Protein AF-0000000087017384 (afdb_homodimer)

Secondary structure (DSSP, 8-state):
---------------------------------------------------------------------------------------PPEEEEEEESS--HHHHHHHHHHHHTSSSEEEEEEEES-TTSHHHHHHHHTT--EEE-SPPTT-TTPPPHHHHHHHHHHTT--EEEESS--SPPPHHHHHHSTT-EEEEESSSTTTT-STT--THHHHHHHHHHT-SEEEEEEEE--SSTT-SPEEEEEEEE--TT--HHHHHHHHHHHHHHHHHHHHHHHHTT-EEE-TTS-EEEB-SS-TT-B-/---------------------------------------------------------------------------------------PPEEEEEEESS--HHHHHHHHHHHHTSSSEEEEEEEES-TTSHHHHHHHHTT--EEE-SPPTT-TTPPPHHHHHHHHHHTT--EEEESS--SPPPHHHHHHSTT-EEEEESSSTTTT-STT--THHHHHHHHHHT-SEEEEEEEE--SSTT-SPEEEEEEEE--TT--HHHHHHHHHHHHHHHHHHHHHHHHTT-EEE-TTS-EEEB-SS-TT-B-

Solvent-accessible surface area (backbone atoms only — not comparable to full-atom values): 36262 Å² total; per-residue (Å²): 140,71,90,73,91,85,86,90,84,89,76,92,74,89,75,87,84,83,89,75,91,79,84,88,89,84,88,84,84,85,86,81,78,88,75,86,84,77,85,74,84,86,79,82,76,79,75,82,72,81,78,74,78,80,76,77,78,74,78,75,77,75,69,82,70,75,75,74,75,74,72,81,74,77,80,77,74,60,90,62,69,83,70,66,77,76,73,76,62,35,27,28,32,38,28,25,48,35,63,21,67,49,50,49,42,41,46,50,33,23,75,73,56,72,20,50,34,42,70,64,35,36,38,21,65,38,84,81,22,48,31,46,51,52,32,52,75,71,69,30,51,76,42,71,40,68,42,54,91,84,42,88,83,41,53,47,61,67,51,48,47,51,52,42,54,74,67,53,52,64,36,38,38,33,37,56,47,85,68,83,70,53,64,63,45,46,68,74,38,71,87,32,31,35,34,58,41,83,22,49,58,62,21,71,47,33,88,83,41,52,76,68,51,27,34,42,48,42,57,64,41,30,42,46,62,38,13,23,23,34,22,36,57,55,90,48,64,71,67,33,52,24,48,47,67,48,79,39,78,44,59,78,80,59,48,41,68,58,48,44,54,58,30,48,59,51,38,40,54,48,54,38,52,49,51,22,35,57,48,64,68,27,66,43,69,45,95,84,66,30,45,32,33,44,38,89,90,41,77,88,38,57,72,140,76,86,80,87,79,88,87,85,92,82,90,77,91,77,87,86,86,90,78,90,79,82,86,88,84,88,83,87,85,78,82,76,77,80,82,78,81,76,76,81,71,82,74,80,76,77,75,72,75,76,72,77,80,75,78,75,74,79,69,76,72,67,80,68,74,75,73,74,74,71,80,74,76,79,75,75,61,87,64,69,82,70,65,76,76,72,75,61,37,27,28,32,39,29,26,50,36,63,21,66,50,48,48,44,40,47,50,33,24,75,72,54,71,21,48,35,42,70,63,35,36,37,21,66,37,84,82,22,48,31,47,51,53,31,52,76,72,70,29,50,75,42,70,39,68,44,54,91,83,43,88,85,41,56,48,63,67,50,48,47,50,53,42,53,74,67,53,51,62,37,37,38,35,37,56,45,84,67,84,69,54,65,64,45,45,69,74,38,70,88,31,31,35,35,58,41,80,21,49,59,62,22,72,47,34,88,84,41,51,77,67,51,27,31,42,49,42,57,64,41,30,42,48,62,37,13,22,22,33,22,38,58,56,90,47,66,71,66,34,53,24,48,46,66,49,78,39,78,45,59,77,79,60,48,42,68,58,47,45,52,56,31,47,59,51,39,39,54,49,54,39,54,52,50,23,34,56,48,64,69,27,67,43,70,45,96,86,65,29,45,30,34,44,38,90,90,42,78,90,38,58,74

Radius of gyration: 38.78 Å; Cα contacts (8 Å, |Δi|>4): 937; chains: 2; bounding box: 110×120×119 Å

Organism: Hibiscus syriacus (NCBI:txid106335)

Sequence (606 aa):
MSAQSLFSGHCSNLITPLYTKLQNPLSSSSYSLSYPCFIRSKHQVSFKLQYFPASERFMSVRRLTCSNSVEKVSNIVSEKEGSKSWVKRRKLAVFVSGGGSNFRSINQACIAGSINGDVVVLVTNKHACGGAQYARDKGIPVILFPKRKDELNGLSSDDLVKVLREFEVDFILLAGYLKLVPPELIRAYPRFIFNIHPSLLPAFGGEGYYGMKVHKAVIASGARYSGATIHFVDEQYDTGRILAQKAVPVLAIDTAEELAARVLREEHKLYVEVTAALCEDRIVWREDGVPLIRSKENPEEYYMSAQSLFSGHCSNLITPLYTKLQNPLSSSSYSLSYPCFIRSKHQVSFKLQYFPASERFMSVRRLTCSNSVEKVSNIVSEKEGSKSWVKRRKLAVFVSGGGSNFRSINQACIAGSINGDVVVLVTNKHACGGAQYARDKGIPVILFPKRKDELNGLSSDDLVKVLREFEVDFILLAGYLKLVPPELIRAYPRFIFNIHPSLLPAFGGEGYYGMKVHKAVIASGARYSGATIHFVDEQYDTGRILAQKAVPVLAIDTAEELAARVLREEHKLYVEVTAALCEDRIVWREDGVPLIRSKENPEEYY

pLDDT: mean 74.51, std 34.2, range [14.0, 98.94]

Structure (mmCIF, N/CA/C/O backbone):
data_AF-0000000087017384-model_v1
#
loop_
_entity.id
_entity.type
_entity.pdbx_description
1 polymer 'Phosphoribosylglycinamide formyltransferase, chloroplastic'
#
loop_
_atom_site.group_PDB
_atom_site.id
_atom_site.type_symbol
_atom_site.label_atom_id
_atom_site.label_alt_id
_atom_site.label_comp_id
_atom_site.label_asym_id
_atom_site.label_entity_id
_atom_site.label_seq_id
_atom_site.pdbx_PDB_ins_code
_atom_site.Cartn_x
_atom_site.Cartn_y
_atom_site.Cartn_z
_atom_site.occupancy
_atom_site.B_iso_or_equiv
_atom_site.auth_seq_id
_atom_site.auth_comp_id
_atom_site.auth_asym_id
_atom_site.auth_atom_id
_atom_site.pdbx_PDB_model_num
ATOM 1 N N . MET A 1 1 ? 37.281 43.875 46.531 1 17.11 1 MET A N 1
ATOM 2 C CA . MET A 1 1 ? 37.344 43.469 47.938 1 17.11 1 MET A CA 1
ATOM 3 C C . MET A 1 1 ? 37 42 48.125 1 17.11 1 MET A C 1
ATOM 5 O O . MET A 1 1 ? 36.344 41.406 47.25 1 17.11 1 MET A O 1
ATOM 9 N N . SER A 1 2 ? 37.094 41.469 49.438 1 17.08 2 SER A N 1
ATOM 10 C CA . SER A 1 2 ? 37.469 40.312 50.25 1 17.08 2 SER A CA 1
ATOM 11 C C . SER A 1 2 ? 36.312 39.375 50.5 1 17.08 2 SER A C 1
ATOM 13 O O . SER A 1 2 ? 36.375 38.5 51.375 1 17.08 2 SER A O 1
ATOM 15 N N . ALA A 1 3 ? 35.25 39.406 49.906 1 18.53 3 ALA A N 1
ATOM 16 C CA . ALA A 1 3 ? 34.219 39.031 50.875 1 18.53 3 ALA A CA 1
ATOM 17 C C . ALA A 1 3 ? 34.438 37.594 51.375 1 18.53 3 ALA A C 1
ATOM 19 O O . ALA A 1 3 ? 34.406 36.656 50.594 1 18.53 3 ALA A O 1
ATOM 20 N N . GLN A 1 4 ? 34.656 37.5 52.625 1 16.08 4 GLN A N 1
ATOM 21 C CA . GLN A 1 4 ? 35.25 36.531 53.562 1 16.08 4 GLN A CA 1
ATOM 22 C C . GLN A 1 4 ? 34.312 35.344 53.75 1 16.08 4 GLN A C 1
ATOM 24 O O . GLN A 1 4 ? 34.75 34.188 53.594 1 16.08 4 GLN A O 1
ATOM 29 N N . SER A 1 5 ? 33.438 35.438 54.781 1 16.2 5 SER A N 1
ATOM 30 C CA . SER A 1 5 ? 33.656 34.656 56 1 16.2 5 SER A CA 1
ATOM 31 C C . SER A 1 5 ? 33.062 33.25 55.875 1 16.2 5 SER A C 1
ATOM 33 O O . SER A 1 5 ? 32.25 33 55 1 16.2 5 SER A O 1
ATOM 35 N N . LEU A 1 6 ? 32.625 32.719 57.094 1 16.06 6 LEU A N 1
ATOM 36 C CA . LEU A 1 6 ? 33 31.688 58.062 1 16.06 6 LEU A CA 1
ATOM 37 C C . LEU A 1 6 ? 32 30.531 58.031 1 16.06 6 LEU A C 1
ATOM 39 O O . LEU A 1 6 ? 32.375 29.375 57.875 1 16.06 6 LEU A O 1
ATOM 43 N N . PHE A 1 7 ? 31.156 30.375 59.219 1 15.76 7 PHE A N 1
ATOM 44 C CA . PHE A 1 7 ? 31.328 29.406 60.281 1 15.76 7 PHE A CA 1
ATOM 45 C C . PHE A 1 7 ? 30.406 28.203 60.094 1 15.76 7 PHE A C 1
ATOM 47 O O . PHE A 1 7 ? 30.859 27.078 59.875 1 15.76 7 PHE A O 1
ATOM 54 N N . SER A 1 8 ? 29.359 28.031 61.031 1 15.95 8 SER A N 1
ATOM 55 C CA . SER A 1 8 ? 29.344 27.125 62.188 1 15.95 8 SER A CA 1
ATOM 56 C C . SER A 1 8 ? 28.516 25.875 61.906 1 15.95 8 SER A C 1
ATOM 58 O O . SER A 1 8 ? 27.766 25.828 60.938 1 15.95 8 SER A O 1
ATOM 60 N N . GLY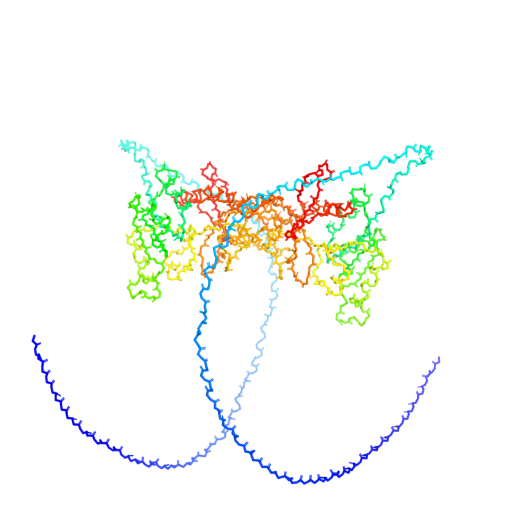 A 1 9 ? 28.047 25.172 63.031 1 15.86 9 GLY A N 1
ATOM 61 C CA . GLY A 1 9 ? 28.188 23.922 63.781 1 15.86 9 GLY A CA 1
ATOM 62 C C . GLY A 1 9 ? 27 22.984 63.594 1 15.86 9 GLY A C 1
ATOM 63 O O . GLY A 1 9 ? 27.188 21.797 63.344 1 15.86 9 GLY A O 1
ATOM 64 N N . HIS A 1 10 ? 25.734 23.391 63.969 1 16.28 10 HIS A N 1
ATOM 65 C CA . HIS A 1 10 ? 25.125 22.672 65.062 1 16.28 10 HIS A CA 1
ATOM 66 C C . HIS A 1 10 ? 24.547 21.344 64.625 1 16.28 10 HIS A C 1
ATOM 68 O O . HIS A 1 10 ? 24.078 21.203 63.5 1 16.28 10 HIS A O 1
ATOM 74 N N . CYS A 1 11 ? 24.469 20.25 65.625 1 16.22 11 CYS A N 1
ATOM 75 C CA . CYS A 1 11 ? 24.531 18.844 66 1 16.22 11 CYS A CA 1
ATOM 76 C C . CYS A 1 11 ? 23.156 18.203 65.938 1 16.22 11 CYS A C 1
ATOM 78 O O . CYS A 1 11 ? 23.031 16.984 65.812 1 16.22 11 CYS A O 1
ATOM 80 N N . SER A 1 12 ? 22 18.891 66.188 1 15.77 12 SER A N 1
ATOM 81 C CA . SER A 1 12 ? 21.234 18.25 67.25 1 15.77 12 SER A CA 1
ATOM 82 C C . SER A 1 12 ? 20.672 16.906 66.75 1 15.77 12 SER A C 1
ATOM 84 O O . SER A 1 12 ? 20.422 16.688 65.562 1 15.77 12 SER A O 1
ATOM 86 N N . ASN A 1 13 ? 20.453 15.945 67.812 1 15.48 13 ASN A N 1
ATOM 87 C CA . ASN A 1 13 ? 20.422 14.586 68.312 1 15.48 13 ASN A CA 1
ATOM 88 C C . ASN A 1 13 ? 19.094 13.906 68.062 1 15.48 13 ASN A C 1
ATOM 90 O O . ASN A 1 13 ? 19.047 12.695 67.812 1 15.48 13 ASN A O 1
ATOM 94 N N . LEU A 1 14 ? 17.891 14.547 68.25 1 15.35 14 LEU A N 1
ATOM 95 C CA . LEU A 1 14 ? 17.031 13.883 69.188 1 15.35 14 LEU A CA 1
ATOM 96 C C . LEU A 1 14 ? 16.438 12.609 68.625 1 15.35 14 LEU A C 1
ATOM 98 O O . LEU A 1 14 ? 15.953 12.602 67.5 1 15.35 14 LEU A O 1
ATOM 102 N N . ILE A 1 15 ? 16.469 11.445 69.438 1 16.31 15 ILE A N 1
ATOM 103 C CA . ILE A 1 15 ? 16.359 9.992 69.562 1 16.31 15 ILE A CA 1
ATOM 104 C C . ILE A 1 15 ? 14.898 9.578 69.562 1 16.31 15 ILE A C 1
ATOM 106 O O . ILE A 1 15 ? 14.57 8.43 69.25 1 16.31 15 ILE A O 1
ATOM 110 N N . THR A 1 16 ? 13.852 10.406 69.75 1 15.49 16 THR A N 1
ATOM 111 C CA . THR A 1 16 ? 12.945 9.852 70.75 1 15.49 16 THR A CA 1
ATOM 112 C C . THR A 1 16 ? 12.359 8.523 70.25 1 15.49 16 THR A C 1
ATOM 114 O O . THR A 1 16 ? 12.062 8.359 69.062 1 15.49 16 THR A O 1
ATOM 117 N N . PRO A 1 17 ? 11.844 7.691 71.312 1 15.66 17 PRO A N 1
ATOM 118 C CA . PRO A 1 17 ? 11.703 6.312 71.812 1 15.66 17 PRO A CA 1
ATOM 119 C C . PRO A 1 17 ? 10.516 5.586 71.188 1 15.66 17 PRO A C 1
ATOM 121 O O . PRO A 1 17 ? 10.688 4.523 70.562 1 15.66 17 PRO A O 1
ATOM 124 N N . LEU A 1 18 ? 9.383 5.465 72.062 1 15.17 18 LEU A N 1
ATOM 125 C CA . LEU A 1 18 ? 8.992 4.312 72.875 1 15.17 18 LEU A CA 1
ATOM 126 C C . LEU A 1 18 ? 7.887 3.521 72.188 1 15.17 18 LEU A C 1
ATOM 128 O O . LEU A 1 18 ? 8 2.307 72 1 15.17 18 LEU A O 1
ATOM 132 N N . TYR A 1 19 ? 6.527 3.758 72.625 1 14.91 19 TYR A N 1
ATOM 133 C CA . TYR A 1 19 ? 5.75 2.887 73.5 1 14.91 19 TYR A CA 1
ATOM 134 C C . TYR A 1 19 ? 4.965 1.861 72.688 1 14.91 19 TYR A C 1
ATOM 136 O O . TYR A 1 19 ? 4.73 2.051 71.5 1 14.91 19 TYR A O 1
ATOM 144 N N . THR A 1 20 ? 3.943 1.106 73.438 1 15.15 20 THR A N 1
ATOM 145 C CA . THR A 1 20 ? 3.572 -0.216 73.938 1 15.15 20 THR A CA 1
ATOM 146 C C . THR A 1 20 ? 2.342 -0.74 73.188 1 15.15 20 THR A C 1
ATOM 148 O O . THR A 1 20 ? 2.137 -1.952 73.125 1 15.15 20 THR A O 1
ATOM 151 N N . LYS A 1 21 ? 1.423 -0.027 72.625 1 15.12 21 LYS A N 1
ATOM 152 C CA . LYS A 1 21 ? 0.12 -0.412 73.188 1 15.12 21 LYS A CA 1
ATOM 153 C C . LYS A 1 21 ? -0.257 -1.826 72.75 1 15.12 21 LYS A C 1
ATOM 155 O O . LYS A 1 21 ? -0.123 -2.178 71.562 1 15.12 21 LYS A O 1
ATOM 160 N N . LEU A 1 22 ? -0.939 -2.551 73.688 1 14.93 22 LEU A N 1
ATOM 161 C CA . LEU A 1 22 ? -1.208 -3.908 74.188 1 14.93 22 LEU A CA 1
ATOM 162 C C . LEU A 1 22 ? -2.281 -4.57 73.312 1 14.93 22 LEU A C 1
ATOM 164 O O . LEU A 1 22 ? -2.105 -5.703 72.812 1 14.93 22 LEU A O 1
ATOM 168 N N . GLN A 1 23 ? -3.629 -4.305 73.562 1 14.54 23 GLN A N 1
ATOM 169 C CA . GLN A 1 23 ? -4.398 -5.332 74.25 1 14.54 23 GLN A CA 1
ATOM 170 C C . GLN A 1 23 ? -4.953 -6.363 73.25 1 14.54 23 GLN A C 1
ATOM 172 O O . GLN A 1 23 ? -4.969 -6.129 72.062 1 14.54 23 GLN A O 1
ATOM 177 N N . ASN A 1 24 ? -6.344 -6.723 73.562 1 14.82 24 ASN A N 1
ATOM 178 C CA . ASN A 1 24 ? -6.898 -7.965 74.062 1 14.82 24 ASN A CA 1
ATOM 179 C C . ASN A 1 24 ? -7.414 -8.867 72.938 1 14.82 24 ASN A C 1
ATOM 181 O O . ASN A 1 24 ? -7.625 -8.406 71.812 1 14.82 24 ASN A O 1
ATOM 185 N N . PRO A 1 25 ? -8.781 -9.484 73.25 1 15.49 25 PRO A N 1
ATOM 186 C CA . PRO A 1 25 ? -9.164 -10.875 73.5 1 15.49 25 PRO A CA 1
ATOM 187 C C . PRO A 1 25 ? -9.758 -11.57 72.312 1 15.49 25 PRO A C 1
ATOM 189 O O . PRO A 1 25 ? -10.078 -10.922 71.312 1 15.49 25 PRO A O 1
ATOM 192 N N . LEU A 1 26 ? -10.695 -12.633 72.688 1 15.51 26 LEU A N 1
ATOM 193 C CA . LEU A 1 26 ? -10.891 -14.055 72.438 1 15.51 26 LEU A CA 1
ATOM 194 C C . LEU A 1 26 ? -11.945 -14.266 71.312 1 15.51 26 LEU A C 1
ATOM 196 O O . LEU A 1 26 ? -11.758 -15.086 70.438 1 15.51 26 LEU A O 1
ATOM 200 N N . SER A 1 27 ? -13.281 -13.766 71.438 1 14.85 27 SER A N 1
ATOM 201 C CA . SER A 1 27 ? -14.25 -14.82 71.688 1 14.85 27 SER A CA 1
ATOM 202 C C . SER A 1 27 ? -14.672 -15.516 70.375 1 14.85 27 SER A C 1
ATOM 204 O O . SER A 1 27 ? -14.453 -14.992 69.312 1 14.85 27 SER A O 1
ATOM 206 N N . SER A 1 28 ? -16.047 -16.062 70.438 1 15.24 28 SER A N 1
ATOM 207 C CA . SER A 1 28 ? -16.594 -17.422 70.438 1 15.24 28 SER A CA 1
ATOM 208 C C . SER A 1 28 ? -17.141 -17.766 69 1 15.24 28 SER A C 1
ATOM 210 O O . SER A 1 28 ? -16.766 -18.781 68.438 1 15.24 28 SER A O 1
ATOM 212 N N . SER A 1 29 ? -18.562 -17.672 68.875 1 15.14 29 SER A N 1
ATOM 213 C CA . SER A 1 29 ? -19.375 -18.891 68.812 1 15.14 29 SER A CA 1
ATOM 214 C C . SER A 1 29 ? -19.656 -19.312 67.375 1 15.14 29 SER A C 1
ATOM 216 O O . SER A 1 29 ? -19.406 -18.531 66.438 1 15.14 29 SER A O 1
ATOM 218 N N . SER A 1 30 ? -21.047 -19.547 67.062 1 15.06 30 SER A N 1
ATOM 219 C CA . SER A 1 30 ? -21.719 -20.812 66.75 1 15.06 30 SER A CA 1
ATOM 220 C C . SER A 1 30 ? -21.891 -21.031 65.25 1 15.06 30 SER A C 1
ATOM 222 O O . SER A 1 30 ? -21.641 -20.141 64.5 1 15.06 30 SER A O 1
ATOM 224 N N . TYR A 1 31 ? -23.281 -21.344 64.938 1 15.12 31 TYR A N 1
ATOM 225 C CA . TYR A 1 31 ? -23.844 -22.625 64.5 1 15.12 31 TYR A CA 1
ATOM 226 C C . TYR A 1 31 ? -24.016 -22.672 62.969 1 15.12 31 TYR A C 1
ATOM 228 O O . TYR A 1 31 ? -23.859 -21.656 62.281 1 15.12 31 TYR A O 1
ATOM 236 N N . SER A 1 32 ? -25.328 -22.781 62.5 1 15.68 32 SER A N 1
ATOM 237 C CA . SER A 1 32 ? -25.984 -23.938 61.906 1 15.68 32 SER A CA 1
ATOM 238 C C . SER A 1 32 ? -26.062 -23.812 60.406 1 15.68 32 SER A C 1
ATOM 240 O O . SER A 1 32 ? -26.156 -22.703 59.875 1 15.68 32 SER A O 1
ATOM 242 N N . LEU A 1 33 ? -26.016 -24.953 59.719 1 17 33 LEU A N 1
ATOM 243 C CA . LEU A 1 33 ? -25.703 -25.531 58.406 1 17 33 LEU A CA 1
ATOM 244 C C . LEU A 1 33 ? -26.906 -25.438 57.469 1 17 33 LEU A C 1
ATOM 246 O O . LEU A 1 33 ? -26.828 -25.891 56.312 1 17 33 LEU A O 1
ATOM 250 N N . SER A 1 34 ? -28.031 -24.688 57.781 1 16.22 34 SER A N 1
ATOM 251 C CA . SER A 1 34 ? -29.141 -25.469 57.25 1 16.22 34 SER A CA 1
ATOM 252 C C . SER A 1 34 ? -29.125 -25.5 55.719 1 16.22 34 SER A C 1
ATOM 254 O O . SER A 1 34 ? -28.766 -24.5 55.094 1 16.22 34 SER A O 1
ATOM 256 N N . TYR A 1 35 ? -29.453 -26.719 55.125 1 16.09 35 TYR A N 1
ATOM 257 C CA . TYR A 1 35 ? -29.266 -27.5 53.906 1 16.09 35 TYR A CA 1
ATOM 258 C C . TYR A 1 35 ? -30.25 -27.062 52.844 1 16.09 35 TYR A C 1
ATOM 260 O O . TYR A 1 35 ? -29.891 -26.984 51.656 1 16.09 35 TYR A O 1
ATOM 268 N N . PRO A 1 36 ? -31.609 -26.719 53.156 1 16.08 36 PRO A N 1
ATOM 269 C CA . PRO A 1 36 ? -32.438 -27.75 52.5 1 16.08 36 PRO A CA 1
ATOM 270 C C . PRO A 1 36 ? -32.531 -27.562 51 1 16.08 36 PRO A C 1
ATOM 272 O O . PRO A 1 36 ? -32.031 -26.547 50.469 1 16.08 36 PRO A O 1
ATOM 275 N N . CYS A 1 37 ? -33.906 -27.422 50.5 1 16.92 37 CYS A N 1
ATOM 276 C CA . CYS A 1 37 ? -34.812 -28.25 49.719 1 16.92 37 CYS A CA 1
ATOM 277 C C . CYS A 1 37 ? -34.844 -27.781 48.281 1 16.92 37 CYS A C 1
ATOM 279 O O . CYS A 1 37 ? -34.781 -26.578 48 1 16.92 37 CYS A O 1
ATOM 281 N N . PHE A 1 38 ? -35.094 -28.719 47.312 1 18.28 38 PHE A N 1
ATOM 282 C CA . PHE A 1 38 ? -34.938 -29.188 45.938 1 18.28 38 PHE A CA 1
ATOM 283 C C . PHE A 1 38 ? -36.031 -28.625 45.062 1 18.28 38 PHE A C 1
ATOM 285 O O . PHE A 1 38 ? -36.094 -28.938 43.844 1 18.28 38 PHE A O 1
ATOM 292 N N . ILE A 1 39 ? -36.844 -27.578 45.5 1 16.17 39 ILE A N 1
ATOM 293 C CA . ILE A 1 39 ? -38.156 -27.797 44.875 1 16.17 39 ILE A CA 1
ATOM 294 C C . ILE A 1 39 ? -38.031 -27.609 43.344 1 16.17 39 ILE A C 1
ATOM 296 O O . ILE A 1 39 ? -37.531 -26.578 42.875 1 16.17 39 ILE A O 1
ATOM 300 N N . ARG A 1 40 ? -38.594 -28.609 42.531 1 16.69 40 ARG A N 1
ATOM 301 C CA . ARG A 1 40 ? -38.562 -29.188 41.188 1 16.69 40 ARG A CA 1
ATOM 302 C C . ARG A 1 40 ? -39.406 -28.359 40.219 1 16.69 40 ARG A C 1
ATOM 304 O O . ARG A 1 40 ? -39.406 -28.625 39 1 16.69 40 ARG A O 1
ATOM 311 N N . SER A 1 41 ? -40.094 -27.25 40.625 1 16.42 41 SER A N 1
ATOM 312 C CA . SER A 1 41 ? -41.375 -27.297 39.906 1 16.42 41 SER A CA 1
ATOM 313 C C . SER A 1 41 ? -41.125 -27.141 38.406 1 16.42 41 SER A C 1
ATOM 315 O O . SER A 1 41 ? -40.188 -26.5 37.969 1 16.42 41 SER A O 1
ATOM 317 N N . LYS A 1 42 ? -42.188 -27.719 37.625 1 17.41 42 LYS A N 1
ATOM 318 C CA . LYS A 1 42 ? -42.562 -28.375 36.375 1 17.41 42 LYS A CA 1
ATOM 319 C C . LYS A 1 42 ? -42.531 -27.375 35.219 1 17.41 42 LYS A C 1
ATOM 321 O O . LYS A 1 42 ? -42.531 -26.156 35.406 1 17.41 42 LYS A O 1
ATOM 326 N N . HIS A 1 43 ? -43.375 -27.672 34.094 1 17.73 43 HIS A N 1
ATOM 327 C CA . HIS A 1 43 ? -43.344 -28.094 32.688 1 17.73 43 HIS A CA 1
ATOM 328 C C . HIS A 1 43 ? -43.719 -26.938 31.781 1 17.73 43 HIS A C 1
ATOM 330 O O . HIS A 1 43 ? -43.094 -26.703 30.75 1 17.73 43 HIS A O 1
ATOM 336 N N . GLN A 1 44 ? -44.906 -26.266 31.859 1 18.33 44 GLN A N 1
ATOM 337 C CA . GLN A 1 44 ? -45.812 -26.406 30.719 1 18.33 44 GLN A CA 1
ATOM 338 C C . GLN A 1 44 ? -45.594 -25.281 29.703 1 18.33 44 GLN A C 1
ATOM 340 O O . GLN A 1 44 ? -46.031 -24.156 29.938 1 18.33 44 GLN A O 1
ATOM 345 N N . VAL A 1 45 ? -44.5 -24.938 29.234 1 19.28 45 VAL A N 1
ATOM 346 C CA . VAL A 1 45 ? -44.5 -23.656 28.531 1 19.28 45 VAL A CA 1
ATOM 347 C C . VAL A 1 45 ? -45.25 -23.797 27.203 1 19.28 45 VAL A C 1
ATOM 349 O O . VAL A 1 45 ? -44.938 -24.688 26.406 1 19.28 45 VAL A O 1
ATOM 352 N N . SER A 1 46 ? -46.5 -23.234 27.172 1 19.02 46 SER A N 1
ATOM 353 C CA . SER A 1 46 ? -47.5 -23.219 26.125 1 19.02 46 SER A CA 1
ATOM 354 C C . SER A 1 46 ? -47 -22.562 24.859 1 19.02 46 SER A C 1
ATOM 356 O O . SER A 1 46 ? -46.25 -21.562 24.922 1 19.02 46 SER A O 1
ATOM 358 N N . PHE A 1 47 ? -47.094 -23.25 23.703 1 19.75 47 PHE A N 1
ATOM 359 C CA . PHE A 1 47 ? -46.594 -23.188 22.328 1 19.75 47 PHE A CA 1
ATOM 360 C C . PHE A 1 47 ? -47.344 -22.125 21.531 1 19.75 47 PHE A C 1
ATOM 362 O O . PHE A 1 47 ? -47.312 -22.109 20.297 1 19.75 47 PHE A O 1
ATOM 369 N N . LYS A 1 48 ? -47.906 -21.047 22.141 1 18.59 48 LYS A N 1
ATOM 370 C CA . LYS A 1 48 ? -48.875 -20.422 21.25 1 18.59 48 LYS A CA 1
ATOM 371 C C . LYS A 1 48 ? -48.25 -20 19.938 1 18.59 48 LYS A C 1
ATOM 373 O O . LYS A 1 48 ? -47.188 -19.359 19.938 1 18.59 48 LYS A O 1
ATOM 378 N N . LEU A 1 49 ? -48.719 -20.484 18.812 1 18.91 49 LEU A N 1
ATOM 379 C CA . LEU A 1 49 ? -48.406 -20.531 17.391 1 18.91 49 LEU A CA 1
ATOM 380 C C . LEU A 1 49 ? -48.531 -19.141 16.75 1 18.91 49 LEU A C 1
ATOM 382 O O . LEU A 1 49 ? -48.125 -18.938 15.617 1 18.91 49 LEU A O 1
ATOM 386 N N . GLN A 1 50 ? -48.969 -18.047 17.469 1 19.52 50 GLN A N 1
ATOM 387 C CA . GLN A 1 50 ? -49.812 -17.234 16.594 1 19.52 50 GLN A CA 1
ATOM 388 C C . GLN A 1 50 ? -49.031 -16.672 15.414 1 19.52 50 GLN A C 1
ATOM 390 O O . GLN A 1 50 ? -47.844 -16.391 15.539 1 19.52 50 GLN A O 1
ATOM 395 N N . TYR A 1 51 ? -49.656 -16.719 14.164 1 21.41 51 TYR A N 1
ATOM 396 C CA . TYR A 1 51 ? -49.438 -16.5 12.734 1 21.41 51 TYR A CA 1
ATOM 397 C C . TYR A 1 51 ? -49.188 -15.023 12.438 1 21.41 51 TYR A C 1
ATOM 399 O O . TYR A 1 51 ? -50.125 -14.203 12.555 1 21.41 51 TYR A O 1
ATOM 407 N N . PHE A 1 52 ? -48.25 -14.328 13.055 1 20.06 52 PHE A N 1
ATOM 408 C CA . PHE A 1 52 ? -48.312 -12.891 12.828 1 20.06 52 PHE A CA 1
ATOM 409 C C . PHE A 1 52 ? -48.156 -12.562 11.352 1 20.06 52 PHE A C 1
ATOM 411 O O . PHE A 1 52 ? -47.219 -13.086 10.703 1 20.06 52 PHE A O 1
ATOM 418 N N . PRO A 1 53 ? -49.281 -12.156 10.75 1 22.33 53 PRO A N 1
ATOM 419 C CA . PRO A 1 53 ? -49.406 -11.766 9.344 1 22.33 53 PRO A CA 1
ATOM 420 C C . PRO A 1 53 ? -48.344 -10.727 8.93 1 22.33 53 PRO A C 1
ATOM 422 O O . PRO A 1 53 ? -48.031 -9.828 9.711 1 22.33 53 PRO A O 1
ATOM 425 N N . ALA A 1 54 ? -47.375 -11.117 8.164 1 22.12 54 ALA A N 1
ATOM 426 C CA . ALA A 1 54 ? -46.219 -10.359 7.68 1 22.12 54 ALA A CA 1
ATOM 427 C C . ALA A 1 54 ? -46.688 -9.141 6.875 1 22.12 54 ALA A C 1
ATOM 429 O O . ALA A 1 54 ? -47.25 -9.281 5.785 1 22.12 54 ALA A O 1
ATOM 430 N N . SER A 1 55 ? -47.25 -8.125 7.594 1 20.95 55 SER A N 1
ATOM 431 C CA . SER A 1 55 ? -47.719 -6.918 6.922 1 20.95 55 SER A CA 1
ATOM 432 C C . SER A 1 55 ? -46.656 -6.383 5.965 1 20.95 55 SER A C 1
ATOM 434 O O . SER A 1 55 ? -45.469 -6.469 6.246 1 20.95 55 SER A O 1
ATOM 436 N N . GLU A 1 56 ? -47.031 -6.191 4.66 1 23.12 56 GLU A N 1
ATOM 437 C CA . GLU A 1 56 ? -46.469 -5.727 3.393 1 23.12 56 GLU A CA 1
ATOM 438 C C . GLU A 1 56 ? -45.938 -4.305 3.518 1 23.12 56 GLU A C 1
ATOM 440 O O . GLU A 1 56 ? -46.469 -3.373 2.92 1 23.12 56 GLU A O 1
ATOM 445 N N . ARG A 1 57 ? -45.594 -3.742 4.699 1 21.94 57 ARG A N 1
ATOM 446 C CA . ARG A 1 57 ? -45.406 -2.295 4.648 1 21.94 57 ARG A CA 1
ATOM 447 C C . ARG A 1 57 ? -44.375 -1.901 3.592 1 21.94 57 ARG A C 1
ATOM 449 O O . ARG A 1 57 ? -43.25 -2.398 3.6 1 21.94 57 ARG A O 1
ATOM 456 N N . PHE A 1 58 ? -44.875 -1.506 2.42 1 22.06 58 PHE A N 1
ATOM 457 C CA . PHE A 1 58 ? -44.312 -0.87 1.244 1 22.06 58 PHE A CA 1
ATOM 458 C C . PHE A 1 58 ? -43.406 0.289 1.648 1 22.06 58 PHE A C 1
ATOM 460 O O . PHE A 1 58 ? -43.844 1.22 2.324 1 22.06 58 PHE A O 1
ATOM 467 N N . MET A 1 59 ? -42.188 0.007 2.012 1 20.89 59 MET A N 1
ATOM 468 C CA . MET A 1 59 ? -41.188 0.996 2.404 1 20.89 59 MET A CA 1
ATOM 469 C C . MET A 1 59 ? -41.125 2.146 1.405 1 20.89 59 MET A C 1
ATOM 471 O O . MET A 1 59 ? -40.906 1.932 0.213 1 20.89 59 MET A O 1
ATOM 475 N N . SER A 1 60 ? -42.062 3.164 1.563 1 22.86 60 SER A N 1
ATOM 476 C CA . SER A 1 60 ? -42 4.48 0.935 1 22.86 60 SER A CA 1
ATOM 477 C C . SER A 1 60 ? -40.594 5.035 0.904 1 22.86 60 SER A C 1
ATOM 479 O O . SER A 1 60 ? -39.875 5.012 1.915 1 22.86 60 SER A O 1
ATOM 481 N N . VAL A 1 61 ? -39.969 4.91 -0.212 1 23.86 61 VAL A N 1
ATOM 482 C CA . VAL A 1 61 ? -38.719 5.551 -0.583 1 23.86 61 VAL A CA 1
ATOM 483 C C . VAL A 1 61 ? -38.75 7.035 -0.225 1 23.86 61 VAL A C 1
ATOM 485 O O . VAL A 1 61 ? -39.531 7.793 -0.808 1 23.86 61 VAL A O 1
ATOM 488 N N . ARG A 1 62 ? -38.781 7.398 1.071 1 24.34 62 ARG A N 1
ATOM 489 C CA . ARG A 1 62 ? -38.688 8.797 1.475 1 24.34 62 ARG A CA 1
ATOM 490 C C . ARG A 1 62 ? -37.625 9.516 0.633 1 24.34 62 ARG A C 1
ATOM 492 O O . ARG A 1 62 ? -36.469 9.133 0.621 1 24.34 62 ARG A O 1
ATOM 499 N N . ARG A 1 63 ? -38.062 10.008 -0.492 1 24.66 63 ARG A N 1
ATOM 500 C CA . ARG A 1 63 ? -37.375 11.047 -1.262 1 24.66 63 ARG A CA 1
ATOM 501 C C . ARG A 1 63 ? -36.781 12.102 -0.343 1 24.66 63 ARG A C 1
ATOM 503 O O . ARG A 1 63 ? -37.469 12.68 0.498 1 24.66 63 ARG A O 1
ATOM 510 N N . LEU A 1 64 ? -35.5 11.945 -0.008 1 22.97 64 LEU A N 1
ATOM 511 C CA . LEU A 1 64 ? -34.719 12.969 0.701 1 22.97 64 LEU A CA 1
ATOM 512 C C . LEU A 1 64 ? -35.031 14.359 0.168 1 22.97 64 LEU A C 1
ATOM 514 O O . LEU A 1 64 ? -34.719 14.68 -0.974 1 22.97 64 LEU A O 1
ATOM 518 N N . THR A 1 65 ? -36.344 14.781 0.308 1 24.95 65 THR A N 1
ATOM 519 C CA . THR A 1 65 ? -36.688 16.156 -0.031 1 24.95 65 THR A CA 1
ATOM 520 C C . THR A 1 65 ? -35.75 17.141 0.649 1 24.95 65 THR A C 1
ATOM 522 O O . THR A 1 65 ? -35.75 17.25 1.877 1 24.95 65 THR A O 1
ATOM 525 N N . CYS A 1 66 ? -34.531 17.25 0.185 1 23.31 66 CYS A N 1
ATOM 526 C CA . CYS A 1 66 ? -33.75 18.406 0.606 1 23.31 66 CYS A CA 1
ATOM 527 C C . CYS A 1 66 ? -34.531 19.703 0.409 1 23.31 66 CYS A C 1
ATOM 529 O O . CYS A 1 66 ? -34.875 20.047 -0.72 1 23.31 66 CYS A O 1
ATOM 531 N N . SER A 1 67 ? -35.594 19.953 1.224 1 24.55 67 SER A N 1
ATOM 532 C CA . SER A 1 67 ? -36.375 21.188 1.194 1 24.55 67 SER A CA 1
ATOM 533 C C . SER A 1 67 ? -35.438 22.406 1.146 1 24.55 67 SER A C 1
ATOM 535 O O . SER A 1 67 ? -34.656 22.625 2.061 1 24.55 67 SER A O 1
ATOM 537 N N . ASN A 1 68 ? -35 22.75 -0.034 1 23.59 68 ASN A N 1
ATOM 538 C CA . ASN A 1 68 ? -34.344 24.016 -0.312 1 23.59 68 ASN A CA 1
ATOM 539 C C . ASN A 1 68 ? -35.25 25.203 0.057 1 23.59 68 ASN A C 1
ATOM 541 O O . ASN A 1 68 ? -36.219 25.469 -0.62 1 23.59 68 ASN A O 1
ATOM 545 N N . SER A 1 69 ? -35.75 25.297 1.271 1 24.31 69 SER A N 1
ATOM 546 C CA . SER A 1 69 ? -36.5 26.516 1.586 1 24.31 69 SER A CA 1
ATOM 547 C C . SER A 1 69 ? -35.688 27.766 1.291 1 24.31 69 SER A C 1
ATOM 549 O O . SER A 1 69 ? -34.719 28.078 2.016 1 24.31 69 SER A O 1
ATOM 551 N N . VAL A 1 70 ? -35.531 28.156 0.08 1 26.31 70 VAL A N 1
ATOM 552 C CA . VAL A 1 70 ? -35 29.453 -0.334 1 26.31 70 VAL A CA 1
ATOM 553 C C . VAL A 1 70 ? -35.906 30.562 0.189 1 26.31 70 VAL A C 1
ATOM 555 O O . VAL A 1 70 ? -37.031 30.719 -0.272 1 26.31 70 VAL A O 1
ATOM 558 N N . GLU A 1 71 ? -35.969 30.781 1.493 1 25.67 71 GLU A N 1
ATOM 559 C CA . GLU A 1 71 ? -36.594 32.031 1.92 1 25.67 71 GLU A CA 1
ATOM 560 C C . GLU A 1 71 ? -36.062 33.219 1.096 1 25.67 71 GLU A C 1
ATOM 562 O O . GLU A 1 71 ? -34.875 33.25 0.759 1 25.67 71 GLU A O 1
ATOM 567 N N . LYS A 1 72 ? -36.938 33.906 0.457 1 27.02 72 LYS A N 1
ATOM 568 C CA . LYS A 1 72 ? -36.844 35.125 -0.315 1 27.02 72 LYS A CA 1
ATOM 569 C C . LYS A 1 72 ? -36.188 36.25 0.504 1 27.02 72 LYS A C 1
ATOM 571 O O . LYS A 1 72 ? -36.781 36.781 1.436 1 27.02 72 LYS A O 1
ATOM 576 N N . VAL A 1 73 ? -34.906 36.188 0.823 1 28.44 73 VAL A N 1
ATOM 577 C CA . VAL A 1 73 ? -34.281 37.375 1.338 1 28.44 73 VAL A CA 1
ATOM 578 C C . VAL A 1 73 ? -34.5 38.562 0.379 1 28.44 73 VAL A C 1
ATOM 580 O O . VAL A 1 73 ? -34.25 38.438 -0.822 1 28.44 73 VAL A O 1
ATOM 583 N N . SER A 1 74 ? -35.438 39.375 0.617 1 26.89 74 SER A N 1
ATOM 584 C CA . SER A 1 74 ? -35.656 40.719 0.054 1 26.89 74 SER A CA 1
ATOM 585 C C . SER A 1 74 ? -34.344 41.438 -0.178 1 26.89 74 SER A C 1
ATOM 587 O O . SER A 1 74 ? -33.406 41.312 0.605 1 26.89 74 SER A O 1
ATOM 589 N N . ASN A 1 75 ? -34.188 41.938 -1.454 1 29 75 ASN A N 1
ATOM 590 C CA . ASN A 1 75 ? -33.125 42.688 -2.133 1 29 75 ASN A CA 1
ATOM 591 C C . ASN A 1 75 ? -32.875 44.031 -1.464 1 29 75 ASN A C 1
ATOM 593 O O . ASN A 1 75 ? -33.438 45.062 -1.883 1 29 75 ASN A O 1
ATOM 597 N N . ILE A 1 76 ? -33.062 44.281 -0.207 1 32.03 76 ILE A N 1
ATOM 598 C CA . ILE A 1 76 ? -32.688 45.625 0.171 1 32.03 76 ILE A CA 1
ATOM 599 C C . ILE A 1 76 ? -31.234 45.875 -0.241 1 32.03 76 ILE A C 1
ATOM 601 O O . ILE A 1 76 ? -30.312 45.188 0.25 1 32.03 76 ILE A O 1
ATOM 605 N N . VAL A 1 77 ? -31.016 46.375 -1.454 1 32.53 77 VAL A N 1
ATOM 606 C CA . VAL A 1 77 ? -29.828 46.906 -2.098 1 32.53 77 VAL A CA 1
ATOM 607 C C . VAL A 1 77 ? -29.203 47.969 -1.21 1 32.53 77 VAL A C 1
ATOM 609 O O . VAL A 1 77 ? -29.641 49.125 -1.231 1 32.53 77 VAL A O 1
ATOM 612 N N . SER A 1 78 ? -29.25 48 0.136 1 32.44 78 SER A N 1
ATOM 613 C CA . SER A 1 78 ? -28.344 49 0.698 1 32.44 78 SER A CA 1
ATOM 614 C C . SER A 1 78 ? -26.969 48.969 0.034 1 32.44 78 SER A C 1
ATOM 616 O O . SER A 1 78 ? -26.578 47.906 -0.498 1 32.44 78 SER A O 1
ATOM 618 N N . GLU A 1 79 ? -26.375 50.062 -0.503 1 32.34 79 GLU A N 1
ATOM 619 C CA . GLU A 1 79 ? -24.984 50.25 -0.956 1 32.34 79 GLU A CA 1
ATOM 620 C C . GLU A 1 79 ? -24.047 49.344 -0.162 1 32.34 79 GLU A C 1
ATOM 622 O O . GLU A 1 79 ? -23.609 49.719 0.932 1 32.34 79 GLU A O 1
ATOM 627 N N . LYS A 1 80 ? -24.406 48.094 0.077 1 35.59 80 LYS A N 1
ATOM 628 C CA . LYS A 1 80 ? -23.484 47.219 0.805 1 35.59 80 LYS A CA 1
ATOM 629 C C . LYS A 1 80 ? -22.078 47.281 0.216 1 35.59 80 LYS A C 1
ATOM 631 O O . LYS A 1 80 ? -21.891 47.062 -0.98 1 35.59 80 LYS A O 1
ATOM 636 N N . GLU A 1 81 ? -21.188 48.25 0.572 1 35.81 81 GLU A N 1
ATOM 637 C CA . GLU A 1 81 ? -19.781 48.062 0.254 1 35.81 81 GLU A CA 1
ATOM 638 C C . GLU A 1 81 ? -19.469 46.594 -0.043 1 35.81 81 GLU A C 1
ATOM 640 O O . GLU A 1 81 ? -20.125 45.688 0.499 1 35.81 81 GLU A O 1
ATOM 645 N N . GLY A 1 82 ? -19.078 46.156 -1.282 1 39.91 82 GLY A N 1
ATOM 646 C CA . GLY A 1 82 ? -18.734 44.812 -1.681 1 39.91 82 GLY A CA 1
ATOM 647 C C . GLY A 1 82 ? -18.234 43.938 -0.531 1 39.91 82 GLY A C 1
ATOM 648 O O . GLY A 1 82 ? -17.094 44.125 -0.076 1 39.91 82 GLY A O 1
ATOM 649 N N . SER A 1 83 ? -18.953 43.688 0.456 1 39.09 83 SER A N 1
ATOM 650 C CA . SER A 1 83 ? -18.609 42.75 1.531 1 39.09 83 SER A CA 1
ATOM 651 C C . SER A 1 83 ? -17.906 41.5 0.988 1 39.09 83 SER A C 1
ATOM 653 O O . SER A 1 83 ? -18.547 40.625 0.433 1 39.09 83 SER A O 1
ATOM 655 N N . LYS A 1 84 ? -16.938 41.625 0.112 1 43.25 84 LYS A N 1
ATOM 656 C CA . LYS A 1 84 ? -16.094 40.438 -0.01 1 43.25 84 LYS A CA 1
ATOM 657 C C . LYS A 1 84 ? -16.109 39.625 1.279 1 43.25 84 LYS A C 1
ATOM 659 O O . LYS A 1 84 ? -15.82 40.156 2.357 1 43.25 84 LYS A O 1
ATOM 664 N N . SER A 1 85 ? -17.062 38.938 1.622 1 46.78 85 SER A N 1
ATOM 665 C CA . SER A 1 85 ? -17.094 38 2.746 1 46.78 85 SER A CA 1
ATOM 666 C C . SER A 1 85 ? -15.68 37.594 3.17 1 46.78 85 SER A C 1
ATOM 668 O O . SER A 1 85 ? -14.938 37.031 2.383 1 46.78 85 SER A O 1
ATOM 670 N N . TRP A 1 86 ? -14.859 38.406 3.838 1 54.97 86 TRP A N 1
ATOM 671 C CA . TRP A 1 86 ? -13.516 38.219 4.375 1 54.97 86 TRP A CA 1
ATOM 672 C C . TRP A 1 86 ? -13.383 36.844 5.047 1 54.97 86 TRP A C 1
ATOM 674 O O . TRP A 1 86 ? -13.992 36.625 6.09 1 54.97 86 TRP A O 1
ATOM 684 N N . VAL A 1 87 ? -13.406 35.75 4.363 1 70.19 87 VAL A N 1
ATOM 685 C CA . VAL A 1 87 ? -13.164 34.469 4.992 1 70.19 87 VAL A CA 1
ATOM 686 C C . VAL A 1 87 ? -11.875 34.531 5.812 1 70.19 87 VAL A C 1
ATOM 688 O O . VAL A 1 87 ? -10.828 34.938 5.309 1 70.19 87 VAL A O 1
ATOM 691 N N . LYS A 1 88 ? -12.031 34.469 7.18 1 89.5 88 LYS A N 1
ATOM 692 C CA . LYS A 1 88 ? -10.922 34.438 8.125 1 89.5 88 LYS A CA 1
ATOM 693 C C . LYS A 1 88 ? -9.875 33.406 7.73 1 89.5 88 LYS A C 1
ATOM 695 O O . LYS A 1 88 ? -10.219 32.25 7.41 1 89.5 88 LYS A O 1
ATOM 700 N N . ARG A 1 89 ? -8.641 33.875 7.559 1 96.62 89 ARG A N 1
ATOM 701 C CA . ARG A 1 89 ? -7.531 32.969 7.246 1 96.62 89 ARG A CA 1
ATOM 702 C C . ARG A 1 89 ? -7.242 32.031 8.406 1 96.62 89 ARG A C 1
ATOM 704 O O . ARG A 1 89 ? -7.227 32.469 9.57 1 96.62 89 ARG A O 1
ATOM 711 N N . ARG A 1 90 ? -7.066 30.797 8.141 1 98.38 90 ARG A N 1
ATOM 712 C CA . ARG A 1 90 ? -6.793 29.812 9.18 1 98.38 90 ARG A CA 1
ATOM 713 C C . ARG A 1 90 ? -5.359 29.922 9.688 1 98.38 90 ARG A C 1
ATOM 715 O O . ARG A 1 90 ? -4.461 30.328 8.938 1 98.38 90 ARG A O 1
ATOM 722 N N . LYS A 1 91 ? -5.195 29.656 10.922 1 98.88 91 LYS A N 1
ATOM 723 C CA . LYS A 1 91 ? -3.879 29.672 11.555 1 98.88 91 LYS A CA 1
ATOM 724 C C . LYS A 1 91 ? -3.283 28.281 11.648 1 98.88 91 LYS A C 1
ATOM 726 O O . LYS A 1 91 ? -3.869 27.391 12.266 1 98.88 91 LYS A O 1
ATOM 731 N N . LEU A 1 92 ? -2.088 28.109 11.078 1 98.88 92 LEU A N 1
ATOM 732 C CA . LEU A 1 92 ? -1.462 26.812 10.945 1 98.88 92 LEU A CA 1
ATOM 733 C C . LEU A 1 92 ? -0.207 26.719 11.805 1 98.88 92 LEU A C 1
ATOM 735 O O . LEU A 1 92 ? 0.628 27.625 11.797 1 98.88 92 LEU A O 1
ATOM 739 N N . ALA A 1 93 ? -0.085 25.656 12.555 1 98.94 93 ALA A N 1
ATOM 740 C CA . ALA A 1 93 ? 1.189 25.266 13.148 1 98.94 93 ALA A CA 1
ATOM 741 C C . ALA A 1 93 ? 1.828 24.125 12.359 1 98.94 93 ALA A C 1
ATOM 743 O O . ALA A 1 93 ? 1.148 23.172 11.977 1 98.94 93 ALA A O 1
AT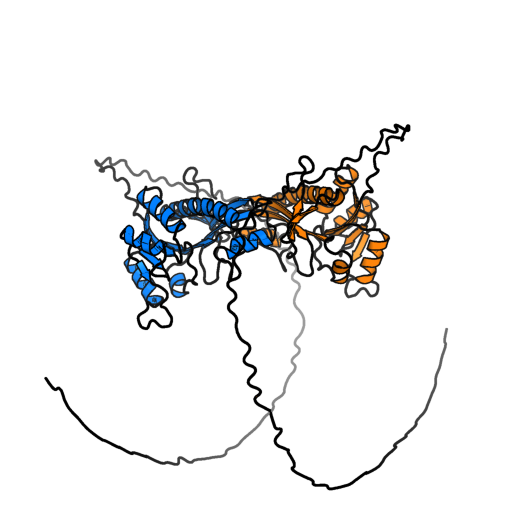OM 744 N N . VAL A 1 94 ? 3.08 24.234 12.102 1 98.94 94 VAL A N 1
ATOM 745 C CA . VAL A 1 94 ? 3.787 23.188 11.375 1 98.94 94 VAL A CA 1
ATOM 746 C C . VAL A 1 94 ? 4.883 22.594 12.258 1 98.94 94 VAL A C 1
ATOM 748 O O . VAL A 1 94 ? 5.598 23.328 12.945 1 98.94 94 VAL A O 1
ATOM 751 N N . PHE A 1 95 ? 4.992 21.297 12.312 1 98.81 95 PHE A N 1
ATOM 752 C CA . PHE A 1 95 ? 6.008 20.578 13.07 1 98.81 95 PHE A CA 1
ATOM 753 C C . PHE A 1 95 ? 7.031 19.953 12.133 1 98.81 95 PHE A C 1
ATOM 755 O O . PHE A 1 95 ? 6.668 19.281 11.156 1 98.81 95 PHE A O 1
ATOM 762 N N . VAL A 1 96 ? 8.344 20.156 12.391 1 98.44 96 VAL A N 1
ATOM 763 C CA . VAL A 1 96 ? 9.383 19.578 11.547 1 98.44 96 VAL A CA 1
ATOM 764 C C . VAL A 1 96 ? 10.539 19.078 12.406 1 98.44 96 VAL A C 1
ATOM 766 O O . VAL A 1 96 ? 10.734 19.547 13.531 1 98.44 96 VAL A O 1
ATOM 769 N N . SER A 1 97 ? 11.336 18.141 11.867 1 97.5 97 SER A N 1
ATOM 770 C CA . SER A 1 97 ? 12.562 17.688 12.508 1 97.5 97 SER A CA 1
ATOM 771 C C . SER A 1 97 ? 13.766 17.828 11.578 1 97.5 97 SER A C 1
ATOM 773 O O . SER A 1 97 ? 14.898 17.578 11.977 1 97.5 97 SER A O 1
ATOM 775 N N . GLY A 1 98 ? 13.492 18.25 10.305 1 96.62 98 GLY A N 1
ATOM 776 C CA . GLY A 1 98 ? 14.578 18.281 9.344 1 96.62 98 GLY A CA 1
ATOM 777 C C . GLY A 1 98 ? 14.547 19.5 8.438 1 96.62 98 GLY A C 1
ATOM 778 O O . GLY A 1 98 ? 14.336 20.609 8.906 1 96.62 98 GLY A O 1
ATOM 779 N N . GLY A 1 99 ? 14.828 19.25 7.176 1 95.56 99 GLY A N 1
ATOM 780 C CA . GLY A 1 99 ? 14.992 20.328 6.207 1 95.56 99 GLY A CA 1
ATOM 781 C C . GLY A 1 99 ? 13.734 21.156 6.02 1 95.56 99 GLY A C 1
ATOM 782 O O . GLY A 1 99 ? 13.812 22.344 5.703 1 95.56 99 GLY A O 1
ATOM 783 N N . GLY A 1 100 ? 12.633 20.641 6.164 1 98.19 100 GLY A N 1
ATOM 784 C CA . GLY A 1 100 ? 11.375 21.359 6.133 1 98.19 100 GLY A CA 1
ATOM 785 C C . GLY A 1 100 ? 10.891 21.672 4.727 1 98.19 100 GLY A C 1
ATOM 786 O O . GLY A 1 100 ? 10.312 22.734 4.48 1 98.19 100 GLY A O 1
ATOM 787 N N . SER A 1 101 ? 11.164 20.781 3.754 1 98.38 101 SER A N 1
ATOM 788 C CA . SER A 1 101 ? 10.781 21.062 2.375 1 98.38 101 SER A CA 1
ATOM 789 C C . SER A 1 101 ? 9.266 21.125 2.227 1 98.38 101 SER A C 1
ATOM 791 O O . SER A 1 101 ? 8.742 21.984 1.507 1 98.38 101 SER A O 1
ATOM 793 N N . ASN A 1 102 ? 8.516 20.266 2.889 1 98.81 102 ASN A N 1
ATOM 794 C CA . ASN A 1 102 ? 7.059 20.344 2.871 1 98.81 102 ASN A CA 1
ATOM 795 C C . ASN A 1 102 ? 6.559 21.625 3.539 1 98.81 102 ASN A C 1
ATOM 797 O O . ASN A 1 102 ? 5.637 22.266 3.039 1 98.81 102 ASN A O 1
ATOM 801 N N . PHE A 1 103 ? 7.203 22 4.633 1 98.88 103 PHE A N 1
ATOM 802 C CA . PHE A 1 103 ? 6.895 23.25 5.32 1 98.88 103 PHE A CA 1
ATOM 803 C C . PHE A 1 103 ? 7.059 24.438 4.387 1 98.88 103 PHE A C 1
ATOM 805 O O . PHE A 1 103 ? 6.168 25.281 4.289 1 98.88 103 PHE A O 1
ATOM 812 N N . ARG A 1 104 ? 8.117 24.422 3.713 1 98.88 104 ARG A N 1
ATOM 813 C CA . ARG A 1 104 ? 8.391 25.516 2.783 1 98.88 104 ARG A CA 1
ATOM 814 C C . ARG A 1 104 ? 7.324 25.594 1.698 1 98.88 104 ARG A C 1
ATOM 816 O O . ARG A 1 104 ? 6.855 26.688 1.356 1 98.88 104 ARG A O 1
ATOM 823 N N . SER A 1 105 ? 6.988 24.453 1.176 1 98.88 105 SER A N 1
ATOM 824 C CA . SER A 1 105 ? 5.961 24.391 0.139 1 98.88 105 SER A CA 1
ATOM 825 C C . SER A 1 105 ? 4.633 24.938 0.647 1 98.88 105 SER A C 1
ATOM 827 O O . SER A 1 105 ? 3.969 25.719 -0.044 1 98.88 105 SER A O 1
ATOM 829 N N . ILE A 1 106 ? 4.258 24.609 1.857 1 98.88 106 ILE A N 1
ATOM 830 C CA . ILE A 1 106 ? 3.01 25.062 2.459 1 98.88 106 ILE A CA 1
ATOM 831 C C . ILE A 1 106 ? 3.07 26.578 2.695 1 98.88 106 ILE A C 1
ATOM 833 O O . ILE A 1 106 ? 2.143 27.297 2.338 1 98.88 106 ILE A O 1
ATOM 837 N N . ASN A 1 107 ? 4.184 27.016 3.293 1 98.94 107 ASN A N 1
ATOM 838 C CA . ASN A 1 107 ? 4.32 28.438 3.6 1 98.94 107 ASN A CA 1
ATOM 839 C C . ASN A 1 107 ? 4.293 29.297 2.334 1 98.94 107 ASN A C 1
ATOM 841 O O . ASN A 1 107 ? 3.662 30.359 2.307 1 98.94 107 ASN A O 1
ATOM 845 N N . GLN A 1 108 ? 4.957 28.844 1.286 1 98.75 108 GLN A N 1
ATOM 846 C CA . GLN A 1 108 ? 4.961 29.562 0.017 1 98.75 108 GLN A CA 1
ATOM 847 C C . GLN A 1 108 ? 3.555 29.641 -0.573 1 98.75 108 GLN A C 1
ATOM 849 O O . GLN A 1 108 ? 3.168 30.672 -1.128 1 98.75 108 GLN A O 1
ATOM 854 N N . ALA A 1 109 ? 2.832 28.578 -0.452 1 98.81 109 ALA A N 1
ATOM 855 C CA . ALA A 1 109 ? 1.46 28.547 -0.954 1 98.81 109 ALA A CA 1
ATOM 856 C C . ALA A 1 109 ? 0.566 29.5 -0.156 1 98.81 109 ALA A C 1
ATOM 858 O O . ALA A 1 109 ? -0.359 30.094 -0.707 1 98.81 109 ALA A O 1
ATOM 859 N N . CYS A 1 110 ? 0.804 29.609 1.152 1 98.56 110 CYS A N 1
ATOM 860 C CA . CYS A 1 110 ? 0.094 30.578 1.98 1 98.56 110 CYS A CA 1
ATOM 861 C C . CYS A 1 110 ? 0.372 32 1.515 1 98.56 110 CYS A C 1
ATOM 863 O O . CYS A 1 110 ? -0.555 32.812 1.339 1 98.56 110 CYS A O 1
ATOM 865 N N . ILE A 1 111 ? 1.609 32.281 1.315 1 98.12 111 ILE A N 1
ATOM 866 C CA . ILE A 1 111 ? 2.043 33.625 0.91 1 98.12 111 ILE A CA 1
ATOM 867 C C . ILE A 1 111 ? 1.477 33.969 -0.469 1 98.12 111 ILE A C 1
ATOM 869 O O . ILE A 1 111 ? 1.014 35.062 -0.705 1 98.12 111 ILE A O 1
ATOM 873 N N . ALA A 1 112 ? 1.468 32.969 -1.335 1 98 112 ALA A N 1
ATOM 874 C CA . ALA A 1 112 ? 1.012 33.156 -2.709 1 98 112 ALA A CA 1
ATOM 875 C C . ALA A 1 112 ? -0.511 33.219 -2.777 1 98 112 ALA A C 1
ATOM 877 O O . ALA A 1 112 ? -1.073 33.625 -3.801 1 98 112 ALA A O 1
ATOM 878 N N . GLY A 1 113 ? -1.186 32.75 -1.73 1 97.44 113 GLY A N 1
ATOM 879 C CA . GLY A 1 113 ? -2.629 32.906 -1.663 1 97.44 113 GLY A CA 1
ATOM 880 C C . GLY A 1 113 ? -3.391 31.656 -2.068 1 97.44 113 GLY A C 1
ATOM 881 O O . GLY A 1 113 ? -4.621 31.641 -2.014 1 97.44 113 GLY A O 1
ATOM 882 N N . SER A 1 114 ? -2.697 30.641 -2.449 1 97.38 114 SER A N 1
ATOM 883 C CA . SER A 1 114 ? -3.375 29.406 -2.83 1 97.38 114 SER A CA 1
ATOM 884 C C . SER A 1 114 ? -3.912 28.672 -1.608 1 97.38 114 SER A C 1
ATOM 886 O O . SER A 1 114 ? -4.82 27.859 -1.724 1 97.38 114 SER A O 1
ATOM 888 N N . ILE A 1 115 ? -3.34 28.859 -0.505 1 98.19 115 ILE A N 1
ATOM 889 C CA . ILE A 1 115 ? -3.883 28.422 0.777 1 98.19 115 ILE A CA 1
ATOM 890 C C . ILE A 1 115 ? -4.43 29.625 1.54 1 98.19 115 ILE A C 1
ATOM 892 O O . ILE A 1 115 ? -3.734 30.625 1.716 1 98.19 115 ILE A O 1
ATOM 896 N N . ASN A 1 116 ? -5.652 29.562 1.896 1 98.06 116 ASN A N 1
ATOM 897 C CA . ASN A 1 116 ? -6.242 30.625 2.707 1 98.06 116 ASN A CA 1
ATOM 898 C C . ASN A 1 116 ? -5.914 30.453 4.188 1 98.06 116 ASN A C 1
ATOM 900 O O . ASN A 1 116 ? -6.816 30.312 5.012 1 98.06 116 ASN A O 1
ATOM 904 N N . GLY A 1 117 ? -4.625 30.453 4.52 1 98.56 117 GLY A N 1
ATOM 905 C CA . GLY A 1 117 ? -4.086 30.297 5.859 1 98.56 117 GLY A CA 1
ATOM 906 C C . GLY A 1 117 ? -2.689 30.875 6.016 1 98.56 117 GLY A C 1
ATOM 907 O O . GLY A 1 117 ? -2.062 31.266 5.031 1 98.56 117 GLY A O 1
ATOM 908 N N . ASP A 1 118 ? -2.279 30.984 7.277 1 98.69 118 ASP A N 1
ATOM 909 C CA . ASP A 1 118 ? -0.935 31.438 7.605 1 98.69 118 ASP A CA 1
ATOM 910 C C . ASP A 1 118 ? -0.248 30.5 8.586 1 98.69 118 ASP A C 1
ATOM 912 O O . ASP A 1 118 ? -0.857 30.047 9.562 1 98.69 118 ASP A O 1
ATOM 916 N N . VAL A 1 119 ? 0.952 30.203 8.242 1 98.88 119 VAL A N 1
ATOM 917 C CA . VAL A 1 119 ? 1.747 29.5 9.25 1 98.88 119 VAL A CA 1
ATOM 918 C C . VAL A 1 119 ? 2.15 30.484 10.352 1 98.88 119 VAL A C 1
ATOM 920 O O . VAL A 1 119 ? 2.906 31.422 10.109 1 98.88 119 VAL A O 1
ATOM 923 N N . VAL A 1 120 ? 1.74 30.219 11.578 1 98.81 120 VAL A N 1
ATOM 924 C CA . VAL A 1 120 ? 1.907 31.234 12.625 1 98.81 120 VAL A CA 1
ATOM 925 C C . VAL A 1 120 ? 3.004 30.797 13.594 1 98.81 120 VAL A C 1
ATOM 927 O O . VAL A 1 120 ? 3.518 31.609 14.367 1 98.81 120 VAL A O 1
ATOM 930 N N . VAL A 1 121 ? 3.357 29.531 13.523 1 98.81 121 VAL A N 1
ATOM 931 C CA . VAL A 1 121 ? 4.395 29.031 14.422 1 98.81 121 VAL A CA 1
ATOM 932 C C . VAL A 1 121 ? 4.977 27.734 13.883 1 98.81 121 VAL A C 1
ATOM 934 O O . VAL A 1 121 ? 4.258 26.922 13.281 1 98.81 121 VAL A O 1
ATOM 937 N N . LEU A 1 122 ? 6.246 27.516 14.07 1 98.81 122 LEU A N 1
ATOM 938 C CA . LEU A 1 122 ? 6.926 26.25 13.781 1 98.81 122 LEU A CA 1
ATOM 939 C C . LEU A 1 122 ? 7.367 25.562 15.07 1 98.81 122 LEU A C 1
ATOM 941 O O . LEU A 1 122 ? 7.934 26.203 15.961 1 98.81 122 LEU A O 1
ATOM 945 N N . VAL A 1 123 ? 7.086 24.344 15.203 1 98.44 123 VAL A N 1
ATOM 946 C CA . VAL A 1 123 ? 7.559 23.531 16.312 1 98.44 123 VAL A CA 1
ATOM 947 C C . VAL A 1 123 ? 8.594 22.531 15.82 1 98.44 123 VAL A C 1
ATOM 949 O O . VAL A 1 123 ? 8.398 21.875 14.797 1 98.44 123 VAL A O 1
ATOM 952 N N . THR A 1 124 ? 9.703 22.375 16.469 1 97.94 124 THR A N 1
ATOM 953 C CA . THR A 1 124 ? 10.766 21.453 16.078 1 97.94 124 THR A CA 1
ATOM 954 C C . THR A 1 124 ? 11.461 20.875 17.297 1 97.94 124 THR A C 1
ATOM 956 O O . THR A 1 124 ? 11.438 21.469 18.375 1 97.94 124 THR A O 1
ATOM 959 N N . ASN A 1 125 ? 12.016 19.703 17.125 1 95.69 125 ASN A N 1
ATOM 960 C CA . ASN A 1 125 ? 12.828 19.109 18.188 1 95.69 125 ASN A CA 1
ATOM 961 C C . ASN A 1 125 ? 14.32 19.344 17.953 1 95.69 125 ASN A C 1
ATOM 963 O O . ASN A 1 125 ? 15.156 18.875 18.719 1 95.69 125 ASN A O 1
ATOM 967 N N . LYS A 1 126 ? 14.609 20.016 16.875 1 94.69 126 LYS A N 1
ATOM 968 C CA . LYS A 1 126 ? 15.984 20.344 16.516 1 94.69 126 LYS A CA 1
ATOM 969 C C . LYS A 1 126 ? 16.141 21.828 16.219 1 94.69 126 LYS A C 1
ATOM 971 O O . LYS A 1 126 ? 15.789 22.281 15.125 1 94.69 126 LYS A O 1
ATOM 976 N N . HIS A 1 127 ? 16.797 22.484 17.016 1 90.75 127 HIS A N 1
ATOM 977 C CA . HIS A 1 127 ? 16.875 23.938 16.969 1 90.75 127 HIS A CA 1
ATOM 978 C C . HIS A 1 127 ? 17.578 24.391 15.688 1 90.75 127 HIS A C 1
ATOM 980 O O . HIS A 1 127 ? 17.234 25.438 15.133 1 90.75 127 HIS A O 1
ATOM 986 N N . ALA A 1 128 ? 18.453 23.609 15.148 1 93.94 128 ALA A N 1
ATOM 987 C CA . ALA A 1 128 ? 19.297 24.047 14.047 1 93.94 128 ALA A CA 1
ATOM 988 C C . ALA A 1 128 ? 18.891 23.375 12.734 1 93.94 128 ALA A C 1
ATOM 990 O O . ALA A 1 128 ? 19.641 23.422 11.758 1 93.94 128 ALA A O 1
ATOM 991 N N . CYS A 1 129 ? 17.766 22.812 12.711 1 96.5 129 CYS A N 1
ATOM 992 C CA . CYS A 1 129 ? 17.375 22.141 11.477 1 96.5 129 CYS A CA 1
ATOM 993 C C . CYS A 1 129 ? 16.984 23.141 10.406 1 96.5 129 CYS A C 1
ATOM 995 O O . CYS A 1 129 ? 16.719 24.312 10.711 1 96.5 129 CYS A O 1
ATOM 997 N N . GLY A 1 130 ? 17.047 22.734 9.156 1 97.94 130 GLY A N 1
ATOM 998 C CA . GLY A 1 130 ? 16.75 23.594 8.023 1 97.94 130 GLY A CA 1
ATOM 999 C C . GLY A 1 130 ? 15.391 24.25 8.102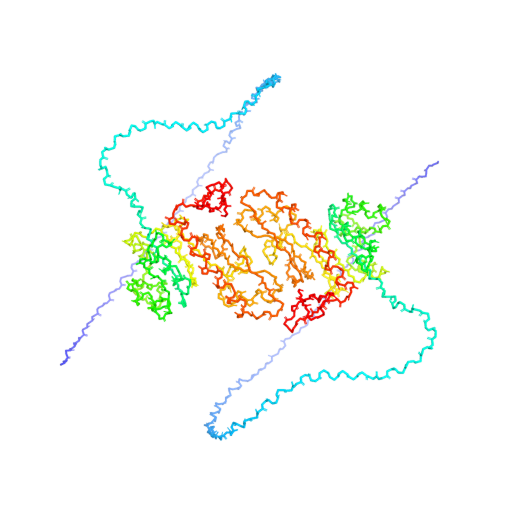 1 97.94 130 GLY A C 1
ATOM 1000 O O . GLY A 1 130 ? 15.234 25.422 7.754 1 97.94 130 GLY A O 1
ATOM 1001 N N . GLY A 1 131 ? 14.391 23.531 8.516 1 98.62 131 GLY A N 1
ATOM 1002 C CA . GLY A 1 131 ? 13.055 24.078 8.672 1 98.62 131 GLY A CA 1
ATOM 1003 C C . GLY A 1 131 ? 13 25.234 9.672 1 98.62 131 GLY A C 1
ATOM 1004 O O . GLY A 1 131 ? 12.336 26.234 9.422 1 98.62 131 GLY A O 1
ATOM 1005 N N . ALA A 1 132 ? 13.727 25.094 10.75 1 98.38 132 ALA A N 1
ATOM 1006 C CA . ALA A 1 132 ? 13.773 26.141 11.766 1 98.38 132 ALA A CA 1
ATOM 1007 C C . ALA A 1 132 ? 14.461 27.391 11.219 1 98.38 132 ALA A C 1
ATOM 1009 O O . ALA A 1 132 ? 14 28.5 11.453 1 98.38 132 ALA A O 1
ATOM 1010 N N . GLN A 1 133 ? 15.539 27.188 10.562 1 98.56 133 GLN A N 1
ATOM 1011 C CA . GLN A 1 133 ? 16.25 28.312 9.961 1 98.56 133 GLN A CA 1
ATOM 1012 C C . GLN A 1 133 ? 15.352 29.062 8.984 1 98.56 133 GLN A C 1
ATOM 1014 O O . GLN A 1 133 ? 15.305 30.297 9 1 98.56 133 GLN A O 1
ATOM 1019 N N . TYR A 1 134 ? 14.703 28.297 8.125 1 98.75 134 TYR A N 1
ATOM 1020 C CA . TYR A 1 134 ? 13.773 28.906 7.176 1 98.75 134 TYR A CA 1
ATOM 1021 C C . TYR A 1 134 ? 12.711 29.719 7.898 1 98.75 134 TYR A C 1
ATOM 1023 O O . TYR A 1 134 ? 12.398 30.844 7.5 1 98.75 134 TYR A O 1
ATOM 1031 N N . ALA A 1 135 ? 12.109 29.172 8.969 1 98.75 135 ALA A N 1
ATOM 1032 C CA . ALA A 1 135 ? 11.086 29.859 9.75 1 98.75 135 ALA A CA 1
ATOM 1033 C C . ALA A 1 135 ? 11.609 31.188 10.297 1 98.75 135 ALA A C 1
ATOM 1035 O O . ALA A 1 135 ? 10.953 32.219 10.164 1 98.75 135 ALA A O 1
ATOM 1036 N N . ARG A 1 136 ? 12.75 31.188 10.844 1 98.31 136 ARG A N 1
ATOM 1037 C CA . ARG A 1 136 ? 13.367 32.406 11.383 1 98.31 136 ARG A CA 1
ATOM 1038 C C . ARG A 1 136 ? 13.578 33.438 10.297 1 98.31 136 ARG A C 1
ATOM 1040 O O . ARG A 1 136 ? 13.297 34.625 10.5 1 98.31 136 ARG A O 1
ATOM 1047 N N . ASP A 1 137 ? 14.062 32.969 9.211 1 98.25 137 ASP A N 1
ATOM 1048 C CA . ASP A 1 137 ? 14.305 33.844 8.078 1 98.25 137 ASP A CA 1
ATOM 1049 C C . ASP A 1 137 ? 13.008 34.531 7.629 1 98.25 137 ASP A C 1
ATOM 1051 O O . ASP A 1 137 ? 13.039 35.656 7.109 1 98.25 137 ASP A O 1
ATOM 1055 N N . LYS A 1 138 ? 11.867 33.875 7.812 1 98.31 138 LYS A N 1
ATOM 1056 C CA . LYS A 1 138 ? 10.578 34.406 7.363 1 98.31 138 LYS A CA 1
ATOM 1057 C C . LYS A 1 138 ? 9.836 35.094 8.508 1 98.31 138 LYS A C 1
ATOM 1059 O O . LYS A 1 138 ? 8.695 35.531 8.336 1 98.31 138 LYS A O 1
ATOM 1064 N N . GLY A 1 139 ? 10.469 35.125 9.695 1 98.25 139 GLY A N 1
ATOM 1065 C CA . GLY A 1 139 ? 9.875 35.781 10.836 1 98.25 139 GLY A CA 1
ATOM 1066 C C . GLY A 1 139 ? 8.805 34.969 11.531 1 98.25 139 GLY A C 1
ATOM 1067 O O . GLY A 1 139 ? 7.945 35.5 12.219 1 98.25 139 GLY A O 1
ATOM 1068 N N . ILE A 1 140 ? 8.773 33.688 11.305 1 98.69 140 ILE A N 1
ATOM 1069 C CA . ILE A 1 140 ? 7.84 32.781 11.953 1 98.69 140 ILE A CA 1
ATOM 1070 C C . ILE A 1 140 ? 8.43 32.312 13.273 1 98.69 140 ILE A C 1
ATOM 1072 O O . ILE A 1 140 ? 9.547 31.781 13.305 1 98.69 140 ILE A O 1
ATOM 1076 N N . PRO A 1 141 ? 7.719 32.5 14.391 1 98.56 141 PRO A N 1
ATOM 1077 C CA . PRO A 1 141 ? 8.219 32.031 15.68 1 98.56 141 PRO A CA 1
ATOM 1078 C C . PRO A 1 141 ? 8.523 30.531 15.672 1 98.56 141 PRO A C 1
ATOM 1080 O O . PRO A 1 141 ? 7.789 29.75 15.047 1 98.56 141 PRO A O 1
ATOM 1083 N N . VAL A 1 142 ? 9.594 30.141 16.391 1 98.12 142 VAL A N 1
ATOM 1084 C CA . VAL A 1 142 ? 10.008 28.734 16.484 1 98.12 142 VAL A CA 1
ATOM 1085 C C . VAL A 1 142 ? 9.93 28.266 17.938 1 98.12 142 VAL A C 1
ATOM 1087 O O . VAL A 1 142 ? 10.445 28.938 18.828 1 98.12 142 VAL A O 1
ATOM 1090 N N . ILE A 1 143 ? 9.305 27.188 18.109 1 97.06 143 ILE A N 1
ATOM 1091 C CA . ILE A 1 143 ? 9.211 26.562 19.422 1 97.06 143 ILE A CA 1
ATOM 1092 C C . ILE A 1 143 ? 9.984 25.25 19.422 1 97.06 143 ILE A C 1
ATOM 1094 O O . ILE A 1 143 ? 9.82 24.422 18.516 1 97.06 143 ILE A O 1
ATOM 1098 N N . LEU A 1 144 ? 10.828 25.094 20.406 1 95.31 144 LEU A N 1
ATOM 1099 C CA . LEU A 1 144 ? 11.523 23.828 20.609 1 95.31 144 LEU A CA 1
ATOM 1100 C C . LEU A 1 144 ? 10.711 22.891 21.484 1 95.31 144 LEU A C 1
ATOM 1102 O O . LEU A 1 144 ? 10.352 23.234 22.609 1 95.31 144 LEU A O 1
ATOM 1106 N N . PHE A 1 145 ? 10.461 21.734 20.938 1 94.12 145 PHE A N 1
ATOM 1107 C CA . PHE A 1 145 ? 9.688 20.734 21.656 1 94.12 145 PHE A CA 1
ATOM 1108 C C . PHE A 1 145 ? 9.992 19.344 21.125 1 94.12 145 PHE A C 1
ATOM 1110 O O . PHE A 1 145 ? 10.117 19.141 19.922 1 94.12 145 PHE A O 1
ATOM 1117 N N . PRO A 1 146 ? 10.07 18.188 21.828 1 88.12 146 PRO A N 1
ATOM 1118 C CA . PRO A 1 146 ? 10.047 18.188 23.297 1 88.12 146 PRO A CA 1
ATOM 1119 C C . PRO A 1 146 ? 11.367 18.641 23.906 1 88.12 146 PRO A C 1
ATOM 1121 O O . PRO A 1 146 ? 12.352 18.828 23.203 1 88.12 146 PRO A O 1
ATOM 1124 N N . LYS A 1 147 ? 11.227 18.859 25.156 1 72.44 147 LYS A N 1
ATOM 1125 C CA . LYS A 1 147 ? 12.461 19.188 25.859 1 72.44 147 LYS A CA 1
ATOM 1126 C C . LYS A 1 147 ? 13.422 18 25.859 1 72.44 147 LYS A C 1
ATOM 1128 O O . LYS A 1 147 ? 12.992 16.844 25.891 1 72.44 147 LYS A O 1
ATOM 1133 N N . ARG A 1 148 ? 14.648 18.406 25.641 1 65.75 148 ARG A N 1
ATOM 1134 C CA . ARG A 1 148 ? 15.648 17.344 25.828 1 65.75 148 ARG A CA 1
ATOM 1135 C C . ARG A 1 148 ? 15.672 16.875 27.281 1 65.75 148 ARG A C 1
ATOM 1137 O O . ARG A 1 148 ? 15.258 17.594 28.188 1 65.75 148 ARG A O 1
ATOM 1144 N N . LYS A 1 149 ? 15.75 15.602 27.547 1 60.41 149 LYS A N 1
ATOM 1145 C CA . LYS A 1 149 ? 15.781 14.977 28.875 1 60.41 149 LYS A CA 1
ATOM 1146 C C . LYS A 1 149 ? 16.531 15.852 29.875 1 60.41 149 LYS A C 1
ATOM 1148 O O . LYS A 1 149 ? 16.156 15.93 31.047 1 60.41 149 LYS A O 1
ATOM 1153 N N . ASP A 1 150 ? 17.562 16.438 29.328 1 57.66 150 ASP A N 1
ATOM 1154 C CA . ASP A 1 150 ? 18.469 17.125 30.25 1 57.66 150 ASP A CA 1
ATOM 1155 C C . ASP A 1 150 ? 18.062 18.578 30.438 1 57.66 150 ASP A C 1
ATOM 1157 O O . ASP A 1 150 ? 18.656 19.281 31.266 1 57.66 150 ASP A O 1
ATOM 1161 N N . GLU A 1 151 ? 17.016 18.828 29.672 1 61.88 151 GLU A N 1
ATOM 1162 C CA . GLU A 1 151 ? 16.672 20.25 29.781 1 61.88 151 GLU A CA 1
ATOM 1163 C C . GLU A 1 151 ? 15.602 20.484 30.828 1 61.88 151 GLU A C 1
ATOM 1165 O O . GLU A 1 151 ? 14.539 19.859 30.797 1 61.88 151 GLU A O 1
ATOM 1170 N N . LEU A 1 152 ? 15.914 21.016 32 1 56.28 152 LEU A N 1
ATOM 1171 C CA . LEU A 1 152 ? 15.047 21.328 33.156 1 56.28 152 LEU A CA 1
ATOM 1172 C C . LEU A 1 152 ? 13.906 22.25 32.719 1 56.28 152 LEU A C 1
ATOM 1174 O O . LEU A 1 152 ? 12.797 22.156 33.25 1 56.28 152 LEU A O 1
ATOM 1178 N N . ASN A 1 153 ? 14.242 23.156 31.719 1 59.44 153 ASN A N 1
ATOM 1179 C CA . ASN A 1 153 ? 13.289 24.219 31.422 1 59.44 153 ASN A CA 1
ATOM 1180 C C . ASN A 1 153 ? 12.555 23.953 30.109 1 59.44 153 ASN A C 1
ATOM 1182 O O . ASN A 1 153 ? 12.055 24.891 29.469 1 59.44 153 ASN A O 1
ATOM 1186 N N . GLY A 1 154 ? 12.312 22.734 29.797 1 71.38 154 GLY A N 1
ATOM 1187 C CA . GLY A 1 154 ? 11.641 22.5 28.531 1 71.38 154 GLY A CA 1
ATOM 1188 C C . GLY A 1 154 ? 10.125 22.5 28.656 1 71.38 154 GLY A C 1
ATOM 1189 O O . GLY A 1 154 ? 9.586 22.422 29.75 1 71.38 154 GLY A O 1
ATOM 1190 N N . LEU A 1 155 ? 9.445 22.891 27.547 1 84.06 155 LEU A N 1
ATOM 1191 C CA . LEU A 1 155 ? 7.988 22.984 27.5 1 84.06 155 LEU A CA 1
ATOM 1192 C C . LEU A 1 155 ? 7.34 21.625 27.703 1 84.06 155 LEU A C 1
ATOM 1194 O O . LEU A 1 155 ? 7.754 20.641 27.094 1 84.06 155 LEU A O 1
ATOM 1198 N N . SER A 1 156 ? 6.457 21.578 28.703 1 89.81 156 SER A N 1
ATOM 1199 C CA . SER A 1 156 ? 5.617 20.406 28.844 1 89.81 156 SER A CA 1
ATOM 1200 C C . SER A 1 156 ? 4.598 20.312 27.719 1 89.81 156 SER A C 1
ATOM 1202 O O . SER A 1 156 ? 4.406 21.266 26.969 1 89.81 156 SER A O 1
ATOM 1204 N N . SER A 1 157 ? 3.973 19.188 27.594 1 93.62 157 SER A N 1
ATOM 1205 C CA . SER A 1 157 ? 2.926 19.016 26.594 1 93.62 157 SER A CA 1
ATOM 1206 C C . SER A 1 157 ? 1.768 19.984 26.828 1 93.62 157 SER A C 1
ATOM 1208 O O . SER A 1 157 ? 1.198 20.531 25.891 1 93.62 157 SER A O 1
ATOM 1210 N N . ASP A 1 158 ? 1.487 20.203 28.094 1 94.56 158 ASP A N 1
ATOM 1211 C CA . ASP A 1 158 ? 0.42 21.141 28.438 1 94.56 158 ASP A CA 1
ATOM 1212 C C . ASP A 1 158 ? 0.81 22.578 28.062 1 94.56 158 ASP A C 1
ATOM 1214 O O . ASP A 1 158 ? -0.032 23.359 27.625 1 94.56 158 ASP A O 1
ATOM 1218 N N . ASP A 1 159 ? 2.037 22.844 28.281 1 94.88 159 ASP A N 1
ATOM 1219 C CA . ASP A 1 159 ? 2.531 24.172 27.922 1 94.88 159 ASP A CA 1
ATOM 1220 C C . ASP A 1 159 ? 2.463 24.375 26.406 1 94.88 159 ASP A C 1
ATOM 1222 O O . ASP A 1 159 ? 2.113 25.469 25.938 1 94.88 159 ASP A O 1
ATOM 1226 N N . LEU A 1 160 ? 2.844 23.391 25.719 1 96.75 160 LEU A N 1
ATOM 1227 C CA . LEU A 1 160 ? 2.768 23.469 24.266 1 96.75 160 LEU A CA 1
ATOM 1228 C C . LEU A 1 160 ? 1.342 23.766 23.797 1 96.75 160 LEU A C 1
ATOM 1230 O O . LEU A 1 160 ? 1.124 24.625 22.953 1 96.75 160 LEU A O 1
ATOM 1234 N N . VAL A 1 161 ? 0.356 23.047 24.375 1 97.88 161 VAL A N 1
ATOM 1235 C CA . VAL A 1 161 ? -1.05 23.25 24.047 1 97.88 161 VAL A CA 1
ATOM 1236 C C . VAL A 1 161 ? -1.449 24.703 24.312 1 97.88 161 VAL A C 1
ATOM 1238 O O . VAL A 1 161 ? -2.105 25.328 23.484 1 97.88 161 VAL A O 1
ATOM 1241 N N . LYS A 1 162 ? -1.038 25.188 25.469 1 97.62 162 LYS A N 1
ATOM 1242 C CA . LYS A 1 162 ? -1.361 26.547 25.844 1 97.62 162 LYS A CA 1
ATOM 1243 C C . LYS A 1 162 ? -0.802 27.547 24.828 1 97.62 162 LYS A C 1
ATOM 1245 O O . LYS A 1 162 ? -1.508 28.453 24.391 1 97.62 162 LYS A O 1
ATOM 1250 N N . VAL A 1 163 ? 0.444 27.359 24.516 1 97.44 163 VAL A N 1
ATOM 1251 C CA . VAL A 1 163 ? 1.106 28.266 23.578 1 97.44 163 VAL A CA 1
ATOM 1252 C C . VAL A 1 163 ? 0.406 28.203 22.219 1 97.44 163 VAL A C 1
ATOM 1254 O O . VAL A 1 163 ? 0.161 29.25 21.609 1 97.44 163 VAL A O 1
ATOM 1257 N N . LEU A 1 164 ? 0.071 27.047 21.703 1 98.44 164 LEU A N 1
ATOM 1258 C CA . LEU A 1 164 ? -0.596 26.906 20.406 1 98.44 164 LEU A CA 1
ATOM 1259 C C . LEU A 1 164 ? -1.97 27.562 20.438 1 98.44 164 LEU A C 1
ATOM 1261 O O . LEU A 1 164 ? -2.402 28.141 19.438 1 98.44 164 LEU A O 1
ATOM 1265 N N . ARG A 1 165 ? -2.664 27.5 21.547 1 98.19 165 ARG A N 1
ATOM 1266 C CA . ARG A 1 165 ? -3.955 28.172 21.688 1 98.19 165 ARG A CA 1
ATOM 1267 C C . ARG A 1 165 ? -3.801 29.688 21.656 1 98.19 165 ARG A C 1
ATOM 1269 O O . ARG A 1 165 ? -4.652 30.391 21.109 1 98.19 165 ARG A O 1
ATOM 1276 N N . GLU A 1 166 ? -2.742 30.125 22.312 1 98.19 166 GLU A N 1
ATOM 1277 C CA . GLU A 1 166 ? -2.469 31.547 22.281 1 98.19 166 GLU A CA 1
ATOM 1278 C C . GLU A 1 166 ? -2.262 32.062 20.859 1 98.19 166 GLU A C 1
ATOM 1280 O O . GLU A 1 166 ? -2.645 33.188 20.531 1 98.19 166 GLU A O 1
ATOM 1285 N N . PHE A 1 167 ? -1.673 31.203 20.047 1 98.25 167 PHE A N 1
ATOM 1286 C CA . PHE A 1 167 ? -1.489 31.531 18.641 1 98.25 167 PHE A CA 1
ATOM 1287 C C . PHE A 1 167 ? -2.789 31.344 17.859 1 98.25 167 PHE A C 1
ATOM 1289 O O . PHE A 1 167 ? -2.84 31.594 16.656 1 98.25 167 PHE A O 1
ATOM 1296 N N . GLU A 1 168 ? -3.848 30.797 18.5 1 98.19 168 GLU A N 1
ATOM 1297 C CA . GLU A 1 168 ? -5.148 30.516 17.906 1 98.19 168 GLU A CA 1
ATOM 1298 C C . GLU A 1 168 ? -5.027 29.531 16.75 1 98.19 168 GLU A C 1
ATOM 1300 O O . GLU A 1 168 ? -5.648 29.719 15.703 1 98.19 168 GLU A O 1
ATOM 1305 N N . VAL A 1 169 ? -4.215 28.547 16.922 1 98.69 169 VAL A N 1
ATOM 1306 C CA . VAL A 1 169 ? -3.947 27.562 15.883 1 98.69 169 VAL A CA 1
ATOM 1307 C C . VAL A 1 169 ? -5.223 26.781 15.562 1 98.69 169 VAL A C 1
ATOM 1309 O O . VAL A 1 169 ? -5.902 26.297 16.469 1 98.69 169 VAL A O 1
ATOM 1312 N N . ASP A 1 170 ? -5.5 26.703 14.281 1 98.5 170 ASP A N 1
ATOM 1313 C CA . ASP A 1 170 ? -6.652 25.938 13.828 1 98.5 170 ASP A CA 1
ATOM 1314 C C . ASP A 1 170 ? -6.246 24.5 13.461 1 98.5 170 ASP A C 1
ATOM 1316 O O . ASP A 1 170 ? -6.949 23.547 13.797 1 98.5 170 ASP A O 1
ATOM 1320 N N . PHE A 1 171 ? -5.145 24.359 12.766 1 98.75 171 PHE A N 1
ATOM 1321 C CA . PHE A 1 171 ? -4.672 23.062 12.305 1 98.75 171 PHE A CA 1
ATOM 1322 C C . PHE A 1 171 ? -3.193 22.891 12.617 1 98.75 171 PHE A C 1
ATOM 1324 O O . PHE A 1 171 ? -2.412 23.828 12.539 1 98.75 171 PHE A O 1
ATOM 1331 N N . ILE A 1 172 ? -2.832 21.656 12.938 1 98.88 172 ILE A N 1
ATOM 1332 C CA . ILE A 1 172 ? -1.44 21.266 13.133 1 98.88 172 ILE A CA 1
ATOM 1333 C C . ILE A 1 172 ? -1.001 20.328 12.008 1 98.88 172 ILE A C 1
ATOM 1335 O O . ILE A 1 172 ? -1.625 19.297 11.766 1 98.88 172 ILE A O 1
ATOM 1339 N N . LEU A 1 173 ? 0.045 20.719 11.344 1 98.94 173 LEU A N 1
ATOM 1340 C CA . LEU A 1 173 ? 0.566 19.953 10.211 1 98.94 173 LEU A CA 1
ATOM 1341 C C . LEU A 1 173 ? 1.942 19.375 10.531 1 98.94 173 LEU A C 1
ATOM 1343 O O . LEU A 1 173 ? 2.908 20.125 10.695 1 98.94 173 LEU A O 1
ATOM 1347 N N . LEU A 1 174 ? 1.989 18.094 10.641 1 98.75 174 LEU A N 1
ATOM 1348 C CA . LEU A 1 174 ? 3.279 17.438 10.773 1 98.75 174 LEU A CA 1
ATOM 1349 C C . LEU A 1 174 ? 3.934 17.234 9.414 1 98.75 174 LEU A C 1
ATOM 1351 O O . LEU A 1 174 ? 3.348 16.625 8.516 1 98.75 174 LEU A O 1
ATOM 1355 N N . ALA A 1 175 ? 5.066 17.75 9.211 1 98.38 175 ALA A N 1
ATOM 1356 C CA . ALA A 1 175 ? 5.805 17.75 7.945 1 98.38 175 ALA A CA 1
ATOM 1357 C C . ALA A 1 175 ? 7.227 17.234 8.141 1 98.38 175 ALA A C 1
ATOM 1359 O O . ALA A 1 175 ? 8.195 17.953 7.906 1 98.38 175 ALA A O 1
ATOM 1360 N N . GLY A 1 176 ? 7.324 15.984 8.492 1 97 176 GLY A N 1
ATOM 1361 C CA . GLY A 1 176 ? 8.602 15.367 8.789 1 97 176 GLY A CA 1
ATOM 1362 C C . GLY A 1 176 ? 9.008 15.492 10.25 1 97 176 GLY A C 1
ATOM 1363 O O . GLY A 1 176 ? 10.18 15.711 10.555 1 97 176 GLY A O 1
ATOM 1364 N N . TYR A 1 177 ? 8.023 15.5 11.094 1 96.94 177 TYR A N 1
ATOM 1365 C CA . TYR A 1 177 ? 8.273 15.508 12.531 1 96.94 177 TYR A CA 1
ATOM 1366 C C . TYR A 1 177 ? 8.516 14.094 13.047 1 96.94 177 TYR A C 1
ATOM 1368 O O . TYR A 1 177 ? 7.688 13.203 12.859 1 96.94 177 TYR A O 1
ATOM 1376 N N . LEU A 1 178 ? 9.594 13.844 13.75 1 94.19 178 LEU A N 1
ATOM 1377 C CA . LEU A 1 178 ? 10.031 12.477 14 1 94.19 178 LEU A CA 1
ATOM 1378 C C . LEU A 1 178 ? 9.719 12.055 15.43 1 94.19 178 LEU A C 1
ATOM 1380 O O . LEU A 1 178 ? 10.086 10.953 15.844 1 94.19 178 LEU A O 1
ATOM 1384 N N . LYS A 1 179 ? 9 12.867 16.203 1 92.06 179 LYS A N 1
ATOM 1385 C CA . LYS A 1 179 ? 8.625 12.516 17.562 1 92.06 179 LYS A CA 1
ATOM 1386 C C . LYS A 1 179 ? 7.141 12.156 17.656 1 92.06 179 LYS A C 1
ATOM 1388 O O . LYS A 1 179 ? 6.336 12.633 16.844 1 92.06 179 LYS A O 1
ATOM 1393 N N . LEU A 1 180 ? 6.852 11.336 18.578 1 91.12 180 LEU A N 1
ATOM 1394 C CA . LEU A 1 180 ? 5.445 11.023 18.828 1 91.12 180 LEU A CA 1
ATOM 1395 C C . LEU A 1 180 ? 4.703 12.25 19.359 1 91.12 180 LEU A C 1
ATOM 1397 O O . LEU A 1 180 ? 5.215 12.961 20.219 1 91.12 180 LEU A O 1
ATOM 1401 N N . VAL A 1 181 ? 3.582 12.5 18.812 1 94.31 181 VAL A N 1
ATOM 1402 C CA . VAL A 1 181 ? 2.73 13.586 19.297 1 94.31 181 VAL A CA 1
ATOM 1403 C C . VAL A 1 181 ? 2.145 13.227 20.656 1 94.31 181 VAL A C 1
ATOM 1405 O O . VAL A 1 181 ? 1.559 12.148 20.828 1 94.31 181 VAL A O 1
ATOM 1408 N N . PRO A 1 182 ? 2.334 14.062 21.641 1 94.19 182 PRO A N 1
ATOM 1409 C CA . PRO A 1 182 ? 1.833 13.711 22.969 1 94.19 182 PRO A CA 1
ATOM 1410 C C . PRO A 1 182 ? 0.309 13.641 23.031 1 94.19 182 PRO A C 1
ATOM 1412 O O . PRO A 1 182 ? -0.375 14.414 22.344 1 94.19 182 PRO A O 1
ATOM 1415 N N . PRO A 1 183 ? -0.216 12.75 23.844 1 95.44 183 PRO A N 1
ATOM 1416 C CA . PRO A 1 183 ? -1.666 12.57 23.938 1 95.44 183 PRO A CA 1
ATOM 1417 C C . PRO A 1 183 ? -2.398 13.867 24.297 1 95.44 183 PRO A C 1
ATOM 1419 O O . PRO A 1 183 ? -3.539 14.07 23.875 1 95.44 183 PRO A O 1
ATOM 1422 N N . GLU A 1 184 ? -1.788 14.773 25.094 1 96 184 GLU A N 1
ATOM 1423 C CA . GLU A 1 184 ? -2.389 16.047 25.453 1 96 184 GLU A CA 1
ATOM 1424 C C . GLU A 1 184 ? -2.705 16.891 24.219 1 96 184 GLU A C 1
ATOM 1426 O O . GLU A 1 184 ? -3.742 17.562 24.172 1 96 184 GLU A O 1
ATOM 1431 N N . LEU A 1 185 ? -1.826 16.844 23.312 1 97.12 185 LEU A N 1
ATOM 1432 C CA . LEU A 1 185 ? -2.025 17.594 22.078 1 97.12 185 LEU A CA 1
ATOM 1433 C C . LEU A 1 185 ? -3.154 17 21.25 1 97.12 185 LEU A C 1
ATOM 1435 O O . LEU A 1 185 ? -3.971 17.719 20.672 1 97.12 185 LEU A O 1
ATOM 1439 N N . ILE A 1 186 ? -3.193 15.688 21.141 1 97 186 ILE A N 1
ATOM 1440 C CA . ILE A 1 186 ? -4.223 14.977 20.391 1 97 186 ILE A CA 1
ATOM 1441 C C . ILE A 1 186 ? -5.602 15.305 20.969 1 97 186 ILE A C 1
ATOM 1443 O O . ILE A 1 186 ? -6.551 15.547 20.219 1 97 186 ILE A O 1
ATOM 1447 N N . ARG A 1 187 ? -5.684 15.336 22.234 1 96.5 187 ARG A N 1
ATOM 1448 C CA . ARG A 1 187 ? -6.941 15.641 22.906 1 96.5 187 ARG A CA 1
ATOM 1449 C C . ARG A 1 187 ? -7.352 17.094 22.656 1 96.5 187 ARG A C 1
ATOM 1451 O O . ARG A 1 187 ? -8.539 17.391 22.531 1 96.5 187 ARG A O 1
ATOM 1458 N N . ALA A 1 188 ? -6.398 17.984 22.641 1 97.44 188 ALA A N 1
ATOM 1459 C CA . ALA A 1 188 ? -6.66 19.406 22.484 1 97.44 188 ALA A CA 1
ATOM 1460 C C . ALA A 1 188 ? -7.07 19.734 21.047 1 97.44 188 ALA A C 1
ATOM 1462 O O . ALA A 1 188 ? -7.816 20.688 20.812 1 97.44 188 ALA A O 1
ATOM 1463 N N . TYR A 1 189 ? -6.602 18.984 20.078 1 97.56 189 TYR A N 1
ATOM 1464 C CA . TYR A 1 189 ? -6.867 19.219 18.656 1 97.56 189 TYR A CA 1
ATOM 1465 C C . TYR A 1 189 ? -7.422 17.969 17.984 1 97.56 189 TYR A C 1
ATOM 1467 O O . TYR A 1 189 ? -6.836 17.453 17.031 1 97.56 189 TYR A O 1
ATOM 1475 N N . PRO A 1 190 ? -8.57 17.516 18.453 1 93.81 190 PRO A N 1
ATOM 1476 C CA . PRO A 1 190 ? -9.148 16.281 17.891 1 93.81 190 PRO A CA 1
ATOM 1477 C C . PRO A 1 190 ? -9.523 16.438 16.422 1 93.81 190 PRO A C 1
ATOM 1479 O O . PRO A 1 190 ? -10.32 17.312 16.062 1 93.81 190 PRO A O 1
ATOM 1482 N N . ARG A 1 191 ? -8.906 15.625 15.555 1 92.69 191 ARG A N 1
ATOM 1483 C CA . ARG A 1 191 ? -9.148 15.578 14.117 1 92.69 191 ARG A CA 1
ATOM 1484 C C . ARG A 1 191 ? -8.617 16.828 13.438 1 92.69 191 ARG A C 1
ATOM 1486 O O . ARG A 1 191 ? -9.086 17.203 12.359 1 92.69 191 ARG A O 1
ATOM 1493 N N . PHE A 1 192 ? -7.648 17.5 14.133 1 97.62 192 PHE A N 1
ATOM 1494 C CA . PHE A 1 192 ? -7.117 18.719 13.539 1 97.62 192 PHE A CA 1
ATOM 1495 C C . PHE A 1 192 ? -5.602 18.641 13.398 1 97.62 192 PHE A C 1
ATOM 1497 O O . PHE A 1 192 ? -4.934 19.656 13.203 1 97.62 192 PHE A O 1
ATOM 1504 N N . ILE A 1 193 ? -5.07 17.453 13.586 1 98.75 193 ILE A N 1
ATOM 1505 C CA . ILE A 1 193 ? -3.65 17.188 13.375 1 98.75 193 ILE A CA 1
ATOM 1506 C C . ILE A 1 193 ? -3.467 16.25 12.188 1 98.75 193 ILE A C 1
ATOM 1508 O O . ILE A 1 193 ? -4.109 15.195 12.117 1 98.75 193 ILE A O 1
ATOM 1512 N N . PHE A 1 194 ? -2.576 16.625 11.281 1 98.81 194 PHE A N 1
ATOM 1513 C CA . PHE A 1 194 ? -2.357 15.883 10.055 1 98.81 194 PHE A CA 1
ATOM 1514 C C . PHE A 1 194 ? -0.875 15.578 9.859 1 98.81 194 PHE A C 1
ATOM 1516 O O . PHE A 1 194 ? -0.021 16.406 10.188 1 98.81 194 PHE A O 1
ATOM 1523 N N . ASN A 1 195 ? -0.627 14.461 9.344 1 98.69 195 ASN A N 1
ATOM 1524 C CA . ASN A 1 195 ? 0.737 14.055 9.023 1 98.69 195 ASN A CA 1
ATOM 1525 C C . ASN A 1 195 ? 0.866 13.625 7.566 1 98.69 195 ASN A C 1
ATOM 1527 O O . ASN A 1 195 ? -0.067 13.055 6.996 1 98.69 195 ASN A O 1
ATOM 1531 N N . ILE A 1 196 ? 1.985 13.891 6.977 1 98.75 196 ILE A N 1
ATOM 1532 C CA . ILE A 1 196 ? 2.314 13.352 5.664 1 98.75 196 ILE A CA 1
ATOM 1533 C C . ILE A 1 196 ? 3.342 12.227 5.812 1 98.75 196 ILE A C 1
ATOM 1535 O O . ILE A 1 196 ? 4.324 12.375 6.547 1 98.75 196 ILE A O 1
ATOM 1539 N N . HIS A 1 197 ? 3.119 11.102 5.254 1 98.81 197 HIS A N 1
ATOM 1540 C CA . HIS A 1 197 ? 4.008 9.945 5.273 1 98.81 197 HIS A CA 1
ATOM 1541 C C . HIS A 1 197 ? 4.426 9.547 3.859 1 98.81 197 HIS A C 1
ATOM 1543 O O . HIS A 1 197 ? 3.592 9.508 2.951 1 98.81 197 HIS A O 1
ATOM 1549 N N . PRO A 1 198 ? 5.719 9.352 3.637 1 98.81 198 PRO A N 1
ATOM 1550 C CA . PRO A 1 198 ? 6.238 9.148 2.283 1 98.81 198 PRO A CA 1
ATOM 1551 C C . PRO A 1 198 ? 6.066 7.711 1.793 1 98.81 198 PRO A C 1
ATOM 1553 O O . PRO A 1 198 ? 7.008 7.125 1.251 1 98.81 198 PRO A O 1
ATOM 1556 N N . SER A 1 199 ? 4.875 7.152 1.892 1 98.81 199 SER A N 1
ATOM 1557 C CA . SER A 1 199 ? 4.445 5.891 1.293 1 98.81 199 SER A CA 1
ATOM 1558 C C . SER A 1 199 ? 2.924 5.801 1.224 1 98.81 199 SER A C 1
ATOM 1560 O O . SER A 1 199 ? 2.223 6.715 1.657 1 98.81 199 SER A O 1
ATOM 1562 N N . LEU A 1 200 ? 2.43 4.75 0.639 1 98.81 200 LEU A N 1
ATOM 1563 C CA . LEU A 1 200 ? 0.994 4.492 0.602 1 98.81 200 LEU A CA 1
ATOM 1564 C C . LEU A 1 200 ? 0.551 3.703 1.83 1 98.81 200 LEU A C 1
ATOM 1566 O O . LEU A 1 200 ? 0.428 2.479 1.774 1 98.81 200 LEU A O 1
ATOM 1570 N N . LEU A 1 201 ? 0.281 4.406 2.885 1 98.69 201 LEU A N 1
ATOM 1571 C CA . LEU A 1 201 ? -0.137 3.752 4.121 1 98.69 201 LEU A CA 1
ATOM 1572 C C . LEU A 1 201 ? -1.355 2.867 3.881 1 98.69 201 LEU A C 1
ATOM 1574 O O . LEU A 1 201 ? -2.189 3.168 3.025 1 98.69 201 LEU A O 1
ATOM 1578 N N . PRO A 1 202 ? -1.337 1.767 4.645 1 98.25 202 PRO A N 1
ATOM 1579 C CA . PRO A 1 202 ? -0.505 1.391 5.789 1 98.25 202 PRO A CA 1
ATOM 1580 C C . PRO A 1 202 ? 0.83 0.776 5.375 1 98.25 202 PRO A C 1
ATOM 1582 O O . PRO A 1 202 ? 1.663 0.464 6.227 1 98.25 202 PRO A O 1
ATOM 1585 N N . ALA A 1 203 ? 1.087 0.637 4.062 1 98.5 203 ALA A N 1
ATOM 1586 C CA . ALA A 1 203 ? 2.357 0.068 3.625 1 98.5 203 ALA A CA 1
ATOM 1587 C C . ALA A 1 203 ? 3.533 0.917 4.102 1 98.5 203 ALA A C 1
ATOM 1589 O O . ALA A 1 203 ? 3.537 2.137 3.926 1 98.5 203 ALA A O 1
ATOM 1590 N N . PHE A 1 204 ? 4.504 0.228 4.785 1 98.44 204 PHE A N 1
ATOM 1591 C CA . PHE A 1 204 ? 5.766 0.833 5.195 1 98.44 204 PHE A CA 1
ATOM 1592 C C . PHE A 1 204 ? 5.523 1.976 6.176 1 98.44 204 PHE A C 1
ATOM 1594 O O . PHE A 1 204 ? 6.148 3.033 6.07 1 98.44 204 PHE A O 1
ATOM 1601 N N . GLY A 1 205 ? 4.527 1.831 6.98 1 97.88 205 GLY A N 1
ATOM 1602 C CA . GLY A 1 205 ? 4.215 2.762 8.055 1 97.88 205 GLY A CA 1
ATOM 1603 C C . GLY A 1 205 ? 4.52 2.207 9.43 1 97.88 205 GLY A C 1
ATOM 1604 O O . GLY A 1 205 ? 4.934 1.053 9.562 1 97.88 205 GLY A O 1
ATOM 1605 N N . GLY A 1 206 ? 4.359 3.023 10.406 1 95.56 206 GLY A N 1
ATOM 1606 C CA . GLY A 1 206 ? 4.57 2.592 11.773 1 95.56 206 GLY A CA 1
ATOM 1607 C C . GLY A 1 206 ? 5.953 2.93 12.305 1 95.56 206 GLY A C 1
ATOM 1608 O O . GLY A 1 206 ? 6.707 3.662 11.656 1 95.56 206 GLY A O 1
ATOM 1609 N N . GLU A 1 207 ? 6.211 2.344 13.461 1 92.12 207 GLU A N 1
ATOM 1610 C CA . GLU A 1 207 ? 7.48 2.621 14.125 1 92.12 207 GLU A CA 1
ATOM 1611 C C . GLU A 1 207 ? 8.664 2.152 13.281 1 92.12 207 GLU A C 1
ATOM 1613 O O . GLU A 1 207 ? 8.656 1.034 12.758 1 92.12 207 GLU A O 1
ATOM 1618 N N . GLY A 1 208 ? 9.594 2.963 13.109 1 93.69 208 GLY A N 1
ATOM 1619 C CA . GLY A 1 208 ? 10.805 2.582 12.398 1 93.69 208 GLY A CA 1
ATOM 1620 C C . GLY A 1 208 ? 10.805 3.006 10.945 1 93.69 208 GLY A C 1
ATOM 1621 O O . GLY A 1 208 ? 11.844 2.951 10.273 1 93.69 208 GLY A O 1
ATOM 1622 N N . TYR A 1 209 ? 9.711 3.438 10.508 1 96.69 209 TYR A N 1
ATOM 1623 C CA . TYR A 1 209 ? 9.602 3.855 9.117 1 96.69 209 TYR A CA 1
ATOM 1624 C C . TYR A 1 209 ? 9.586 5.375 9.008 1 96.69 209 TYR A C 1
ATOM 1626 O O . TYR A 1 209 ? 8.516 5.992 9.031 1 96.69 209 TYR A O 1
ATOM 1634 N N . TYR A 1 210 ? 10.758 5.961 8.789 1 95 210 TYR A N 1
ATOM 1635 C CA . TYR A 1 210 ? 10.891 7.398 8.586 1 95 210 TYR A CA 1
ATOM 1636 C C . TYR A 1 210 ? 12.023 7.707 7.617 1 95 210 TYR A C 1
ATOM 1638 O O . TYR A 1 210 ? 12.977 6.93 7.496 1 95 210 TYR A O 1
ATOM 1646 N N . GLY A 1 211 ? 11.805 8.805 6.965 1 94.75 211 GLY A N 1
ATOM 1647 C CA . GLY A 1 211 ? 12.859 9.281 6.082 1 94.75 211 GLY A CA 1
ATOM 1648 C C . GLY A 1 211 ? 13.266 8.258 5.039 1 94.75 211 GLY A C 1
ATOM 1649 O O . GLY A 1 211 ? 12.414 7.664 4.379 1 94.75 211 GLY A O 1
ATOM 1650 N N . MET A 1 212 ? 14.57 8.055 4.93 1 97.69 212 MET A N 1
ATOM 1651 C CA . MET A 1 212 ? 15.125 7.199 3.881 1 97.69 212 MET A CA 1
ATOM 1652 C C . MET A 1 212 ? 14.82 5.73 4.16 1 97.69 212 MET A C 1
ATOM 1654 O O . MET A 1 212 ? 14.805 4.906 3.244 1 97.69 212 MET A O 1
ATOM 1658 N N . LYS A 1 213 ? 14.555 5.391 5.391 1 98.31 213 LYS A N 1
ATOM 1659 C CA . LYS A 1 213 ? 14.234 4.012 5.746 1 98.31 213 LYS A CA 1
ATOM 1660 C C . LYS A 1 213 ? 12.984 3.525 5.012 1 98.31 213 LYS A C 1
ATOM 1662 O O . LYS A 1 213 ? 12.906 2.359 4.625 1 98.31 213 LYS A O 1
ATOM 1667 N N . VAL A 1 214 ? 12.055 4.422 4.82 1 98.75 214 VAL A N 1
ATOM 1668 C CA . VAL A 1 214 ? 10.82 4.082 4.113 1 98.75 214 VAL A CA 1
ATOM 1669 C C . VAL A 1 214 ? 11.141 3.697 2.672 1 98.75 214 VAL A C 1
ATOM 1671 O O . VAL A 1 214 ? 10.742 2.631 2.201 1 98.75 214 VAL A O 1
ATOM 1674 N N . HIS A 1 215 ? 11.883 4.527 2.014 1 98.88 215 HIS A N 1
ATOM 1675 C CA . HIS A 1 215 ? 12.172 4.332 0.598 1 98.88 215 HIS A CA 1
ATOM 1676 C C . HIS A 1 215 ? 13.031 3.092 0.379 1 98.88 215 HIS A C 1
ATOM 1678 O O . HIS A 1 215 ? 12.844 2.365 -0.599 1 98.88 215 HIS A O 1
ATOM 1684 N N . LYS A 1 216 ? 13.969 2.912 1.265 1 98.69 216 LYS A N 1
ATOM 1685 C CA . LYS A 1 216 ? 14.789 1.706 1.197 1 98.69 216 LYS A CA 1
ATOM 1686 C C . LYS A 1 216 ? 13.938 0.451 1.36 1 98.69 216 LYS A C 1
ATOM 1688 O O . LYS A 1 216 ? 14.141 -0.538 0.652 1 98.69 216 LYS A O 1
ATOM 1693 N N . ALA A 1 217 ? 13.023 0.491 2.303 1 98.5 217 ALA A N 1
ATOM 1694 C CA . ALA A 1 217 ? 12.133 -0.646 2.529 1 98.5 217 ALA A CA 1
ATOM 1695 C C . ALA A 1 217 ? 11.273 -0.92 1.3 1 98.5 217 ALA A C 1
ATOM 1697 O O . ALA A 1 217 ? 11.039 -2.078 0.942 1 98.5 217 ALA A O 1
ATOM 1698 N N . VAL A 1 218 ? 10.773 0.137 0.695 1 98.75 218 VAL A N 1
ATOM 1699 C CA . VAL A 1 218 ? 9.961 -0 -0.51 1 98.75 218 VAL A CA 1
ATOM 1700 C C . VAL A 1 218 ? 10.766 -0.709 -1.597 1 98.75 218 VAL A C 1
ATOM 1702 O O . VAL A 1 218 ? 10.297 -1.683 -2.189 1 98.75 218 VAL A O 1
ATOM 1705 N N . ILE A 1 219 ? 11.961 -0.242 -1.807 1 98.38 219 ILE A N 1
ATOM 1706 C CA . ILE A 1 219 ? 12.82 -0.819 -2.838 1 98.38 219 ILE A CA 1
ATOM 1707 C C . ILE A 1 219 ? 13.086 -2.287 -2.521 1 98.38 219 ILE A C 1
ATOM 1709 O O . ILE A 1 219 ? 12.953 -3.152 -3.391 1 98.38 219 ILE A O 1
ATOM 1713 N N . ALA A 1 220 ? 13.422 -2.551 -1.3 1 97.62 220 ALA A N 1
ATOM 1714 C CA . ALA A 1 220 ? 13.812 -3.895 -0.884 1 97.62 220 ALA A CA 1
ATOM 1715 C C . ALA A 1 220 ? 12.648 -4.871 -1.033 1 97.62 220 ALA A C 1
ATOM 1717 O O . ALA A 1 220 ? 12.859 -6.059 -1.307 1 97.62 220 ALA A O 1
ATOM 1718 N N . SER A 1 221 ? 11.461 -4.453 -0.895 1 97.81 221 SER A N 1
ATOM 1719 C CA . SER A 1 221 ? 10.289 -5.316 -0.919 1 97.81 221 SER A CA 1
ATOM 1720 C C . SER A 1 221 ? 9.945 -5.75 -2.342 1 97.81 221 SER A C 1
ATOM 1722 O O . SER A 1 221 ? 9.258 -6.75 -2.545 1 97.81 221 SER A O 1
ATOM 1724 N N . GLY A 1 222 ? 10.336 -4.895 -3.303 1 97.81 222 GLY A N 1
ATOM 1725 C CA . GLY A 1 222 ? 9.945 -5.113 -4.688 1 97.81 222 GLY A CA 1
ATOM 1726 C C . GLY A 1 222 ? 8.633 -4.457 -5.047 1 97.81 222 GLY A C 1
ATOM 1727 O O . GLY A 1 222 ? 8.102 -4.672 -6.141 1 97.81 222 GLY A O 1
ATOM 1728 N N . ALA A 1 223 ? 8.07 -3.652 -4.152 1 98.62 223 ALA A N 1
ATOM 1729 C CA . ALA A 1 223 ? 6.82 -2.959 -4.438 1 98.62 223 ALA A CA 1
ATOM 1730 C C . ALA A 1 223 ? 6.934 -2.133 -5.719 1 98.62 223 ALA A C 1
ATOM 1732 O O . ALA A 1 223 ? 7.977 -1.531 -5.984 1 98.62 223 ALA A O 1
ATOM 1733 N N . ARG A 1 224 ? 5.852 -2.082 -6.445 1 98.62 224 ARG A N 1
ATOM 1734 C CA . ARG A 1 224 ? 5.855 -1.379 -7.723 1 98.62 224 ARG A CA 1
ATOM 1735 C C . ARG A 1 224 ? 5.199 -0.008 -7.598 1 98.62 224 ARG A C 1
ATOM 1737 O O . ARG A 1 224 ? 5.223 0.785 -8.539 1 98.62 224 ARG A O 1
ATOM 1744 N N . TYR A 1 225 ? 4.641 0.222 -6.453 1 98.81 225 TYR A N 1
ATOM 1745 C CA . TYR A 1 225 ? 4 1.503 -6.18 1 98.81 225 TYR A CA 1
ATOM 1746 C C . TYR A 1 225 ? 4.398 2.029 -4.805 1 98.81 225 TYR A C 1
ATOM 1748 O O . TYR A 1 225 ? 4.523 1.26 -3.852 1 98.81 225 TYR A O 1
ATOM 1756 N N . SER A 1 226 ? 4.656 3.207 -4.742 1 98.81 226 SER A N 1
ATOM 1757 C CA . SER A 1 226 ? 4.793 3.996 -3.523 1 98.81 226 SER A CA 1
ATOM 1758 C C . SER A 1 226 ? 3.998 5.297 -3.615 1 98.81 226 SER A C 1
ATOM 1760 O O . SER A 1 226 ? 3.037 5.387 -4.383 1 98.81 226 SER A O 1
ATOM 1762 N N . GLY A 1 227 ? 4.312 6.23 -2.73 1 98.81 227 GLY A N 1
ATOM 1763 C CA . GLY A 1 227 ? 3.58 7.484 -2.795 1 98.81 227 GLY A CA 1
ATOM 1764 C C . GLY A 1 227 ? 3.635 8.273 -1.501 1 98.81 227 GLY A C 1
ATOM 1765 O O . GLY A 1 227 ? 4.609 8.18 -0.752 1 98.81 227 GLY A O 1
ATOM 1766 N N . ALA A 1 228 ? 2.676 9.086 -1.386 1 98.88 228 ALA A N 1
ATOM 1767 C CA . ALA A 1 228 ? 2.525 9.93 -0.205 1 98.88 228 ALA A CA 1
ATOM 1768 C C . ALA A 1 228 ? 1.124 9.805 0.385 1 98.88 228 ALA A C 1
ATOM 1770 O O . ALA A 1 228 ? 0.142 9.68 -0.351 1 98.88 228 ALA A O 1
ATOM 1771 N N . THR A 1 229 ? 1.071 9.828 1.684 1 98.88 229 THR A N 1
ATOM 1772 C CA . THR A 1 229 ? -0.2 9.75 2.395 1 98.88 229 THR A CA 1
ATOM 1773 C C . THR A 1 229 ? -0.341 10.906 3.377 1 98.88 229 THR A C 1
ATOM 1775 O O . THR A 1 229 ? 0.597 11.219 4.117 1 98.88 229 THR A O 1
ATOM 1778 N N . ILE A 1 230 ? -1.427 11.586 3.297 1 98.94 230 ILE A N 1
ATOM 1779 C CA . ILE A 1 230 ? -1.814 12.5 4.371 1 98.94 230 ILE A CA 1
ATOM 1780 C C . ILE A 1 230 ? -2.924 11.859 5.207 1 98.94 230 ILE A C 1
ATOM 1782 O O . ILE A 1 230 ? -3.938 11.414 4.668 1 98.94 230 ILE A O 1
ATOM 1786 N N . HIS A 1 231 ? -2.68 11.82 6.508 1 98.69 231 HIS A N 1
ATOM 1787 C CA . HIS A 1 231 ? -3.635 11.156 7.383 1 98.69 231 HIS A CA 1
ATOM 1788 C C . HIS A 1 231 ? -3.812 11.914 8.688 1 98.69 231 HIS A C 1
ATOM 1790 O O . HIS A 1 231 ? -2.969 12.742 9.055 1 98.69 231 HIS A O 1
ATOM 1796 N N . PHE A 1 232 ? -4.902 11.672 9.352 1 98.25 232 PHE A N 1
ATOM 1797 C CA . PHE A 1 232 ? -5.133 12.188 10.695 1 98.25 232 PHE A CA 1
ATOM 1798 C C . PHE A 1 232 ? -4.176 11.547 11.695 1 98.25 232 PHE A C 1
ATOM 1800 O O . PHE A 1 232 ? -3.744 10.406 11.5 1 98.25 232 PHE A O 1
ATOM 1807 N N . VAL A 1 233 ? -3.857 12.305 12.688 1 97.81 233 VAL A N 1
ATOM 1808 C CA . VAL A 1 233 ? -2.904 11.82 13.68 1 97.81 233 VAL A CA 1
ATOM 1809 C C . VAL A 1 233 ? -3.648 11.352 14.93 1 97.81 233 VAL A C 1
ATOM 1811 O O . VAL A 1 233 ? -4.539 12.055 15.422 1 97.81 233 VAL A O 1
ATOM 1814 N N . ASP A 1 234 ? -3.332 10.156 15.336 1 94 234 ASP A N 1
ATOM 1815 C CA . ASP A 1 234 ? -3.803 9.648 16.625 1 94 234 ASP A CA 1
ATOM 1816 C C . ASP A 1 234 ? -2.631 9.227 17.5 1 94 234 ASP A C 1
ATOM 1818 O O . ASP A 1 234 ? -1.513 9.719 17.328 1 94 234 ASP A O 1
ATOM 1822 N N . GLU A 1 235 ? -2.832 8.414 18.422 1 92.56 235 GLU A N 1
ATOM 1823 C CA . GLU A 1 235 ? -1.825 8.156 19.453 1 92.56 235 GLU A CA 1
ATOM 1824 C C . GLU A 1 235 ? -0.802 7.129 18.984 1 92.56 235 GLU A C 1
ATOM 1826 O O . GLU A 1 235 ? 0.166 6.836 19.688 1 92.56 235 GLU A O 1
ATOM 1831 N N . GLN A 1 236 ? -0.991 6.605 17.797 1 92.5 236 GLN A N 1
ATOM 1832 C CA . GLN A 1 236 ? -0.067 5.633 17.219 1 92.5 236 GLN A CA 1
ATOM 1833 C C . GLN A 1 236 ? 0.491 6.125 15.891 1 92.5 236 GLN A C 1
ATOM 1835 O O . GLN A 1 236 ? -0.181 6.859 15.156 1 92.5 236 GLN A O 1
ATOM 1840 N N . TYR A 1 237 ? 1.679 5.691 15.633 1 93 237 TYR A N 1
ATOM 1841 C CA . TYR A 1 237 ? 2.312 6.109 14.383 1 93 237 TYR A CA 1
ATOM 1842 C C . TYR A 1 237 ? 1.518 5.625 13.18 1 93 237 TYR A C 1
ATOM 1844 O O . TYR A 1 237 ? 1.309 4.422 13.008 1 93 237 TYR A O 1
ATOM 1852 N N . ASP A 1 238 ? 1.075 6.512 12.367 1 96.06 238 ASP A N 1
ATOM 1853 C CA . ASP A 1 238 ? 0.636 6.316 10.992 1 96.06 238 ASP A CA 1
ATOM 1854 C C . ASP A 1 238 ? -0.619 5.449 10.93 1 96.06 238 ASP A C 1
ATOM 1856 O O . ASP A 1 238 ? -0.815 4.699 9.969 1 96.06 238 ASP A O 1
ATOM 1860 N N . THR A 1 239 ? -1.474 5.473 11.984 1 94.56 239 THR A N 1
ATOM 1861 C CA . THR A 1 239 ? -2.629 4.586 12.016 1 94.56 239 THR A CA 1
ATOM 1862 C C . THR A 1 239 ? -3.922 5.371 11.812 1 94.56 239 THR A C 1
ATOM 1864 O O . THR A 1 239 ? -4.988 4.781 11.617 1 94.56 239 THR A O 1
ATOM 1867 N N . GLY A 1 240 ? -3.867 6.668 11.875 1 95.94 240 GLY A N 1
ATOM 1868 C CA . GLY A 1 240 ? -5.086 7.449 11.719 1 95.94 240 GLY A CA 1
ATOM 1869 C C . GLY A 1 240 ? -5.688 7.344 10.328 1 95.94 240 GLY A C 1
ATOM 1870 O O . GLY A 1 240 ? -5.02 6.902 9.391 1 95.94 240 GLY A O 1
ATOM 1871 N N . ARG A 1 241 ? -6.883 7.793 10.203 1 96.56 241 ARG A N 1
ATOM 1872 C CA . ARG A 1 241 ? -7.625 7.695 8.945 1 96.56 241 ARG A CA 1
ATOM 1873 C C . ARG A 1 241 ? -6.922 8.469 7.836 1 96.56 241 ARG A C 1
ATOM 1875 O O . ARG A 1 241 ? -6.422 9.57 8.062 1 96.56 241 ARG A O 1
ATOM 1882 N N . ILE A 1 242 ? -6.93 7.887 6.711 1 98.62 242 ILE A N 1
ATOM 1883 C CA . ILE A 1 242 ? -6.281 8.477 5.547 1 98.62 242 ILE A CA 1
ATOM 1884 C C . ILE A 1 242 ? -7.199 9.523 4.918 1 98.62 242 ILE A C 1
ATOM 1886 O O . ILE A 1 242 ? -8.383 9.266 4.691 1 98.62 242 ILE A O 1
ATOM 1890 N N . LEU A 1 243 ? -6.676 10.648 4.656 1 98.62 243 LEU A N 1
ATOM 1891 C CA . LEU A 1 243 ? -7.438 11.742 4.055 1 98.62 243 LEU A CA 1
ATOM 1892 C C . LEU A 1 243 ? -7.137 11.852 2.566 1 98.62 243 LEU A C 1
ATOM 1894 O O . LEU A 1 243 ? -8.031 12.148 1.77 1 98.62 243 LEU A O 1
ATOM 1898 N N . ALA A 1 244 ? -5.895 11.625 2.186 1 98.69 244 ALA A N 1
ATOM 1899 C CA . ALA A 1 244 ? -5.484 11.758 0.789 1 98.69 244 ALA A CA 1
ATOM 1900 C C . ALA A 1 244 ? -4.223 10.938 0.507 1 98.69 244 ALA A C 1
ATOM 1902 O O . ALA A 1 244 ? -3.393 10.742 1.396 1 98.69 244 ALA A O 1
ATOM 1903 N N . GLN A 1 245 ? -4.109 10.523 -0.718 1 98.81 245 GLN A N 1
ATOM 1904 C CA . GLN A 1 245 ? -2.914 9.828 -1.177 1 98.81 245 GLN A CA 1
ATOM 1905 C C . GLN A 1 245 ? -2.611 10.156 -2.637 1 98.81 245 GLN A C 1
ATOM 1907 O O . GLN A 1 245 ? -3.518 10.477 -3.406 1 98.81 245 GLN A O 1
ATOM 1912 N N . LYS A 1 246 ? -1.386 10.094 -2.926 1 98.75 246 LYS A N 1
ATOM 1913 C CA . LYS A 1 246 ? -0.907 10.109 -4.305 1 98.75 246 LYS A CA 1
ATOM 1914 C C . LYS A 1 246 ? 0.132 9.023 -4.543 1 98.75 246 LYS A C 1
ATOM 1916 O O . LYS A 1 246 ? 1.097 8.898 -3.785 1 98.75 246 LYS A O 1
ATOM 1921 N N . ALA A 1 247 ? -0.106 8.242 -5.582 1 98.75 247 ALA A N 1
ATOM 1922 C CA . ALA A 1 247 ? 0.794 7.133 -5.883 1 98.75 247 ALA A CA 1
ATOM 1923 C C . ALA A 1 247 ? 1.861 7.547 -6.891 1 98.75 247 ALA A C 1
ATOM 1925 O O . ALA A 1 247 ? 1.625 8.414 -7.734 1 98.75 247 ALA A O 1
ATOM 1926 N N . VAL A 1 248 ? 3.002 6.93 -6.773 1 98.75 248 VAL A N 1
ATOM 1927 C CA . VAL A 1 248 ? 4.047 7.012 -7.789 1 98.75 248 VAL A CA 1
ATOM 1928 C C . VAL A 1 248 ? 4.543 5.609 -8.133 1 98.75 248 VAL A C 1
ATOM 1930 O O . VAL A 1 248 ? 4.527 4.715 -7.289 1 98.75 248 VAL A O 1
ATOM 1933 N N . PRO A 1 249 ? 4.988 5.41 -9.352 1 98.5 249 PRO A N 1
ATOM 1934 C CA . PRO A 1 249 ? 5.562 4.105 -9.688 1 98.5 249 PRO A CA 1
ATOM 1935 C C . PRO A 1 249 ? 6.961 3.91 -9.102 1 98.5 249 PRO A C 1
ATOM 1937 O O . PRO A 1 249 ? 7.691 4.883 -8.906 1 98.5 249 PRO A O 1
ATOM 1940 N N . VAL A 1 250 ? 7.254 2.711 -8.711 1 98.5 250 VAL A N 1
ATOM 1941 C CA . VAL A 1 250 ? 8.625 2.291 -8.438 1 98.5 250 VAL A CA 1
ATOM 1942 C C . VAL A 1 250 ? 9.227 1.658 -9.688 1 98.5 250 VAL A C 1
ATOM 1944 O O . VAL A 1 250 ? 8.797 0.588 -10.117 1 98.5 250 VAL A O 1
ATOM 1947 N N . LEU A 1 251 ? 10.18 2.293 -10.227 1 96.94 251 LEU A N 1
ATOM 1948 C CA . LEU A 1 251 ? 10.758 1.819 -11.477 1 96.94 251 LEU A CA 1
ATOM 1949 C C . LEU A 1 251 ? 11.758 0.699 -11.219 1 96.94 251 LEU A C 1
ATOM 1951 O O . LEU A 1 251 ? 12.328 0.605 -10.133 1 96.94 251 LEU A O 1
ATOM 1955 N N . ALA A 1 252 ? 12.039 -0.1 -12.203 1 94.62 252 ALA A N 1
ATOM 1956 C CA . ALA A 1 252 ? 12.828 -1.324 -12.102 1 94.62 252 ALA A CA 1
ATOM 1957 C C . ALA A 1 252 ? 14.234 -1.03 -11.578 1 94.62 252 ALA A C 1
ATOM 1959 O O . ALA A 1 252 ? 14.797 -1.824 -10.82 1 94.62 252 ALA A O 1
ATOM 1960 N N . ILE A 1 253 ? 14.75 0.104 -11.898 1 93 253 ILE A N 1
ATOM 1961 C CA . ILE A 1 253 ? 16.156 0.349 -11.586 1 93 253 ILE A CA 1
ATOM 1962 C C . ILE A 1 253 ? 16.266 1.498 -10.586 1 93 253 ILE A C 1
ATOM 1964 O O . ILE A 1 253 ? 17.328 2.084 -10.43 1 93 253 ILE A O 1
ATOM 1968 N N . ASP A 1 254 ? 15.242 1.792 -9.961 1 96.81 254 ASP A N 1
ATOM 1969 C CA . ASP A 1 254 ? 15.242 2.887 -8.992 1 96.81 254 ASP A CA 1
ATOM 1970 C C . ASP A 1 254 ? 16.203 2.609 -7.844 1 96.81 254 ASP A C 1
ATOM 1972 O O . ASP A 1 254 ? 16.281 1.483 -7.348 1 96.81 254 ASP A O 1
ATOM 1976 N N . THR A 1 255 ? 16.938 3.594 -7.449 1 97.31 255 THR A N 1
ATOM 1977 C CA . THR A 1 255 ? 17.531 3.617 -6.117 1 97.31 255 THR A CA 1
ATOM 1978 C C . THR A 1 255 ? 16.562 4.223 -5.105 1 97.31 255 THR A C 1
ATOM 1980 O O . THR A 1 255 ? 15.562 4.828 -5.484 1 97.31 255 THR A O 1
ATOM 1983 N N . ALA A 1 256 ? 16.875 4.07 -3.832 1 98.38 256 ALA A N 1
ATOM 1984 C CA . ALA A 1 256 ? 16.047 4.672 -2.785 1 98.38 256 ALA A CA 1
ATOM 1985 C C . ALA A 1 256 ? 16.031 6.191 -2.914 1 98.38 256 ALA A C 1
ATOM 1987 O O . ALA A 1 256 ? 14.984 6.824 -2.697 1 98.38 256 ALA A O 1
ATOM 1988 N N . GLU A 1 257 ? 17.125 6.777 -3.258 1 98.62 257 GLU A N 1
ATOM 1989 C CA . GLU A 1 257 ? 17.234 8.227 -3.4 1 98.62 257 GLU A CA 1
ATOM 1990 C C . GLU A 1 257 ? 16.375 8.734 -4.551 1 98.62 257 GLU A C 1
ATOM 1992 O O . GLU A 1 257 ? 15.719 9.766 -4.43 1 98.62 257 GLU A O 1
ATOM 1997 N N . GLU A 1 258 ? 16.422 7.98 -5.66 1 98.69 258 GLU A N 1
ATOM 1998 C CA . GLU A 1 258 ? 15.625 8.367 -6.816 1 98.69 258 GLU A CA 1
ATOM 1999 C C . GLU A 1 258 ? 14.133 8.273 -6.508 1 98.69 258 GLU A C 1
ATOM 2001 O O . GLU A 1 258 ? 13.359 9.164 -6.879 1 98.69 258 GLU A O 1
ATOM 2006 N N . LEU A 1 259 ? 13.781 7.223 -5.812 1 98.75 259 LEU A N 1
ATOM 2007 C CA . LEU A 1 259 ? 12.391 7.066 -5.41 1 98.75 259 LEU A CA 1
ATOM 2008 C C . LEU A 1 259 ? 11.977 8.164 -4.434 1 98.75 259 LEU A C 1
ATOM 2010 O O . LEU A 1 259 ? 10.898 8.742 -4.566 1 98.75 259 LEU A O 1
ATOM 2014 N N . ALA A 1 260 ? 12.844 8.484 -3.494 1 98.81 260 ALA A N 1
ATOM 2015 C CA . ALA A 1 260 ? 12.578 9.523 -2.504 1 98.81 260 ALA A CA 1
ATOM 2016 C C . ALA A 1 260 ? 12.297 10.867 -3.18 1 98.81 260 ALA A C 1
ATOM 2018 O O . ALA A 1 260 ? 11.375 11.586 -2.789 1 98.81 260 ALA A O 1
ATOM 2019 N N . ALA A 1 261 ? 13.086 11.164 -4.148 1 98.75 261 ALA A N 1
ATOM 2020 C CA . ALA A 1 261 ? 12.914 12.422 -4.867 1 98.75 261 ALA A CA 1
ATOM 2021 C C . ALA A 1 261 ? 11.57 12.461 -5.59 1 98.75 261 ALA A C 1
ATOM 2023 O O . ALA A 1 261 ? 10.891 13.492 -5.598 1 98.75 261 ALA A O 1
ATOM 2024 N N . ARG A 1 262 ? 11.211 11.32 -6.215 1 98.81 262 ARG A N 1
ATOM 2025 C CA . ARG A 1 262 ? 9.93 11.234 -6.918 1 98.81 262 ARG A CA 1
ATOM 2026 C C . ARG A 1 262 ? 8.766 11.383 -5.949 1 98.81 262 ARG A C 1
ATOM 2028 O O . ARG A 1 262 ? 7.805 12.109 -6.234 1 98.81 262 ARG A O 1
ATOM 2035 N N . VAL A 1 263 ? 8.82 10.789 -4.797 1 98.88 263 VAL A N 1
ATOM 2036 C CA . VAL A 1 263 ? 7.781 10.859 -3.777 1 98.88 263 VAL A CA 1
ATOM 2037 C C . VAL A 1 263 ? 7.684 12.281 -3.229 1 98.88 263 VAL A C 1
ATOM 2039 O O . VAL A 1 263 ? 6.586 12.805 -3.037 1 98.88 263 VAL A O 1
ATOM 2042 N N . LEU A 1 264 ? 8.805 12.914 -2.984 1 98.75 264 LEU A N 1
ATOM 2043 C CA . LEU A 1 264 ? 8.852 14.25 -2.402 1 98.75 264 LEU A CA 1
ATOM 2044 C C . LEU A 1 264 ? 8.141 15.258 -3.297 1 98.75 264 LEU A C 1
ATOM 2046 O O . LEU A 1 264 ? 7.441 16.141 -2.805 1 98.75 264 LEU A O 1
ATOM 2050 N N . ARG A 1 265 ? 8.32 15.125 -4.57 1 98.69 265 ARG A N 1
ATOM 2051 C CA . ARG A 1 265 ? 7.637 16.016 -5.504 1 98.69 265 ARG A CA 1
ATOM 2052 C C . ARG A 1 265 ? 6.125 15.922 -5.344 1 98.69 265 ARG A C 1
ATOM 2054 O O . ARG A 1 265 ? 5.43 16.938 -5.363 1 98.69 265 ARG A O 1
ATOM 2061 N N . GLU A 1 266 ? 5.66 14.711 -5.156 1 98.81 266 GLU A N 1
ATOM 2062 C CA . GLU A 1 266 ? 4.227 14.523 -4.969 1 98.81 266 GLU A CA 1
ATOM 2063 C C . GLU A 1 266 ? 3.781 15.008 -3.592 1 98.81 266 GLU A C 1
ATOM 2065 O O . GLU A 1 266 ? 2.666 15.508 -3.436 1 98.81 266 GLU A O 1
ATOM 2070 N N . GLU A 1 267 ? 4.641 14.844 -2.611 1 98.81 267 GLU A N 1
ATOM 2071 C CA . GLU A 1 267 ? 4.336 15.328 -1.269 1 98.81 267 GLU A CA 1
ATOM 2072 C C . GLU A 1 267 ? 4.066 16.828 -1.271 1 98.81 267 GLU A C 1
ATOM 2074 O O . GLU A 1 267 ? 3.102 17.297 -0.659 1 98.81 267 GLU A O 1
ATOM 2079 N N . HIS A 1 268 ? 4.918 17.578 -1.898 1 98.88 268 HIS A N 1
ATOM 2080 C CA . HIS A 1 268 ? 4.801 19.031 -1.949 1 98.88 268 HIS A CA 1
ATOM 2081 C C . HIS A 1 268 ? 3.447 19.453 -2.514 1 98.88 268 HIS A C 1
ATOM 2083 O O . HIS A 1 268 ? 2.775 20.312 -1.945 1 98.88 268 HIS A O 1
ATOM 2089 N N . LYS A 1 269 ? 3.07 18.812 -3.57 1 98.75 269 LYS A N 1
ATOM 2090 C CA . LYS A 1 269 ? 1.802 19.141 -4.215 1 98.75 269 LYS A CA 1
ATOM 2091 C C . LYS A 1 269 ? 0.619 18.719 -3.348 1 98.75 269 LYS A C 1
ATOM 2093 O O . LYS A 1 269 ? -0.31 19.5 -3.135 1 98.75 269 LYS A O 1
ATOM 2098 N N . LEU A 1 270 ? 0.723 17.547 -2.84 1 98.81 270 LEU A N 1
ATOM 2099 C CA . LEU A 1 270 ? -0.386 16.938 -2.107 1 98.81 270 LEU A CA 1
ATOM 2100 C C . LEU A 1 270 ? -0.664 17.703 -0.818 1 98.81 270 LEU A C 1
ATOM 2102 O O . LEU A 1 270 ? -1.821 17.969 -0.486 1 98.81 270 LEU A O 1
ATOM 2106 N N . TYR A 1 271 ? 0.378 18.031 -0.067 1 98.88 271 TYR A N 1
ATOM 2107 C CA . TYR A 1 271 ? 0.177 18.672 1.229 1 98.88 271 TYR A CA 1
ATOM 2108 C C . TYR A 1 271 ? -0.395 20.078 1.062 1 98.88 271 TYR A C 1
ATOM 2110 O O . TYR A 1 271 ? -1.211 20.531 1.873 1 98.88 271 TYR A O 1
ATOM 2118 N N . VAL A 1 272 ? 0.01 20.766 0.008 1 98.88 272 VAL A N 1
ATOM 2119 C CA . VAL A 1 272 ? -0.548 22.062 -0.302 1 98.88 272 VAL A CA 1
ATOM 2120 C C . VAL A 1 272 ? -2.033 21.938 -0.632 1 98.88 272 VAL A C 1
ATOM 2122 O O . VAL A 1 272 ? -2.863 22.672 -0.096 1 98.88 272 VAL A O 1
ATOM 2125 N N . GLU A 1 273 ? -2.346 21 -1.458 1 98.44 273 GLU A N 1
ATOM 2126 C CA . GLU A 1 273 ? -3.73 20.781 -1.87 1 98.44 273 GLU A CA 1
ATOM 2127 C C . GLU A 1 273 ? -4.617 20.469 -0.671 1 98.44 273 GLU A C 1
ATOM 2129 O O . GLU A 1 273 ? -5.707 21.031 -0.53 1 98.44 273 GLU A O 1
ATOM 2134 N N . VAL A 1 274 ? -4.168 19.594 0.157 1 98.69 274 VAL A N 1
ATOM 2135 C CA . VAL A 1 274 ? -4.949 19.156 1.307 1 98.69 274 VAL A CA 1
ATOM 2136 C C . VAL A 1 274 ? -5.102 20.312 2.299 1 98.69 274 VAL A C 1
ATOM 2138 O O . VAL A 1 274 ? -6.188 20.531 2.84 1 98.69 274 VAL A O 1
ATOM 2141 N N . THR A 1 275 ? -3.998 21.047 2.557 1 98.81 275 THR A N 1
ATOM 2142 C CA . THR A 1 275 ? -4.059 22.172 3.473 1 98.81 275 THR A CA 1
ATOM 2143 C C . THR A 1 275 ? -5.035 23.234 2.965 1 98.81 275 THR A C 1
ATOM 2145 O O . THR A 1 275 ? -5.793 23.812 3.746 1 98.81 275 THR A O 1
ATOM 2148 N N . ALA A 1 276 ? -5.031 23.469 1.652 1 98.5 276 ALA A N 1
ATOM 2149 C CA . ALA A 1 276 ? -6.004 24.391 1.07 1 98.5 276 ALA A CA 1
ATOM 2150 C C . ALA A 1 276 ? -7.43 23.922 1.335 1 98.5 276 ALA A C 1
ATOM 2152 O O . ALA A 1 276 ? -8.289 24.719 1.716 1 98.5 276 ALA A O 1
ATOM 2153 N N . ALA A 1 277 ? -7.652 22.672 1.123 1 98.12 277 ALA A N 1
ATOM 2154 C CA . ALA A 1 277 ? -8.984 22.109 1.348 1 98.12 277 ALA A CA 1
ATOM 2155 C C . ALA A 1 277 ? -9.406 22.266 2.807 1 98.12 277 ALA A C 1
ATOM 2157 O O . ALA A 1 277 ? -10.562 22.578 3.098 1 98.12 277 ALA A O 1
ATOM 2158 N N . LEU A 1 278 ? -8.461 22 3.697 1 98.19 278 LEU A N 1
ATOM 2159 C CA . LEU A 1 278 ? -8.719 22.172 5.121 1 98.19 278 LEU A CA 1
ATOM 2160 C C . LEU A 1 278 ? -9.141 23.609 5.43 1 98.19 278 LEU A C 1
ATOM 2162 O O . LEU A 1 278 ? -10.141 23.844 6.109 1 98.19 278 LEU A O 1
ATOM 2166 N N . CYS A 1 279 ? -8.414 24.547 4.887 1 98 279 CYS A N 1
ATOM 2167 C CA . CYS A 1 279 ? -8.625 25.953 5.172 1 98 279 CYS A CA 1
ATOM 2168 C C . CYS A 1 279 ? -9.906 26.469 4.527 1 98 279 CYS A C 1
ATOM 2170 O O . CYS A 1 279 ? -10.414 27.516 4.891 1 98 279 CYS A O 1
ATOM 2172 N N . GLU A 1 280 ? -10.43 25.703 3.617 1 96.81 280 GLU A N 1
ATOM 2173 C CA . GLU A 1 280 ? -11.656 26.062 2.92 1 96.81 280 GLU A CA 1
ATOM 2174 C C . GLU A 1 280 ? -12.844 25.25 3.416 1 96.81 280 GLU A C 1
ATOM 2176 O O . GLU A 1 280 ? -13.922 25.281 2.82 1 96.81 280 GLU A O 1
ATOM 2181 N N . ASP A 1 281 ? -12.617 24.422 4.418 1 95.81 281 ASP A N 1
ATOM 2182 C CA . ASP A 1 281 ? -13.656 23.609 5.039 1 95.81 281 ASP A CA 1
ATOM 2183 C C . ASP A 1 281 ? -14.273 22.641 4.027 1 95.81 281 ASP A C 1
ATOM 2185 O O . ASP A 1 281 ? -15.5 22.5 3.957 1 95.81 281 ASP A O 1
ATOM 2189 N N . ARG A 1 282 ? -13.414 21.969 3.271 1 97.25 282 ARG A N 1
ATOM 2190 C CA . ARG A 1 282 ? -13.914 21.094 2.209 1 97.25 282 ARG A CA 1
ATOM 2191 C C . ARG A 1 282 ? -13.789 19.625 2.604 1 97.25 282 ARG A C 1
ATOM 2193 O O . ARG A 1 282 ? -13.938 18.734 1.762 1 97.25 282 ARG A O 1
ATOM 2200 N N . ILE A 1 283 ? -13.484 19.312 3.834 1 97.25 283 ILE A N 1
ATOM 2201 C CA . ILE A 1 283 ? -13.438 17.938 4.301 1 97.25 283 ILE A CA 1
ATOM 2202 C C . ILE A 1 283 ? -14.844 17.453 4.668 1 97.25 283 ILE A C 1
ATOM 2204 O O . ILE A 1 283 ? -15.562 18.141 5.406 1 97.25 283 ILE A O 1
ATOM 2208 N N . VAL A 1 284 ? -15.219 16.375 4.117 1 95.88 284 VAL A N 1
ATOM 2209 C CA . VAL A 1 284 ? -16.516 15.758 4.406 1 95.88 284 VAL A CA 1
ATOM 2210 C C . VAL A 1 284 ? -16.297 14.32 4.883 1 95.88 284 VAL A C 1
ATOM 2212 O O . VAL A 1 284 ? -15.273 13.703 4.57 1 95.88 284 VAL A O 1
ATOM 2215 N N . TRP A 1 285 ? -17.234 13.836 5.641 1 95.31 285 TRP A N 1
ATOM 2216 C CA . TRP A 1 285 ? -17.094 12.508 6.23 1 95.31 285 TRP A CA 1
ATOM 2217 C C . TRP A 1 285 ? -18.203 11.578 5.738 1 95.31 285 TRP A C 1
ATOM 2219 O O . TRP A 1 285 ? -19.375 11.93 5.773 1 95.31 285 TRP A O 1
ATOM 2229 N N . ARG A 1 286 ? -17.797 10.477 5.301 1 94.88 286 ARG A N 1
ATOM 2230 C CA . ARG A 1 286 ? -18.75 9.414 5 1 94.88 286 ARG A CA 1
ATOM 2231 C C . ARG A 1 286 ? -19.406 8.891 6.277 1 94.88 286 ARG A C 1
ATOM 2233 O O . ARG A 1 286 ? -18.875 9.094 7.375 1 94.88 286 ARG A O 1
ATOM 2240 N N . GLU A 1 287 ? -20.484 8.125 6.023 1 94.38 287 GLU A N 1
ATOM 2241 C CA . GLU A 1 287 ? -21.188 7.52 7.156 1 94.38 287 GLU A CA 1
ATOM 2242 C C . GLU A 1 287 ? -20.281 6.543 7.906 1 94.38 287 GLU A C 1
ATOM 2244 O O . GLU A 1 287 ? -20.391 6.414 9.125 1 94.38 287 GLU A O 1
ATOM 2249 N N . ASP A 1 288 ? -19.422 5.957 7.203 1 94.44 288 ASP A N 1
ATOM 2250 C CA . ASP A 1 288 ? -18.547 4.957 7.82 1 94.44 288 ASP A CA 1
ATOM 2251 C C . ASP A 1 288 ? -17.312 5.605 8.422 1 94.44 288 ASP A C 1
ATOM 2253 O O . ASP A 1 288 ? -16.375 4.91 8.852 1 94.44 288 ASP A O 1
ATOM 2257 N N . GLY A 1 289 ? -17.188 6.875 8.391 1 94.81 289 GLY A N 1
ATOM 2258 C CA . GLY A 1 289 ? -16.125 7.594 9.086 1 94.81 289 GLY A CA 1
ATOM 2259 C C . GLY A 1 289 ? -14.93 7.898 8.203 1 94.81 289 GLY A C 1
ATOM 2260 O O . GLY A 1 289 ? -13.922 8.422 8.672 1 94.81 289 GLY A O 1
ATOM 2261 N N . VAL A 1 290 ? -15.023 7.598 6.914 1 95.75 290 VAL A N 1
ATOM 2262 C CA . VAL A 1 290 ? -13.93 7.871 5.984 1 95.75 290 VAL A CA 1
ATOM 2263 C C . VAL A 1 290 ? -13.977 9.328 5.547 1 95.75 290 VAL A C 1
ATOM 2265 O O . VAL A 1 290 ? -15.008 9.805 5.062 1 95.75 290 VAL A O 1
ATOM 2268 N N . PRO A 1 291 ? -12.891 10.016 5.719 1 97.44 291 PRO A N 1
ATOM 2269 C CA . PRO A 1 291 ? -12.867 11.414 5.285 1 97.44 291 PRO A CA 1
ATOM 2270 C C . PRO A 1 291 ? -12.648 11.562 3.781 1 97.44 291 PRO A C 1
ATOM 2272 O O . PRO A 1 291 ? -11.875 10.805 3.189 1 97.44 291 PRO A O 1
ATOM 2275 N N . LEU A 1 292 ? -13.305 12.539 3.193 1 97.56 292 LEU A N 1
ATOM 2276 C CA . LEU A 1 292 ? -13.188 12.891 1.782 1 97.56 292 LEU A CA 1
ATOM 2277 C C . LEU A 1 292 ? -12.953 14.391 1.611 1 97.56 292 LEU A C 1
ATOM 2279 O O . LEU A 1 292 ? -13.172 15.164 2.543 1 97.56 292 LEU A O 1
ATOM 2283 N N . ILE A 1 293 ? -12.43 14.727 0.491 1 97.81 293 ILE A N 1
ATOM 2284 C CA . ILE A 1 293 ? -12.258 16.125 0.13 1 97.81 293 ILE A CA 1
ATOM 2285 C C . ILE A 1 293 ? -13.234 16.5 -0.987 1 97.81 293 ILE A C 1
ATOM 2287 O O . ILE A 1 293 ? -13.266 15.844 -2.033 1 97.81 293 ILE A O 1
ATOM 2291 N N . ARG A 1 294 ? -14 17.453 -0.762 1 96.81 294 ARG A N 1
ATOM 2292 C CA . ARG A 1 294 ? -14.93 17.938 -1.771 1 96.81 294 ARG A CA 1
ATOM 2293 C C . ARG A 1 294 ? -14.211 18.766 -2.826 1 96.81 294 ARG A C 1
ATOM 2295 O O . ARG A 1 294 ? -13.383 19.625 -2.494 1 96.81 294 ARG A O 1
ATOM 2302 N N . SER A 1 295 ? -14.508 18.531 -4.047 1 93.88 295 SER A N 1
ATOM 2303 C CA . SER A 1 295 ? -13.906 19.281 -5.145 1 93.88 295 SER A CA 1
ATOM 2304 C C . SER A 1 295 ? -14.273 20.766 -5.07 1 93.88 295 SER A C 1
ATOM 2306 O O . SER A 1 295 ? -15.414 21.109 -4.754 1 93.88 295 SER A O 1
ATOM 2308 N N . LYS A 1 296 ? -13.289 21.531 -5.34 1 89.56 296 LYS A N 1
ATOM 2309 C CA . LYS A 1 296 ? -13.531 22.969 -5.359 1 89.56 296 LYS A CA 1
ATOM 2310 C C . LYS A 1 296 ? -14.391 23.375 -6.551 1 89.56 296 LYS A C 1
ATOM 2312 O O . LYS A 1 296 ? -15.234 24.266 -6.441 1 89.56 296 LYS A O 1
ATOM 2317 N N . GLU A 1 297 ? -14.195 22.672 -7.668 1 89.5 297 GLU A N 1
ATOM 2318 C CA . GLU A 1 297 ? -14.82 23.016 -8.945 1 89.5 297 GLU A CA 1
ATOM 2319 C C . GLU A 1 297 ? -16.219 22.391 -9.062 1 89.5 297 GLU A C 1
ATOM 2321 O O . GLU A 1 297 ? -17.125 23 -9.633 1 89.5 297 GLU A O 1
ATOM 2326 N N . ASN A 1 298 ? -16.281 21.156 -8.539 1 89.62 298 ASN A N 1
ATOM 2327 C CA . ASN A 1 298 ? -17.547 20.422 -8.617 1 89.62 298 ASN A CA 1
ATOM 2328 C C . ASN A 1 298 ? -17.969 19.891 -7.254 1 89.62 298 ASN A C 1
ATOM 2330 O O . ASN A 1 298 ? -17.5 18.828 -6.82 1 89.62 298 ASN A O 1
ATOM 2334 N N . PRO A 1 299 ? -18.875 20.531 -6.695 1 85.06 299 PRO A N 1
ATOM 2335 C CA . PRO A 1 299 ? -19.25 20.203 -5.32 1 85.06 299 PRO A CA 1
ATOM 2336 C C . PRO A 1 299 ? -19.828 18.797 -5.191 1 85.06 299 PRO A C 1
ATOM 2338 O O . PRO A 1 299 ? -19.953 18.281 -4.082 1 85.06 299 PRO A O 1
ATOM 2341 N N . GLU A 1 300 ? -20.094 18.188 -6.242 1 87 300 GLU A N 1
ATOM 2342 C CA . GLU A 1 300 ? -20.688 16.859 -6.188 1 87 300 GLU A CA 1
ATOM 2343 C C . GLU A 1 300 ? -19.609 15.781 -6.309 1 87 300 GLU A C 1
ATOM 2345 O O . GLU A 1 300 ? -19.906 14.586 -6.211 1 87 300 GLU A O 1
ATOM 2350 N N . GLU A 1 301 ? -18.422 16.328 -6.422 1 90.56 301 GLU A N 1
ATOM 2351 C CA . GLU A 1 301 ? -17.297 15.391 -6.59 1 90.56 301 GLU A CA 1
ATOM 2352 C C . GLU A 1 301 ? -16.422 15.367 -5.344 1 90.56 301 GLU A C 1
ATOM 2354 O O . GLU A 1 301 ? -16.141 16.406 -4.75 1 90.56 301 GLU A O 1
ATOM 2359 N N . TYR A 1 302 ? -16.125 14.164 -4.957 1 91.31 302 TYR A N 1
ATOM 2360 C CA . TYR A 1 302 ? -15.297 13.961 -3.783 1 91.31 302 TYR A CA 1
ATOM 2361 C C . TYR A 1 302 ? -14.078 13.109 -4.121 1 91.31 302 TYR A C 1
ATOM 2363 O O . TYR A 1 302 ? -14.125 12.289 -5.039 1 91.31 302 TYR A O 1
ATOM 2371 N N . TYR A 1 303 ? -13.047 13.438 -3.395 1 88.38 303 TYR A N 1
ATOM 2372 C CA . TYR A 1 303 ? -11.867 12.594 -3.543 1 88.38 303 TYR A CA 1
ATOM 2373 C C . TYR A 1 303 ? -11.125 12.453 -2.221 1 88.38 303 TYR A C 1
ATOM 2375 O O . TYR A 1 303 ? -11.273 13.297 -1.329 1 88.38 303 TYR A O 1
ATOM 2383 N N . MET B 1 1 ? -25.062 -68.188 15.258 1 16.36 1 MET B N 1
ATOM 2384 C CA . MET B 1 1 ? -25.016 -69 16.469 1 16.36 1 MET B CA 1
ATOM 2385 C C . MET B 1 1 ? -24.328 -68.312 17.609 1 16.36 1 MET B C 1
ATOM 2387 O O . MET B 1 1 ? -23.641 -67.312 17.375 1 16.36 1 MET B O 1
ATOM 2391 N N . SER B 1 2 ? -23.703 -69.125 18.5 1 14 2 SER B N 1
ATOM 2392 C CA . SER B 1 2 ? -23.469 -69.312 19.938 1 14 2 SER B CA 1
ATOM 2393 C C . SER B 1 2 ? -22.219 -68.625 20.406 1 14 2 SER B C 1
ATOM 2395 O O . SER B 1 2 ? -22.031 -68.375 21.609 1 14 2 SER B O 1
ATOM 2397 N N . ALA B 1 3 ? -21.125 -68.812 19.641 1 14.71 3 ALA B N 1
ATOM 2398 C CA . ALA B 1 3 ? -20.031 -69.312 20.469 1 14.71 3 ALA B CA 1
ATOM 2399 C C . ALA B 1 3 ? -19.781 -68.375 21.656 1 14.71 3 ALA B C 1
ATOM 2401 O O . ALA B 1 3 ? -19.781 -67.125 21.516 1 14.71 3 ALA B O 1
ATOM 2402 N N . GLN B 1 4 ? -19.156 -68.938 22.625 1 14.8 4 GLN B N 1
ATOM 2403 C CA . GLN B 1 4 ? -18.953 -69.312 24.031 1 14.8 4 GLN B CA 1
ATOM 2404 C C . GLN B 1 4 ? -17.984 -68.312 24.703 1 14.8 4 GLN B C 1
ATOM 2406 O O . GLN B 1 4 ? -17.359 -67.5 24.016 1 14.8 4 GLN B O 1
ATOM 2411 N N . SER B 1 5 ? -16.906 -68.938 25.281 1 16.14 5 SER B N 1
ATOM 2412 C CA . SER B 1 5 ? -16.688 -69.188 26.703 1 16.14 5 SER B CA 1
ATOM 2413 C C . SER B 1 5 ? -15.797 -68.125 27.328 1 16.14 5 SER B C 1
ATOM 2415 O O . SER B 1 5 ? -15.18 -67.312 26.609 1 16.14 5 SER B O 1
ATOM 2417 N N . LEU B 1 6 ? -14.766 -68.562 28.078 1 15.45 6 LEU B N 1
ATOM 2418 C CA . LEU B 1 6 ? -14.539 -68.688 29.5 1 15.45 6 LEU B CA 1
ATOM 2419 C C . LEU B 1 6 ? -13.453 -67.75 29.969 1 15.45 6 LEU B C 1
ATOM 2421 O O . LEU B 1 6 ? -13.656 -67 30.922 1 15.45 6 LEU B O 1
ATOM 2425 N N . PHE B 1 7 ? -12.133 -68.25 30 1 15.68 7 PHE B N 1
ATOM 2426 C CA . PHE B 1 7 ? -11.508 -68.688 31.266 1 15.68 7 PHE B CA 1
ATOM 2427 C C . PHE B 1 7 ? -10.789 -67.5 31.906 1 15.68 7 PHE B C 1
ATOM 2429 O O . PHE B 1 7 ? -10.547 -66.5 31.266 1 15.68 7 PHE B O 1
ATOM 2436 N N . SER B 1 8 ? -9.555 -67.812 32.531 1 15.41 8 SER B N 1
ATOM 2437 C CA . SER B 1 8 ? -9.062 -68.062 33.906 1 15.41 8 SER B CA 1
ATOM 2438 C C . SER B 1 8 ? -8.18 -66.875 34.344 1 15.41 8 SER B C 1
ATOM 2440 O O . SER B 1 8 ? -7.836 -66 33.562 1 15.41 8 SER B O 1
ATOM 2442 N N . GLY B 1 9 ? -6.91 -67.25 34.844 1 15.02 9 GLY B N 1
ATOM 2443 C CA . GLY B 1 9 ? -6.398 -67.375 36.188 1 15.02 9 GLY B CA 1
ATOM 2444 C C . GLY B 1 9 ? -5.594 -66.125 36.625 1 15.02 9 GLY B C 1
ATOM 2445 O O . GLY B 1 9 ? -6.129 -65.25 37.25 1 15.02 9 GLY B O 1
ATOM 2446 N N . HIS B 1 10 ? -4.176 -66.375 36.75 1 15.83 10 HIS B N 1
ATOM 2447 C CA . HIS B 1 10 ? -3.357 -66.5 37.969 1 15.83 10 HIS B CA 1
ATOM 2448 C C . HIS B 1 10 ? -2.727 -65.188 38.344 1 15.83 10 HIS B C 1
ATOM 2450 O O . HIS B 1 10 ? -2.621 -64.25 37.531 1 15.83 10 HIS B O 1
ATOM 2456 N N . CYS B 1 11 ? -1.758 -65.25 39.438 1 15.3 11 CYS B N 1
ATOM 2457 C CA . CYS B 1 11 ? -1.422 -64.812 40.781 1 15.3 11 CYS B CA 1
ATOM 2458 C C . CYS B 1 11 ? -0.365 -63.75 40.781 1 15.3 11 CYS B C 1
ATOM 2460 O O . CYS B 1 11 ? -0.511 -62.719 41.438 1 15.3 11 CYS B O 1
ATOM 2462 N N . SER B 1 12 ? 0.967 -64 40.344 1 15.22 12 SER B N 1
ATOM 2463 C CA . SER B 1 12 ? 2.008 -64.125 41.375 1 15.22 12 SER B CA 1
ATOM 2464 C C . SER B 1 12 ? 2.555 -62.719 41.719 1 15.22 12 SER B C 1
ATOM 2466 O O . SER B 1 12 ? 2.432 -61.781 40.938 1 15.22 12 SER B O 1
ATOM 2468 N N . ASN B 1 13 ? 3.41 -62.656 42.906 1 15.29 13 ASN B N 1
ATOM 2469 C CA . ASN B 1 13 ? 3.814 -62.062 44.188 1 15.29 13 ASN B CA 1
ATOM 2470 C C . ASN B 1 13 ? 4.98 -61.094 43.969 1 15.29 13 ASN B C 1
ATOM 2472 O O . ASN B 1 13 ? 5.113 -60.125 44.719 1 15.29 13 ASN B O 1
ATOM 2476 N N . LEU B 1 14 ? 6.051 -61.312 43.156 1 15.05 14 LEU B N 1
ATOM 2477 C CA . LEU B 1 14 ? 7.328 -61.344 43.875 1 15.05 14 LEU B CA 1
ATOM 2478 C C . LEU B 1 14 ? 7.766 -59.938 44.25 1 15.05 14 LEU B C 1
ATOM 2480 O O . LEU B 1 14 ? 7.723 -59 43.406 1 15.05 14 LEU B O 1
ATOM 2484 N N . ILE B 1 15 ? 8.305 -59.75 45.594 1 15.88 15 ILE B N 1
ATOM 2485 C CA . ILE B 1 15 ? 8.602 -58.844 46.719 1 15.88 15 ILE B CA 1
ATOM 2486 C C . ILE B 1 15 ? 9.93 -58.125 46.469 1 15.88 15 ILE B C 1
ATOM 2488 O O . ILE B 1 15 ? 10.148 -57.031 46.938 1 15.88 15 ILE B O 1
ATOM 2492 N N . THR B 1 16 ? 10.922 -58.5 45.625 1 15.46 16 THR B N 1
ATOM 2493 C CA . THR B 1 16 ? 12.188 -58.562 46.344 1 15.46 16 THR B CA 1
ATOM 2494 C C . THR B 1 16 ? 12.648 -57.188 46.781 1 15.46 16 THR B C 1
ATOM 2496 O O . THR B 1 16 ? 12.531 -56.219 46.031 1 15.46 16 THR B O 1
ATOM 2499 N N . PRO B 1 17 ? 13.562 -57.188 47.969 1 15.48 17 PRO B N 1
ATOM 2500 C CA . PRO B 1 17 ? 13.898 -56.406 49.156 1 15.48 17 PRO B CA 1
ATOM 2501 C C . PRO B 1 17 ? 14.867 -55.25 48.844 1 15.48 17 PRO B C 1
ATOM 2503 O O . PRO B 1 17 ? 14.594 -54.094 49.188 1 15.48 17 PRO B O 1
ATOM 2506 N N . LEU B 1 18 ? 16.297 -55.562 49.031 1 14.95 18 LEU B N 1
ATOM 2507 C CA . LEU B 1 18 ? 17.078 -55.25 50.219 1 14.95 18 LEU B CA 1
ATOM 2508 C C . LEU B 1 18 ? 17.797 -53.906 50.062 1 14.95 18 LEU B C 1
ATOM 2510 O O . LEU B 1 18 ? 17.672 -53.031 50.906 1 14.95 18 LEU B O 1
ATOM 2514 N N . TYR B 1 19 ? 19.297 -53.969 50.062 1 14.66 19 TYR B N 1
ATOM 2515 C CA . TYR B 1 19 ? 20.297 -53.656 51.094 1 14.66 19 TYR B CA 1
ATOM 2516 C C . TYR B 1 19 ? 20.859 -52.25 50.875 1 14.66 19 TYR B C 1
ATOM 2518 O O . TYR B 1 19 ? 20.766 -51.719 49.75 1 14.66 19 TYR B O 1
ATOM 2526 N N . THR B 1 20 ? 22.016 -51.906 51.75 1 15.23 20 THR B N 1
ATOM 2527 C CA . THR B 1 20 ? 22.5 -50.969 52.781 1 15.23 20 THR B CA 1
ATOM 2528 C C . THR B 1 20 ? 23.562 -50.062 52.219 1 15.23 20 THR B C 1
ATOM 2530 O O . THR B 1 20 ? 23.797 -48.969 52.781 1 15.23 20 THR B O 1
ATOM 2533 N N . LYS B 1 21 ? 24.312 -50.219 51.219 1 14.66 21 LYS B N 1
ATOM 25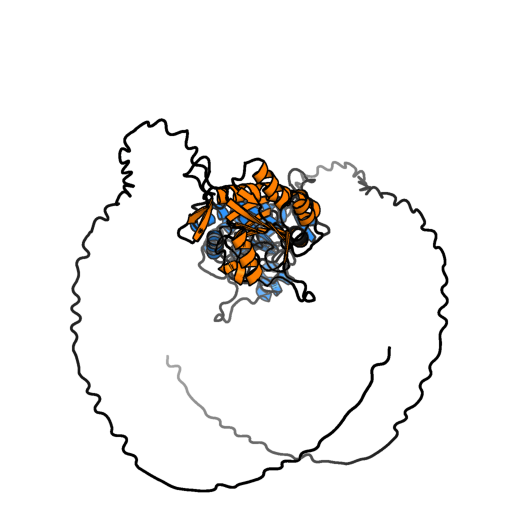34 C CA . LYS B 1 21 ? 25.719 -50.094 51.562 1 14.66 21 LYS B CA 1
ATOM 2535 C C . LYS B 1 21 ? 26.062 -48.625 51.844 1 14.66 21 LYS B C 1
ATOM 2537 O O . LYS B 1 21 ? 25.656 -47.719 51.125 1 14.66 21 LYS B O 1
ATOM 2542 N N . LEU B 1 22 ? 27.062 -48.531 52.844 1 15.15 22 LEU B N 1
ATOM 2543 C CA . LEU B 1 22 ? 27.562 -47.625 53.875 1 15.15 22 LEU B CA 1
ATOM 2544 C C . LEU B 1 22 ? 28.406 -46.5 53.281 1 15.15 22 LEU B C 1
ATOM 2546 O O . LEU B 1 22 ? 28.172 -45.312 53.531 1 15.15 22 LEU B O 1
ATOM 2550 N N . GLN B 1 23 ? 29.781 -46.719 53.312 1 14.82 23 GLN B N 1
ATOM 2551 C CA . GLN B 1 23 ? 30.594 -46 54.281 1 14.82 23 GLN B CA 1
ATOM 2552 C C . GLN B 1 23 ? 31.172 -44.719 53.656 1 14.82 23 GLN B C 1
ATOM 2554 O O . GLN B 1 23 ? 30.969 -43.625 54.188 1 14.82 23 GLN B O 1
ATOM 2559 N N . ASN B 1 24 ? 32.562 -44.781 53.406 1 14.94 24 ASN B N 1
ATOM 2560 C CA . ASN B 1 24 ? 33.562 -44.125 54.219 1 14.94 24 ASN B CA 1
ATOM 2561 C C . ASN B 1 24 ? 33.938 -42.75 53.688 1 14.94 24 ASN B C 1
ATOM 2563 O O . ASN B 1 24 ? 33.656 -42.438 52.531 1 14.94 24 ASN B O 1
ATOM 2567 N N . PRO B 1 25 ? 35.375 -42.469 53.812 1 15.72 25 PRO B N 1
ATOM 2568 C CA . PRO B 1 25 ? 36.094 -41.5 54.625 1 15.72 25 PRO B CA 1
ATOM 2569 C C . PRO B 1 25 ? 36.531 -40.25 53.875 1 15.72 25 PRO B C 1
ATOM 2571 O O . PRO B 1 25 ? 35.844 -39.219 53.969 1 15.72 25 PRO B O 1
ATOM 2574 N N . LEU B 1 26 ? 37.938 -40.188 53.688 1 15.61 26 LEU B N 1
ATOM 2575 C CA . LEU B 1 26 ? 38.875 -39.281 54.312 1 15.61 26 LEU B CA 1
ATOM 2576 C C . LEU B 1 26 ? 39.188 -38.094 53.438 1 15.61 26 LEU B C 1
ATOM 2578 O O . LEU B 1 26 ? 39.094 -36.938 53.875 1 15.61 26 LEU B O 1
ATOM 2582 N N . SER B 1 27 ? 40.219 -38.219 52.438 1 15.74 27 SER B N 1
ATOM 2583 C CA . SER B 1 27 ? 41.5 -37.625 52.688 1 15.74 27 SER B CA 1
ATOM 2584 C C . SER B 1 27 ? 41.562 -36.219 52.094 1 15.74 27 SER B C 1
ATOM 2586 O O . SER B 1 27 ? 40.781 -35.844 51.219 1 15.74 27 SER B O 1
ATOM 2588 N N . SER B 1 28 ? 42.781 -35.531 52.312 1 16.45 28 SER B N 1
ATOM 2589 C CA . SER B 1 28 ? 43.375 -34.312 52.812 1 16.45 28 SER B CA 1
ATOM 2590 C C . SER B 1 28 ? 43.75 -33.344 51.688 1 16.45 28 SER B C 1
ATOM 2592 O O . SER B 1 28 ? 43.438 -32.156 51.75 1 16.45 28 SER B O 1
ATOM 2594 N N . SER B 1 29 ? 44.656 -33.719 50.75 1 16.19 29 SER B N 1
ATOM 2595 C CA . SER B 1 29 ? 45.906 -33 50.812 1 16.19 29 SER B CA 1
ATOM 2596 C C . SER B 1 29 ? 45.812 -31.688 50.031 1 16.19 29 SER B C 1
ATOM 2598 O O . SER B 1 29 ? 44.938 -31.516 49.188 1 16.19 29 SER B O 1
ATOM 2600 N N . SER B 1 30 ? 47.062 -31.25 49.5 1 16.7 30 SER B N 1
ATOM 2601 C CA . SER B 1 30 ? 48.031 -30.172 49.625 1 16.7 30 SER B CA 1
ATOM 2602 C C . SER B 1 30 ? 47.875 -29.172 48.469 1 16.7 30 SER B C 1
ATOM 2604 O O . SER B 1 30 ? 47.344 -29.5 47.406 1 16.7 30 SER B O 1
ATOM 2606 N N . TYR B 1 31 ? 48.375 -27.922 48.75 1 17.03 31 TYR B N 1
ATOM 2607 C CA . TYR B 1 31 ? 48.25 -26.484 48.531 1 17.03 31 TYR B CA 1
ATOM 2608 C C . TYR B 1 31 ? 48.969 -26.062 47.25 1 17.03 31 TYR B C 1
ATOM 2610 O O . TYR B 1 31 ? 48.812 -24.938 46.781 1 17.03 31 TYR B O 1
ATOM 2618 N N . SER B 1 32 ? 49.75 -26.875 46.5 1 17 32 SER B N 1
ATOM 2619 C CA . SER B 1 32 ? 50.969 -26.172 46.125 1 17 32 SER B CA 1
ATOM 2620 C C . SER B 1 32 ? 50.719 -25.266 44.906 1 17 32 SER B C 1
ATOM 2622 O O . SER B 1 32 ? 50.594 -25.734 43.781 1 17 32 SER B O 1
ATOM 2624 N N . LEU B 1 33 ? 49.875 -24.266 44.938 1 17.88 33 LEU B N 1
ATOM 2625 C CA . LEU B 1 33 ? 49.594 -23.641 43.625 1 17.88 33 LEU B CA 1
ATOM 2626 C C . LEU B 1 33 ? 50.781 -22.812 43.156 1 17.88 33 LEU B C 1
ATOM 2628 O O . LEU B 1 33 ? 51.156 -21.812 43.812 1 17.88 33 LEU B O 1
ATOM 2632 N N . SER B 1 34 ? 51.75 -23.484 42.531 1 17 34 SER B N 1
ATOM 2633 C CA . SER B 1 34 ? 52.969 -22.859 42.031 1 17 34 SER B CA 1
ATOM 2634 C C . SER B 1 34 ? 52.656 -21.75 41.031 1 17 34 SER B C 1
ATOM 2636 O O . SER B 1 34 ? 51.688 -21.828 40.281 1 17 34 SER B O 1
ATOM 2638 N N . TYR B 1 35 ? 53.25 -20.531 41.25 1 18.75 35 TYR B N 1
ATOM 2639 C CA . TYR B 1 35 ? 53.281 -19.125 40.875 1 18.75 35 TYR B CA 1
ATOM 2640 C C . TYR B 1 35 ? 53.906 -18.969 39.469 1 18.75 35 TYR B C 1
ATOM 2642 O O . TYR B 1 35 ? 55.125 -19.109 39.281 1 18.75 35 TYR B O 1
ATOM 2650 N N . PRO B 1 36 ? 53.188 -19.562 38.375 1 17.36 36 PRO B N 1
ATOM 2651 C CA . PRO B 1 36 ? 53.969 -19.547 37.125 1 17.36 36 PRO B CA 1
ATOM 2652 C C . PRO B 1 36 ? 54.438 -18.141 36.75 1 17.36 36 PRO B C 1
ATOM 2654 O O . PRO B 1 36 ? 53.844 -17.141 37.188 1 17.36 36 PRO B O 1
ATOM 2657 N N . CYS B 1 37 ? 55.688 -18.047 36.125 1 18.19 37 CYS B N 1
ATOM 2658 C CA . CYS B 1 37 ? 56.781 -17.203 35.656 1 18.19 37 CYS B CA 1
ATOM 2659 C C . CYS B 1 37 ? 56.375 -16.391 34.438 1 18.19 37 CYS B C 1
ATOM 2661 O O . CYS B 1 37 ? 56.375 -16.922 33.312 1 18.19 37 CYS B O 1
ATOM 2663 N N . PHE B 1 38 ? 55.219 -15.758 34.312 1 18.69 38 PHE B N 1
ATOM 2664 C CA . PHE B 1 38 ? 54.844 -15.273 33 1 18.69 38 PHE B CA 1
ATOM 2665 C C . PHE B 1 38 ? 55.781 -14.156 32.562 1 18.69 38 PHE B C 1
ATOM 2667 O O . PHE B 1 38 ? 55.906 -13.133 33.219 1 18.69 38 PHE B O 1
ATOM 2674 N N . ILE B 1 39 ? 56.844 -14.617 31.891 1 16.88 39 ILE B N 1
ATOM 2675 C CA . ILE B 1 39 ? 57.938 -13.812 31.359 1 16.88 39 ILE B CA 1
ATOM 2676 C C . ILE B 1 39 ? 57.375 -12.766 30.391 1 16.88 39 ILE B C 1
ATOM 2678 O O . ILE B 1 39 ? 56.562 -13.086 29.531 1 16.88 39 ILE B O 1
ATOM 2682 N N . ARG B 1 40 ? 57.719 -11.453 30.594 1 18.31 40 ARG B N 1
ATOM 2683 C CA . ARG B 1 40 ? 57.438 -10.086 30.172 1 18.31 40 ARG B CA 1
ATOM 2684 C C . AR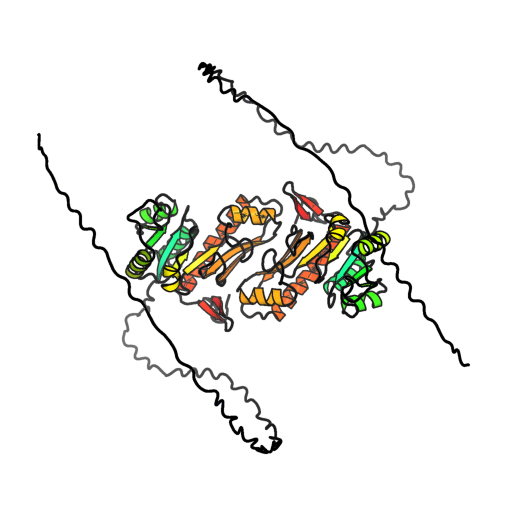G B 1 40 ? 57.969 -9.812 28.766 1 18.31 40 ARG B C 1
ATOM 2686 O O . ARG B 1 40 ? 57.906 -8.68 28.281 1 18.31 40 ARG B O 1
ATOM 2693 N N . SER B 1 41 ? 58.156 -10.938 27.859 1 17.14 41 SER B N 1
ATOM 2694 C CA . SER B 1 41 ? 59.094 -10.469 26.859 1 17.14 41 SER B CA 1
ATOM 2695 C C . SER B 1 41 ? 58.5 -9.305 26.047 1 17.14 41 SER B C 1
ATOM 2697 O O . SER B 1 41 ? 57.312 -9.273 25.781 1 17.14 41 SER B O 1
ATOM 2699 N N . LYS B 1 42 ? 59.312 -8.188 25.938 1 19.58 42 LYS B N 1
ATOM 2700 C CA . LYS B 1 42 ? 59.344 -6.785 25.547 1 19.58 42 LYS B CA 1
ATOM 2701 C C . LYS B 1 42 ? 59.219 -6.637 24.031 1 19.58 42 LYS B C 1
ATOM 2703 O O . LYS B 1 42 ? 59.375 -5.535 23.5 1 19.58 42 LYS B O 1
ATOM 2708 N N . HIS B 1 43 ? 58.688 -7.664 23.203 1 18.23 43 HIS B N 1
ATOM 2709 C CA . HIS B 1 43 ? 59.156 -7.531 21.812 1 18.23 43 HIS B CA 1
ATOM 2710 C C . HIS B 1 43 ? 58.656 -6.227 21.203 1 18.23 43 HIS B C 1
ATOM 2712 O O . HIS B 1 43 ? 57.5 -5.824 21.422 1 18.23 43 HIS B O 1
ATOM 2718 N N . GLN B 1 44 ? 59.594 -5.344 20.812 1 20.16 44 GLN B N 1
ATOM 2719 C CA . GLN B 1 44 ? 59.75 -3.986 20.297 1 20.16 44 GLN B CA 1
ATOM 2720 C C . GLN B 1 44 ? 59.125 -3.85 18.906 1 20.16 44 GLN B C 1
ATOM 2722 O O . GLN B 1 44 ? 59.844 -4.02 17.906 1 20.16 44 GLN B O 1
ATOM 2727 N N . VAL B 1 45 ? 58 -4.422 18.594 1 19.52 45 VAL B N 1
ATOM 2728 C CA . VAL B 1 45 ? 57.781 -4.504 17.141 1 19.52 45 VAL B CA 1
ATOM 2729 C C . VAL B 1 45 ? 57.656 -3.1 16.562 1 19.52 45 VAL B C 1
ATOM 2731 O O . VAL B 1 45 ? 56.875 -2.277 17.062 1 19.52 45 VAL B O 1
ATOM 2734 N N . SER B 1 46 ? 58.719 -2.693 15.859 1 20.05 46 SER B N 1
ATOM 2735 C CA . SER B 1 46 ? 59.062 -1.456 15.164 1 20.05 46 SER B CA 1
ATOM 2736 C C . SER B 1 46 ? 58.062 -1.133 14.078 1 20.05 46 SER B C 1
ATOM 2738 O O . SER B 1 46 ? 57.688 -1.999 13.281 1 20.05 46 SER B O 1
ATOM 2740 N N . PHE B 1 47 ? 57.125 -0.218 14.328 1 19.92 47 PHE B N 1
ATOM 2741 C CA . PHE B 1 47 ? 55.969 0.254 13.57 1 19.92 47 PHE B CA 1
ATOM 2742 C C . PHE B 1 47 ? 56.406 1.013 12.328 1 19.92 47 PHE B C 1
ATOM 2744 O O . PHE B 1 47 ? 56.688 2.211 12.391 1 19.92 47 PHE B O 1
ATOM 2751 N N . LYS B 1 48 ? 57.406 0.395 11.57 1 19.94 48 LYS B N 1
ATOM 2752 C CA . LYS B 1 48 ? 57.844 1.25 10.477 1 19.94 48 LYS B CA 1
ATOM 2753 C C . LYS B 1 48 ? 56.656 1.729 9.633 1 19.94 48 LYS B C 1
ATOM 2755 O O . LYS B 1 48 ? 55.812 0.93 9.227 1 19.94 48 LYS B O 1
ATOM 2760 N N . LEU B 1 49 ? 56.375 2.967 9.688 1 20.19 49 LEU B N 1
ATOM 2761 C CA . LEU B 1 49 ? 55.312 3.787 9.102 1 20.19 49 LEU B CA 1
ATOM 2762 C C . LEU B 1 49 ? 55.406 3.785 7.582 1 20.19 49 LEU B C 1
ATOM 2764 O O . LEU B 1 49 ? 55.094 4.789 6.938 1 20.19 49 LEU B O 1
ATOM 2768 N N . GLN B 1 50 ? 55.812 2.586 6.984 1 19.45 50 GLN B N 1
ATOM 2769 C CA . GLN B 1 50 ? 56.219 2.861 5.605 1 19.45 50 GLN B CA 1
ATOM 2770 C C . GLN B 1 50 ? 55.062 3.502 4.832 1 19.45 50 GLN B C 1
ATOM 2772 O O . GLN B 1 50 ? 53.906 3.109 4.988 1 19.45 50 GLN B O 1
ATOM 2777 N N . TYR B 1 51 ? 55.281 4.734 4.379 1 22.28 51 TYR B N 1
ATOM 2778 C CA . TYR B 1 51 ? 54.562 5.719 3.588 1 22.28 51 TYR B CA 1
ATOM 2779 C C . TYR B 1 51 ? 54.156 5.133 2.242 1 22.28 51 TYR B C 1
ATOM 2781 O O . TYR B 1 51 ? 55 4.902 1.373 1 22.28 51 TYR B O 1
ATOM 2789 N N . PHE B 1 52 ? 53.438 3.969 2.215 1 20.58 52 PHE B N 1
ATOM 2790 C CA . PHE B 1 52 ? 53.312 3.412 0.873 1 20.58 52 PHE B CA 1
ATOM 2791 C C . PHE B 1 52 ? 52.594 4.387 -0.053 1 20.58 52 PHE B C 1
ATOM 2793 O O . PHE B 1 52 ? 51.562 4.98 0.326 1 20.58 52 PHE B O 1
ATOM 2800 N N . PRO B 1 53 ? 53.375 4.973 -0.971 1 23.28 53 PRO B N 1
ATOM 2801 C CA . PRO B 1 53 ? 52.969 5.906 -2.021 1 23.28 53 PRO B CA 1
ATOM 2802 C C . PRO B 1 53 ? 51.75 5.41 -2.818 1 23.28 53 PRO B C 1
ATOM 2804 O O . PRO B 1 53 ? 51.688 4.23 -3.172 1 23.28 53 PRO B O 1
ATOM 2807 N N . ALA B 1 54 ? 50.594 5.906 -2.482 1 23.23 54 ALA B N 1
ATOM 2808 C CA . ALA B 1 54 ? 49.312 5.523 -3.045 1 23.23 54 ALA B CA 1
ATOM 2809 C C . ALA B 1 54 ? 49.312 5.664 -4.562 1 23.23 54 ALA B C 1
ATOM 2811 O O . ALA B 1 54 ? 49.438 6.773 -5.09 1 23.23 54 ALA B O 1
ATOM 2812 N N . SER B 1 55 ? 49.969 4.688 -5.242 1 21.41 55 SER B N 1
ATOM 2813 C CA . SER B 1 55 ? 50.031 4.637 -6.699 1 21.41 55 SER B CA 1
ATOM 2814 C C . SER B 1 55 ? 48.656 4.879 -7.309 1 21.41 55 SER B C 1
ATOM 2816 O O . SER B 1 55 ? 47.625 4.516 -6.719 1 21.41 55 SER B O 1
ATOM 2818 N N . GLU B 1 56 ? 48.531 5.836 -8.281 1 23.52 56 GLU B N 1
ATOM 2819 C CA . GLU B 1 56 ? 47.562 6.465 -9.148 1 23.52 56 GLU B CA 1
ATOM 2820 C C . GLU B 1 56 ? 46.844 5.422 -10 1 23.52 56 GLU B C 1
ATOM 2822 O O . GLU B 1 56 ? 47.094 5.289 -11.195 1 23.52 56 GLU B O 1
ATOM 2827 N N . ARG B 1 57 ? 46.75 4.129 -9.617 1 22.03 57 ARG B N 1
ATOM 2828 C CA . ARG B 1 57 ? 46.312 3.232 -10.68 1 22.03 57 ARG B CA 1
ATOM 2829 C C . ARG B 1 57 ? 44.969 3.684 -11.258 1 22.03 57 ARG B C 1
ATOM 2831 O O . ARG B 1 57 ? 44 3.924 -10.508 1 22.03 57 ARG B O 1
ATOM 2838 N N . PHE B 1 58 ? 45 4.312 -12.438 1 22.03 58 PHE B N 1
ATOM 2839 C CA . PHE B 1 58 ? 44.031 4.727 -13.438 1 22.03 58 PHE B CA 1
ATOM 2840 C C . PHE B 1 58 ? 43.031 3.615 -13.695 1 22.03 58 PHE B C 1
ATOM 2842 O O . PHE B 1 58 ? 43.406 2.502 -14.062 1 22.03 58 PHE B O 1
ATOM 2849 N N . MET B 1 59 ? 42.031 3.531 -12.836 1 21.19 59 MET B N 1
ATOM 2850 C CA . MET B 1 59 ? 40.969 2.545 -12.961 1 21.19 59 MET B CA 1
ATOM 2851 C C . MET B 1 59 ? 40.406 2.51 -14.383 1 21.19 59 MET B C 1
ATOM 2853 O O . MET B 1 59 ? 39.938 3.52 -14.898 1 21.19 59 MET B O 1
ATOM 2857 N N . SER B 1 60 ? 41.188 1.862 -15.32 1 22.94 60 SER B N 1
ATOM 2858 C CA . SER B 1 60 ? 40.688 1.496 -16.641 1 22.94 60 SER B CA 1
ATOM 2859 C C . SER B 1 60 ? 39.25 0.996 -16.562 1 22.94 60 SER B C 1
ATOM 2861 O O . SER B 1 60 ? 38.906 0.194 -15.695 1 22.94 60 SER B O 1
ATOM 2863 N N . VAL B 1 61 ? 38.344 1.85 -16.875 1 23.36 61 VAL B N 1
ATOM 2864 C CA . VAL B 1 61 ? 36.938 1.553 -17.141 1 23.36 61 VAL B CA 1
ATOM 2865 C C . VAL B 1 61 ? 36.844 0.29 -18 1 23.36 61 VAL B C 1
ATOM 2867 O O . VAL B 1 61 ? 37.25 0.287 -19.172 1 23.36 61 VAL B O 1
ATOM 2870 N N . ARG B 1 62 ? 37.25 -0.876 -17.484 1 23.58 62 ARG B N 1
ATOM 2871 C CA . ARG B 1 62 ? 37.031 -2.105 -18.234 1 23.58 62 ARG B CA 1
ATOM 2872 C C . ARG B 1 62 ? 35.625 -2.125 -18.844 1 23.58 62 ARG B C 1
ATOM 2874 O O . ARG B 1 62 ? 34.625 -2.061 -18.125 1 23.58 62 ARG B O 1
ATOM 2881 N N . ARG B 1 63 ? 35.5 -1.488 -19.984 1 24.81 63 ARG B N 1
ATOM 2882 C CA . ARG B 1 63 ? 34.438 -1.726 -20.938 1 24.81 63 ARG B CA 1
ATOM 2883 C C . ARG B 1 63 ? 34 -3.191 -20.938 1 24.81 63 ARG B C 1
ATOM 2885 O O . ARG B 1 63 ? 34.844 -4.082 -21.109 1 24.81 63 ARG B O 1
ATOM 2892 N N . LEU B 1 64 ? 33.031 -3.504 -20.094 1 23.34 64 LEU B N 1
ATOM 2893 C CA . LEU B 1 64 ? 32.406 -4.82 -20.141 1 23.34 64 LEU B CA 1
ATOM 2894 C C . LEU B 1 64 ? 32.25 -5.297 -21.578 1 23.34 64 LEU B C 1
ATOM 2896 O O . LEU B 1 64 ? 31.484 -4.73 -22.359 1 23.34 64 LEU B O 1
ATOM 2900 N N . THR B 1 65 ? 33.469 -5.438 -22.266 1 25.03 65 THR B N 1
ATOM 2901 C CA . THR B 1 65 ? 33.406 -6.086 -23.562 1 25.03 65 THR B CA 1
ATOM 2902 C C . THR B 1 65 ? 32.625 -7.391 -23.5 1 25.03 65 THR B C 1
ATOM 2904 O O . THR B 1 65 ? 33.031 -8.336 -22.828 1 25.03 65 THR B O 1
ATOM 2907 N N . CYS B 1 66 ? 31.328 -7.301 -23.359 1 23.12 66 CYS B N 1
ATOM 2908 C CA . CYS B 1 66 ? 30.578 -8.516 -23.656 1 23.12 66 CYS B CA 1
ATOM 2909 C C . CYS B 1 66 ? 31.047 -9.141 -24.969 1 23.12 66 CYS B C 1
ATOM 2911 O O . CYS B 1 66 ? 30.938 -8.523 -26.031 1 23.12 66 CYS B O 1
ATOM 2913 N N . SER B 1 67 ? 32.281 -9.711 -24.969 1 24.38 67 SER B N 1
ATOM 2914 C CA . SER B 1 67 ? 32.75 -10.445 -26.125 1 24.38 67 SER B CA 1
ATOM 2915 C C . SER B 1 67 ? 31.688 -11.367 -26.703 1 24.38 67 SER B C 1
ATOM 2917 O O . SER B 1 67 ? 31.203 -12.266 -26.016 1 24.38 67 SER B O 1
ATOM 2919 N N . ASN B 1 68 ? 30.812 -10.797 -27.484 1 23.3 68 ASN B N 1
ATOM 2920 C CA . ASN B 1 68 ? 29.938 -11.57 -28.344 1 23.3 68 ASN B CA 1
ATOM 2921 C C . ASN B 1 68 ? 30.719 -12.523 -29.25 1 23.3 68 ASN B C 1
ATOM 2923 O O . ASN B 1 68 ? 31.375 -12.086 -30.188 1 23.3 68 ASN B O 1
ATOM 2927 N N . SER B 1 69 ? 31.609 -13.344 -28.719 1 24.14 69 SER B N 1
ATOM 2928 C CA . SER B 1 69 ? 32.219 -14.305 -29.641 1 24.14 69 SER B CA 1
ATOM 2929 C C . SER B 1 69 ? 31.125 -15.07 -30.406 1 24.14 69 SER B C 1
ATOM 2931 O O . SER B 1 69 ? 30.453 -15.93 -29.844 1 24.14 69 SER B O 1
ATOM 2933 N N . VAL B 1 70 ? 30.516 -14.461 -31.359 1 25.81 70 VAL B N 1
ATOM 2934 C CA . VAL B 1 70 ? 29.703 -15.148 -32.344 1 25.81 70 VAL B CA 1
ATOM 2935 C C . VAL B 1 70 ? 30.562 -16.172 -33.094 1 25.81 70 VAL B C 1
ATOM 2937 O O . VAL B 1 70 ? 31.453 -15.797 -33.875 1 25.81 70 VAL B O 1
ATOM 2940 N N . GLU B 1 71 ? 31.031 -17.219 -32.438 1 25.62 71 GLU B N 1
ATOM 2941 C CA . GLU B 1 71 ? 31.531 -18.297 -33.281 1 25.62 71 GLU B CA 1
ATOM 2942 C C . GLU B 1 71 ? 30.594 -18.562 -34.469 1 25.62 71 GLU B C 1
ATOM 2944 O O . GLU B 1 71 ? 29.375 -18.5 -34.312 1 25.62 71 GLU B O 1
ATOM 2949 N N . LYS B 1 72 ? 31.109 -18.422 -35.625 1 26.78 72 LYS B N 1
ATOM 2950 C CA . LYS B 1 72 ? 30.578 -18.734 -36.938 1 26.78 72 LYS B CA 1
ATOM 2951 C C . LYS B 1 72 ? 30.047 -20.172 -37 1 26.78 72 LYS B C 1
ATOM 2953 O O . LYS B 1 72 ? 30.828 -21.125 -37 1 26.78 72 LYS B O 1
ATOM 2958 N N . VAL B 1 73 ? 28.969 -20.484 -36.312 1 27.8 73 VAL B N 1
ATOM 2959 C CA . VAL B 1 73 ? 28.344 -21.75 -36.688 1 27.8 73 VAL B CA 1
ATOM 2960 C C . VAL B 1 73 ? 28.094 -21.812 -38.188 1 27.8 73 VAL B C 1
ATOM 2962 O O . VAL B 1 73 ? 27.516 -20.906 -38.75 1 27.8 73 VAL B O 1
ATOM 2965 N N . SER B 1 74 ? 28.938 -22.391 -38.906 1 26.69 74 SER B N 1
ATOM 2966 C CA . SER B 1 74 ? 28.75 -22.844 -40.281 1 26.69 74 SER B CA 1
ATOM 2967 C C . SER B 1 74 ? 27.328 -23.344 -40.531 1 26.69 74 SER B C 1
ATOM 2969 O O . SER B 1 74 ? 26.734 -23.969 -39.656 1 26.69 74 SER B O 1
ATOM 2971 N N . ASN B 1 75 ? 26.656 -22.688 -41.531 1 28.5 75 ASN B N 1
ATOM 2972 C CA . ASN B 1 75 ? 25.328 -22.859 -42.125 1 28.5 75 ASN B CA 1
ATOM 2973 C C . ASN B 1 75 ? 25.141 -24.266 -42.688 1 28.5 75 ASN B C 1
ATOM 2975 O O . ASN B 1 75 ? 25.375 -24.484 -43.875 1 28.5 75 ASN B O 1
ATOM 2979 N N . ILE B 1 76 ? 25.75 -25.297 -42.219 1 31.75 76 ILE B N 1
ATOM 2980 C CA . ILE B 1 76 ? 25.297 -26.5 -42.906 1 31.75 76 ILE B CA 1
ATOM 2981 C C . ILE B 1 76 ? 23.781 -26.609 -42.844 1 31.75 76 ILE B C 1
ATOM 2983 O O . ILE B 1 76 ? 23.219 -26.719 -41.75 1 31.75 76 ILE B O 1
ATOM 2987 N N . VAL B 1 77 ? 23.094 -26.031 -43.781 1 31.97 77 VAL B N 1
ATOM 2988 C CA . VAL B 1 77 ? 21.688 -26.156 -44.125 1 31.97 77 VAL B CA 1
ATOM 2989 C C . VAL B 1 77 ? 21.297 -27.641 -44.219 1 31.97 77 VAL B C 1
ATOM 2991 O O . VAL B 1 77 ? 21.531 -28.266 -45.25 1 31.97 77 VAL B O 1
ATOM 2994 N N . SER B 1 78 ? 21.844 -28.609 -43.5 1 32.16 78 SER B N 1
ATOM 2995 C CA . SER B 1 78 ? 21.047 -29.828 -43.625 1 32.16 78 SER B CA 1
ATOM 2996 C C . SER B 1 78 ? 19.562 -29.531 -43.5 1 32.16 78 SER B C 1
ATOM 2998 O O . SER B 1 78 ? 19.172 -28.531 -42.875 1 32.16 78 SER B O 1
ATOM 3000 N N . GLU B 1 79 ? 18.641 -29.953 -44.406 1 31.81 79 GLU B N 1
ATOM 3001 C CA . GLU B 1 79 ? 17.188 -29.953 -44.344 1 31.81 79 GLU B CA 1
ATOM 3002 C C . GLU B 1 79 ? 16.703 -30.141 -42.906 1 31.81 79 GLU B C 1
ATOM 3004 O O . GLU B 1 79 ? 16.547 -31.266 -42.438 1 31.81 79 GLU B O 1
ATOM 3009 N N . LYS B 1 80 ? 17.359 -29.531 -41.906 1 34.31 80 LYS B N 1
ATOM 3010 C CA . LYS B 1 80 ? 16.797 -29.719 -40.562 1 34.31 80 LYS B CA 1
ATOM 3011 C C . LYS B 1 80 ? 15.297 -29.453 -40.562 1 34.31 80 LYS B C 1
ATOM 3013 O O . LYS B 1 80 ? 14.844 -28.406 -41.062 1 34.31 80 LYS B O 1
ATOM 3018 N N . GLU B 1 81 ? 14.375 -30.438 -40.75 1 35.41 81 GLU B N 1
ATOM 3019 C CA . GLU B 1 81 ? 12.984 -30.219 -40.344 1 35.41 81 GLU B CA 1
ATOM 3020 C C . GLU B 1 81 ? 12.859 -29.062 -39.375 1 35.41 81 GLU B C 1
ATOM 3022 O O . GLU B 1 81 ? 13.773 -28.797 -38.594 1 35.41 81 GLU B O 1
ATOM 3027 N N . GLY B 1 82 ? 12.258 -27.875 -39.719 1 39.78 82 GLY B N 1
ATOM 3028 C CA . GLY B 1 82 ? 12 -26.734 -38.844 1 39.78 82 GLY B CA 1
ATOM 3029 C C . GLY B 1 82 ? 11.953 -27.094 -37.375 1 39.78 82 GLY B C 1
ATOM 3030 O O . GLY B 1 82 ? 10.969 -27.672 -36.906 1 39.78 82 GLY B O 1
ATOM 3031 N N . SER B 1 83 ? 12.969 -27.578 -36.812 1 38.97 83 SER B N 1
ATOM 3032 C CA . SER B 1 83 ? 13.055 -27.812 -35.375 1 38.97 83 SER B CA 1
ATOM 3033 C C . SER B 1 83 ? 12.422 -26.656 -34.594 1 38.97 83 SER B C 1
ATOM 3035 O O . SER B 1 83 ? 13.031 -25.594 -34.438 1 38.97 83 SER B O 1
ATOM 3037 N N . LYS B 1 84 ? 11.25 -26.188 -34.938 1 43.03 84 LYS B N 1
ATOM 3038 C CA . LYS B 1 84 ? 10.594 -25.406 -33.875 1 43.03 84 LYS B CA 1
ATOM 3039 C C . LYS B 1 84 ? 11.094 -25.812 -32.5 1 43.03 84 LYS B C 1
ATOM 3041 O O . LYS B 1 84 ? 11.047 -26.984 -32.125 1 43.03 84 LYS B O 1
ATOM 3046 N N . SER B 1 85 ? 12.211 -25.5 -32.094 1 46.94 85 SER B N 1
ATOM 3047 C CA . SER B 1 85 ? 12.672 -25.703 -30.719 1 46.94 85 SER B CA 1
ATOM 3048 C C . SER B 1 85 ? 11.5 -25.891 -29.766 1 46.94 85 SER B C 1
ATOM 3050 O O . SER B 1 85 ? 10.656 -25 -29.625 1 46.94 85 SER B O 1
ATOM 3052 N N . TRP B 1 86 ? 10.789 -27 -29.719 1 54.44 86 TRP B N 1
ATOM 3053 C CA . TRP B 1 86 ? 9.672 -27.406 -28.859 1 54.44 86 TRP B CA 1
ATOM 3054 C C . TRP B 1 86 ? 9.906 -26.984 -27.422 1 54.44 86 TRP B C 1
ATOM 3056 O O . TRP B 1 86 ? 10.805 -27.516 -26.75 1 54.44 86 TRP B O 1
ATOM 3066 N N . VAL B 1 87 ? 9.883 -25.734 -27.094 1 69.75 87 VAL B N 1
ATOM 3067 C CA . VAL B 1 87 ? 10 -25.344 -25.688 1 69.75 87 VAL B CA 1
ATOM 3068 C C . VAL B 1 87 ? 9 -26.141 -24.844 1 69.75 87 VAL B C 1
ATOM 3070 O O . VAL B 1 87 ? 7.805 -26.172 -25.156 1 69.75 87 VAL B O 1
ATOM 3073 N N . LYS B 1 88 ? 9.539 -27.062 -24 1 89.5 88 LYS B N 1
ATOM 3074 C CA . LYS B 1 88 ? 8.758 -27.875 -23.078 1 89.5 88 LYS B CA 1
ATOM 3075 C C . LYS B 1 88 ? 7.781 -27.031 -22.281 1 89.5 88 LYS B C 1
ATOM 3077 O O . LYS B 1 88 ? 8.156 -25.984 -21.75 1 89.5 88 LYS B O 1
ATOM 3082 N N . ARG B 1 89 ? 6.492 -27.391 -22.375 1 96.62 89 ARG B N 1
ATOM 3083 C CA . ARG B 1 89 ? 5.465 -26.688 -21.609 1 96.62 89 ARG B CA 1
ATOM 3084 C C . ARG B 1 89 ? 5.641 -26.938 -20.109 1 96.62 89 ARG B C 1
ATOM 3086 O O . ARG B 1 89 ? 5.906 -28.062 -19.688 1 96.62 89 ARG B O 1
ATOM 3093 N N . ARG B 1 90 ? 5.562 -25.922 -19.328 1 98.38 90 ARG B N 1
ATOM 3094 C CA . ARG B 1 90 ? 5.723 -26.031 -17.891 1 98.38 90 ARG B CA 1
ATOM 3095 C C . ARG B 1 90 ? 4.492 -26.672 -17.25 1 98.38 90 ARG B C 1
ATOM 3097 O O . ARG B 1 90 ? 3.377 -26.516 -17.75 1 98.38 90 ARG B O 1
ATOM 3104 N N . LYS B 1 91 ? 4.727 -27.406 -16.219 1 98.88 91 LYS B N 1
ATOM 3105 C CA . LYS B 1 91 ? 3.652 -28.047 -15.477 1 98.88 91 LYS B CA 1
ATOM 3106 C C . LYS B 1 91 ? 3.289 -27.25 -14.227 1 98.88 91 LYS B C 1
ATOM 3108 O O . LYS B 1 91 ? 4.137 -27.031 -13.359 1 98.88 91 LYS B O 1
ATOM 3113 N N . LEU B 1 92 ? 2.016 -26.875 -14.125 1 98.88 92 LEU B N 1
ATOM 3114 C CA . LEU B 1 92 ? 1.551 -25.969 -13.078 1 98.88 92 LEU B CA 1
ATOM 3115 C C . LEU B 1 92 ? 0.617 -26.688 -12.109 1 98.88 92 LEU B C 1
ATOM 3117 O O . LEU B 1 92 ? -0.293 -27.406 -12.539 1 98.88 92 LEU B O 1
ATOM 3121 N N . ALA B 1 93 ? 0.847 -26.531 -10.844 1 98.94 93 ALA B N 1
ATOM 3122 C CA . ALA B 1 93 ? -0.144 -26.859 -9.82 1 98.94 93 ALA B CA 1
ATOM 3123 C C . ALA B 1 93 ? -0.83 -25.594 -9.305 1 98.94 93 ALA B C 1
ATOM 3125 O O . ALA B 1 93 ? -0.173 -24.578 -9.055 1 98.94 93 ALA B O 1
ATOM 3126 N N . VAL B 1 94 ? -2.119 -25.641 -9.195 1 98.94 94 VAL B N 1
ATOM 3127 C CA . VAL B 1 94 ? -2.867 -24.5 -8.688 1 98.94 94 VAL B CA 1
ATOM 3128 C C . VAL B 1 94 ? -3.578 -24.875 -7.391 1 98.94 94 VAL B C 1
ATOM 3130 O O . VAL B 1 94 ? -4.156 -25.969 -7.289 1 98.94 94 VAL B O 1
ATOM 3133 N N . PHE B 1 95 ? -3.488 -24.047 -6.383 1 98.81 95 PHE B N 1
ATOM 3134 C CA . PHE B 1 95 ? -4.148 -24.234 -5.098 1 98.81 95 PHE B CA 1
ATOM 3135 C C . PHE B 1 95 ? -5.309 -23.266 -4.93 1 98.81 95 PHE B C 1
ATOM 3137 O O . PHE B 1 95 ? -5.152 -22.062 -5.164 1 98.81 95 PHE B O 1
ATOM 3144 N N . VAL B 1 96 ? -6.508 -23.766 -4.543 1 98.44 96 VAL B N 1
ATOM 3145 C CA . VAL B 1 96 ? -7.664 -22.891 -4.363 1 98.44 96 VAL B CA 1
ATOM 3146 C C . VAL B 1 96 ? -8.453 -23.328 -3.131 1 98.44 96 VAL B C 1
ATOM 3148 O O . VAL B 1 96 ? -8.375 -24.484 -2.715 1 98.44 96 VAL B O 1
ATOM 3151 N N . SER B 1 97 ? -9.242 -22.406 -2.549 1 97.44 97 SER B N 1
ATOM 3152 C CA . SER B 1 97 ? -10.172 -22.719 -1.468 1 97.44 97 SER B CA 1
ATOM 3153 C C . SER B 1 97 ? -11.586 -22.281 -1.812 1 97.44 97 SER B C 1
ATOM 3155 O O . SER B 1 97 ? -12.523 -22.547 -1.051 1 97.44 97 SER B O 1
ATOM 3157 N N . GLY B 1 98 ? -11.75 -21.609 -2.994 1 96.56 98 GLY B N 1
ATOM 3158 C CA . GLY B 1 98 ? -13.062 -21.062 -3.305 1 96.56 98 GLY B CA 1
ATOM 3159 C C . GLY B 1 98 ? -13.445 -21.219 -4.762 1 96.56 98 GLY B C 1
ATOM 3160 O O . GLY B 1 98 ? -13.258 -22.297 -5.344 1 96.56 98 GLY B O 1
ATOM 3161 N N . GLY B 1 99 ? -14.039 -20.188 -5.305 1 95.56 99 GLY B N 1
ATOM 3162 C CA . GLY B 1 99 ? -14.609 -20.219 -6.641 1 95.56 99 GLY B CA 1
ATOM 3163 C C . GLY B 1 99 ? -13.57 -20.484 -7.723 1 95.56 99 GLY B C 1
ATOM 3164 O O . GLY B 1 99 ? -13.891 -21.062 -8.766 1 95.56 99 GLY B O 1
ATOM 3165 N N . GLY B 1 100 ? -12.422 -20.109 -7.566 1 98.19 100 GLY B N 1
ATOM 3166 C CA . GLY B 1 100 ? -11.328 -20.422 -8.477 1 98.19 100 GLY B CA 1
ATOM 3167 C C . GLY B 1 100 ? -11.312 -19.547 -9.719 1 98.19 100 GLY B C 1
ATOM 3168 O O . GLY B 1 100 ? -10.969 -20.016 -10.805 1 98.19 100 GLY B O 1
ATOM 3169 N N . SER B 1 101 ? -11.734 -18.281 -9.609 1 98.38 101 SER B N 1
ATOM 3170 C CA . SER B 1 101 ? -11.797 -17.422 -10.789 1 98.38 101 SER B CA 1
ATOM 3171 C C . SER B 1 101 ? -10.414 -17.172 -11.367 1 98.38 101 SER B C 1
ATOM 3173 O O . SER B 1 101 ? -10.227 -17.156 -12.586 1 98.38 101 SER B O 1
ATOM 3175 N N . ASN B 1 102 ? -9.398 -16.969 -10.539 1 98.81 102 ASN B N 1
ATOM 3176 C CA . ASN B 1 102 ? -8.031 -16.828 -11.023 1 98.81 102 ASN B CA 1
ATOM 3177 C C . ASN B 1 102 ? -7.527 -18.109 -11.672 1 98.81 102 ASN B C 1
ATOM 3179 O O . ASN B 1 102 ? -6.879 -18.078 -12.719 1 98.81 102 ASN B O 1
ATOM 3183 N N . PHE B 1 103 ? -7.875 -19.234 -11.078 1 98.88 103 PHE B N 1
ATOM 3184 C CA . PHE B 1 103 ? -7.543 -20.531 -11.633 1 98.88 103 PHE B CA 1
ATOM 3185 C C . PHE B 1 103 ? -8.117 -20.688 -13.039 1 98.88 103 PHE B C 1
ATOM 3187 O O . PHE B 1 103 ? -7.406 -21.078 -13.969 1 98.88 103 PHE B O 1
ATOM 3194 N N . ARG B 1 104 ? -9.312 -20.344 -13.148 1 98.88 104 ARG B N 1
ATOM 3195 C CA . ARG B 1 104 ? -9.977 -20.438 -14.445 1 98.88 104 ARG B CA 1
ATOM 3196 C C . ARG B 1 104 ? -9.281 -19.562 -15.484 1 98.88 104 ARG B C 1
ATOM 3198 O O . ARG B 1 104 ? -9.07 -20 -16.625 1 98.88 104 ARG B O 1
ATOM 3205 N N . SER B 1 105 ? -8.969 -18.375 -15.086 1 98.88 105 SER B N 1
ATOM 3206 C CA . SER B 1 105 ? -8.289 -17.453 -15.992 1 98.88 105 SER B CA 1
ATOM 3207 C C . SER B 1 105 ? -6.945 -18.016 -16.453 1 98.88 105 SER B C 1
ATOM 3209 O O . SER B 1 105 ? -6.613 -17.953 -17.625 1 98.88 105 SER B O 1
ATOM 3211 N N . ILE B 1 106 ? -6.211 -18.625 -15.555 1 98.88 106 ILE B N 1
ATOM 3212 C CA . ILE B 1 106 ? -4.91 -19.203 -15.867 1 98.88 106 ILE B CA 1
ATOM 3213 C C . ILE B 1 106 ? -5.086 -20.406 -16.797 1 98.88 106 ILE B C 1
ATOM 3215 O O . ILE B 1 106 ? -4.402 -20.516 -17.812 1 98.88 106 ILE B O 1
ATOM 3219 N N . ASN B 1 107 ? -6.027 -21.281 -16.422 1 98.88 107 ASN B N 1
ATOM 3220 C CA . ASN B 1 107 ? -6.25 -22.484 -17.219 1 98.88 107 ASN B CA 1
ATOM 3221 C C . ASN B 1 107 ? -6.691 -22.141 -18.641 1 98.88 107 ASN B C 1
ATOM 3223 O O . ASN B 1 107 ? -6.238 -22.75 -19.609 1 98.88 107 ASN B O 1
ATOM 3227 N N . GLN B 1 108 ? -7.566 -21.172 -18.781 1 98.81 108 GLN B N 1
ATOM 3228 C CA . GLN B 1 108 ? -8.023 -20.734 -20.094 1 98.81 108 GLN B CA 1
ATOM 3229 C C . GLN B 1 108 ? -6.867 -20.188 -20.922 1 98.81 108 GLN B C 1
ATOM 3231 O O . GLN B 1 108 ? -6.785 -20.438 -22.125 1 98.81 108 GLN B O 1
ATOM 3236 N N . ALA B 1 109 ? -6.016 -19.453 -20.281 1 98.81 109 ALA B N 1
ATOM 3237 C CA . ALA B 1 109 ? -4.855 -18.891 -20.969 1 98.81 109 ALA B CA 1
ATOM 3238 C C . ALA B 1 109 ? -3.896 -20 -21.406 1 98.81 109 ALA B C 1
ATOM 3240 O O . ALA B 1 109 ? -3.254 -19.891 -22.453 1 98.81 109 ALA B O 1
ATOM 3241 N N . CYS B 1 110 ? -3.764 -21.062 -20.609 1 98.56 110 CYS B N 1
ATOM 3242 C CA . CYS B 1 110 ? -2.973 -22.219 -21 1 98.56 110 CYS B CA 1
ATOM 3243 C C . CYS B 1 110 ? -3.551 -22.891 -22.234 1 98.56 110 CYS B C 1
ATOM 3245 O O . CYS B 1 110 ? -2.822 -23.172 -23.188 1 98.56 110 CYS B O 1
ATOM 3247 N N . ILE B 1 111 ? -4.805 -23.094 -22.219 1 98.12 111 ILE B N 1
ATOM 3248 C CA . ILE B 1 111 ? -5.504 -23.766 -23.312 1 98.12 111 ILE B CA 1
ATOM 3249 C C . ILE B 1 111 ? -5.402 -22.922 -24.578 1 98.12 111 ILE B C 1
ATOM 3251 O O . ILE B 1 111 ? -5.172 -23.438 -25.672 1 98.12 111 ILE B O 1
ATOM 3255 N N . ALA B 1 112 ? -5.52 -21.625 -24.406 1 98 112 ALA B N 1
ATOM 3256 C CA . ALA B 1 112 ? -5.504 -20.688 -25.531 1 98 112 ALA B CA 1
ATOM 3257 C C . ALA B 1 112 ? -4.086 -20.5 -26.062 1 98 112 ALA B C 1
ATOM 3259 O O . ALA B 1 112 ? -3.895 -19.953 -27.156 1 98 112 ALA B O 1
ATOM 3260 N N . GLY B 1 113 ? -3.092 -20.844 -25.25 1 97.5 113 GLY B N 1
ATOM 3261 C CA . GLY B 1 113 ? -1.723 -20.812 -25.75 1 97.5 113 GLY B CA 1
ATOM 3262 C C . GLY B 1 113 ? -0.957 -19.578 -25.312 1 97.5 113 GLY B C 1
ATOM 3263 O O . GLY B 1 113 ? 0.232 -19.438 -25.609 1 97.5 113 GLY B O 1
ATOM 3264 N N . SER B 1 114 ? -1.599 -18.703 -24.625 1 97.38 114 SER B N 1
ATOM 3265 C CA . SER B 1 114 ? -0.907 -17.5 -24.172 1 97.38 114 SER B CA 1
ATOM 3266 C C . SER B 1 114 ? 0.045 -17.812 -23.016 1 97.38 114 SER B C 1
ATOM 3268 O O . SER B 1 114 ? 0.978 -17.047 -22.75 1 97.38 114 SER B O 1
ATOM 3270 N N . ILE B 1 115 ? -0.208 -18.812 -22.297 1 98.19 115 ILE B N 1
ATOM 3271 C CA . ILE B 1 115 ? 0.729 -19.375 -21.328 1 98.19 115 ILE B CA 1
ATOM 3272 C C . ILE B 1 115 ? 1.315 -20.672 -21.875 1 98.19 115 ILE B C 1
ATOM 3274 O O . ILE B 1 115 ? 0.576 -21.562 -22.297 1 98.19 115 ILE B O 1
ATOM 3278 N N . ASN B 1 116 ? 2.586 -20.75 -21.953 1 98.06 116 ASN B N 1
ATOM 3279 C CA . ASN B 1 116 ? 3.244 -21.969 -22.375 1 98.06 116 ASN B CA 1
ATOM 3280 C C . ASN B 1 116 ? 3.375 -22.969 -21.234 1 98.06 116 ASN B C 1
ATOM 3282 O O . ASN B 1 116 ? 4.484 -23.359 -20.875 1 98.06 116 ASN B O 1
ATOM 3286 N N . GLY B 1 117 ? 2.25 -23.391 -20.656 1 98.56 117 GLY B N 1
ATOM 3287 C CA . GLY B 1 117 ? 2.141 -24.312 -19.547 1 98.56 117 GLY B CA 1
ATOM 3288 C C . GLY B 1 117 ? 0.786 -25 -19.469 1 98.56 117 GLY B C 1
ATOM 3289 O O . GLY B 1 117 ? -0.141 -24.625 -20.188 1 98.56 117 GLY B O 1
ATOM 3290 N N . ASP B 1 118 ? 0.742 -26.031 -18.641 1 98.69 118 ASP B N 1
ATOM 3291 C CA . ASP B 1 118 ? -0.499 -26.75 -18.391 1 98.69 118 ASP B CA 1
ATOM 3292 C C . ASP B 1 118 ? -0.75 -26.906 -16.891 1 98.69 118 ASP B C 1
ATOM 3294 O O . ASP B 1 118 ? 0.164 -27.25 -16.141 1 98.69 118 ASP B O 1
ATOM 3298 N N . VAL B 1 119 ? -1.948 -26.625 -16.547 1 98.88 119 VAL B N 1
ATOM 3299 C CA . VAL B 1 119 ? -2.326 -26.984 -15.195 1 98.88 119 VAL B CA 1
ATOM 3300 C C . VAL B 1 119 ? -2.516 -28.484 -15.094 1 98.88 119 VAL B C 1
ATOM 3302 O O . VAL B 1 119 ? -3.42 -29.047 -15.711 1 98.88 119 VAL B O 1
ATOM 3305 N N . VAL B 1 120 ? -1.752 -29.156 -14.242 1 98.81 120 VAL B N 1
ATOM 3306 C CA . VAL B 1 120 ? -1.74 -30.609 -14.273 1 98.81 120 VAL B CA 1
ATOM 3307 C C . VAL B 1 120 ? -2.451 -31.156 -13.039 1 98.81 120 VAL B C 1
ATOM 3309 O O . VAL B 1 120 ? -2.82 -32.344 -13 1 98.81 120 VAL B O 1
ATOM 3312 N N . VAL B 1 121 ? -2.646 -30.297 -12.062 1 98.81 121 VAL B N 1
ATOM 3313 C CA . VAL B 1 121 ? -3.312 -30.75 -10.844 1 98.81 121 VAL B CA 1
ATOM 3314 C C . VAL B 1 121 ? -3.848 -29.562 -10.07 1 98.81 121 VAL B C 1
ATOM 3316 O O . VAL B 1 121 ? -3.238 -28.484 -10.078 1 98.81 121 VAL B O 1
ATOM 3319 N N . LEU B 1 122 ? -4.988 -29.703 -9.422 1 98.81 122 LEU B N 1
ATOM 3320 C CA . LEU B 1 122 ? -5.555 -28.719 -8.492 1 98.81 122 LEU B CA 1
ATOM 3321 C C . LEU B 1 122 ? -5.516 -29.25 -7.062 1 98.81 122 LEU B C 1
ATOM 3323 O O . LEU B 1 122 ? -5.879 -30.391 -6.809 1 98.81 122 LEU B O 1
ATOM 3327 N N . VAL B 1 123 ? -5.039 -28.469 -6.18 1 98.44 123 VAL B N 1
ATOM 3328 C CA . VAL B 1 123 ? -5.07 -28.797 -4.754 1 98.44 123 VAL B CA 1
ATOM 3329 C C . VAL B 1 123 ? -6.07 -27.891 -4.043 1 98.44 123 VAL B C 1
ATOM 3331 O O . VAL B 1 123 ? -6.094 -26.672 -4.27 1 98.44 123 VAL B O 1
ATOM 3334 N N . THR B 1 124 ? -6.926 -28.391 -3.215 1 97.94 124 THR B N 1
ATOM 3335 C CA . THR B 1 124 ? -7.926 -27.625 -2.488 1 97.94 124 THR B CA 1
ATOM 3336 C C . THR B 1 124 ? -8.156 -28.203 -1.096 1 97.94 124 THR B C 1
ATOM 3338 O O . THR B 1 124 ? -7.895 -29.391 -0.863 1 97.94 124 THR B O 1
ATOM 3341 N N . ASN B 1 125 ? -8.578 -27.344 -0.192 1 95.69 125 ASN B N 1
ATOM 3342 C CA . ASN B 1 125 ? -8.969 -27.828 1.131 1 95.69 125 ASN B CA 1
ATOM 3343 C C . ASN B 1 125 ? -10.484 -28 1.236 1 95.69 125 ASN B C 1
ATOM 3345 O O . ASN B 1 125 ? -11 -28.344 2.305 1 95.69 125 ASN B O 1
ATOM 3349 N N . LYS B 1 126 ? -11.164 -27.719 0.162 1 94.69 126 LYS B N 1
ATOM 3350 C CA . LYS B 1 126 ? -12.617 -27.844 0.094 1 94.69 126 LYS B CA 1
ATOM 3351 C C . LYS B 1 126 ? -13.039 -28.656 -1.128 1 94.69 126 LYS B C 1
ATOM 3353 O O . LYS B 1 126 ? -13.07 -28.141 -2.244 1 94.69 126 LYS B O 1
ATOM 3358 N N . HIS B 1 127 ? -13.508 -29.781 -0.9 1 90.62 127 HIS B N 1
ATOM 3359 C CA . HIS B 1 127 ? -13.797 -30.719 -1.968 1 90.62 127 HIS B CA 1
ATOM 3360 C C . HIS B 1 127 ? -14.875 -30.203 -2.904 1 90.62 127 HIS B C 1
ATOM 3362 O O . HIS B 1 127 ? -14.836 -30.453 -4.109 1 90.62 127 HIS B O 1
ATOM 3368 N N . ALA B 1 128 ? -15.766 -29.391 -2.424 1 93.88 128 ALA B N 1
ATOM 3369 C CA . ALA B 1 128 ? -16.938 -29 -3.205 1 93.88 128 ALA B CA 1
ATOM 3370 C C . ALA B 1 128 ? -16.844 -27.547 -3.643 1 93.88 128 ALA B C 1
ATOM 3372 O O . ALA B 1 128 ? -17.844 -26.953 -4.062 1 93.88 128 ALA B O 1
ATOM 3373 N N . CYS B 1 129 ? -15.695 -27 -3.572 1 96.44 129 CYS B N 1
ATOM 3374 C CA . CYS B 1 129 ? -15.602 -25.594 -3.965 1 96.44 129 CYS B CA 1
ATOM 3375 C C . CYS B 1 129 ? -15.664 -25.453 -5.48 1 96.44 129 CYS B C 1
ATOM 3377 O O . CYS B 1 129 ? -15.484 -26.422 -6.211 1 96.44 129 CYS B O 1
ATOM 3379 N N . GLY B 1 130 ? -16.016 -24.266 -5.953 1 97.94 130 GLY B N 1
ATOM 3380 C CA . GLY B 1 130 ? -16.172 -23.984 -7.371 1 97.94 130 GLY B CA 1
ATOM 3381 C C . GLY B 1 130 ? -14.945 -24.312 -8.188 1 97.94 130 GLY B C 1
ATOM 3382 O O . GLY B 1 130 ? -15.047 -24.844 -9.297 1 97.94 130 GLY B O 1
ATOM 3383 N N . GLY B 1 131 ? -13.781 -24 -7.695 1 98.62 131 GLY B N 1
ATOM 3384 C CA . GLY B 1 131 ? -12.539 -24.312 -8.383 1 98.62 131 GLY B CA 1
ATOM 3385 C C . GLY B 1 131 ? -12.352 -25.812 -8.602 1 98.62 131 GLY B C 1
ATOM 3386 O O . GLY B 1 131 ? -11.922 -26.234 -9.68 1 98.62 131 GLY B O 1
ATOM 3387 N N . ALA B 1 132 ? -12.711 -26.578 -7.621 1 98.31 132 ALA B N 1
ATOM 3388 C CA . ALA B 1 132 ? -12.602 -28.031 -7.734 1 98.31 132 ALA B CA 1
ATOM 3389 C C . ALA B 1 132 ? -13.57 -28.578 -8.781 1 98.31 132 ALA B C 1
ATOM 3391 O O . ALA B 1 132 ? -13.203 -29.453 -9.578 1 98.31 132 ALA B O 1
ATOM 3392 N N . GLN B 1 133 ? -14.758 -28.109 -8.742 1 98.56 133 GLN B N 1
ATOM 3393 C CA . GLN B 1 133 ? -15.742 -28.531 -9.734 1 98.56 133 GLN B CA 1
ATOM 3394 C C . GLN B 1 133 ? -15.266 -28.219 -11.148 1 98.56 133 GLN B C 1
ATOM 3396 O O . GLN B 1 133 ? -15.375 -29.062 -12.047 1 98.56 133 GLN B O 1
ATOM 3401 N N . TYR B 1 134 ? -14.797 -27 -11.312 1 98.75 134 TYR B N 1
ATOM 3402 C CA . TYR B 1 134 ? -14.273 -26.594 -12.617 1 98.75 134 TYR B CA 1
ATOM 3403 C C . TYR B 1 134 ? -13.148 -27.531 -13.055 1 98.75 134 TYR B C 1
ATOM 3405 O O . TYR B 1 134 ? -13.117 -27.969 -14.211 1 98.75 134 TYR B O 1
ATOM 3413 N N . ALA B 1 135 ? -12.219 -27.875 -12.148 1 98.75 135 ALA B N 1
ATOM 3414 C CA . ALA B 1 135 ? -11.109 -28.766 -12.461 1 98.75 135 ALA B CA 1
ATOM 3415 C C . ALA B 1 135 ? -11.617 -30.125 -12.93 1 98.75 135 ALA B C 1
ATOM 3417 O O . ALA B 1 135 ? -11.164 -30.656 -13.953 1 98.75 135 ALA B O 1
ATOM 3418 N N . ARG B 1 136 ? -12.547 -30.672 -12.258 1 98.31 136 ARG B N 1
ATOM 3419 C CA . ARG B 1 136 ? -13.125 -31.953 -12.617 1 98.31 136 ARG B CA 1
ATOM 3420 C C . ARG B 1 136 ? -13.773 -31.906 -13.992 1 98.31 136 ARG B C 1
ATOM 3422 O O . ARG B 1 136 ? -13.602 -32.812 -14.805 1 98.31 136 ARG B O 1
ATOM 3429 N N . ASP B 1 137 ? -14.484 -30.844 -14.18 1 98.25 137 ASP B N 1
ATOM 3430 C CA . ASP B 1 137 ? -15.148 -30.672 -15.469 1 98.25 137 ASP B CA 1
ATOM 3431 C C . ASP B 1 137 ? -14.133 -30.641 -16.609 1 98.25 137 ASP B C 1
ATOM 3433 O O . ASP B 1 137 ? -14.445 -31.016 -17.734 1 98.25 137 ASP B O 1
ATOM 3437 N N . LYS B 1 138 ? -12.914 -30.188 -16.359 1 98.31 138 LYS B N 1
ATOM 3438 C CA . LYS B 1 138 ? -11.883 -30.047 -17.375 1 98.31 138 LYS B CA 1
ATOM 3439 C C . LYS B 1 138 ? -10.945 -31.25 -17.391 1 98.31 138 LYS B C 1
ATOM 3441 O O . LYS B 1 138 ? -9.961 -31.281 -18.125 1 98.31 138 LYS B O 1
ATOM 3446 N N . GLY B 1 139 ? -11.211 -32.219 -16.484 1 98.25 139 GLY B N 1
ATOM 3447 C CA . GLY B 1 139 ? -10.406 -33.438 -16.422 1 98.25 139 GLY B CA 1
ATOM 3448 C C . GLY B 1 139 ? -9.094 -33.219 -15.695 1 98.25 139 GLY B C 1
ATOM 3449 O O . GLY B 1 139 ? -8.148 -34 -15.906 1 98.25 139 GLY B O 1
ATOM 3450 N N . ILE B 1 140 ? -8.953 -32.219 -14.938 1 98.69 140 ILE B N 1
ATOM 3451 C CA . ILE B 1 140 ? -7.766 -31.938 -14.133 1 98.69 140 ILE B CA 1
ATOM 3452 C C . ILE B 1 140 ? -7.883 -32.656 -12.789 1 98.69 140 ILE B C 1
ATOM 3454 O O . ILE B 1 140 ? -8.867 -32.469 -12.062 1 98.69 140 ILE B O 1
ATOM 3458 N N . PRO B 1 141 ? -6.918 -33.5 -12.438 1 98.56 141 PRO B N 1
ATOM 3459 C CA . PRO B 1 141 ? -6.965 -34.188 -11.133 1 98.56 141 PRO B CA 1
ATOM 3460 C C . PRO B 1 141 ? -7.059 -33.188 -9.969 1 98.56 141 PRO B C 1
ATOM 3462 O O . PRO B 1 141 ? -6.441 -32.125 -10.008 1 98.56 141 PRO B O 1
ATOM 3465 N N . VAL B 1 142 ? -7.828 -33.562 -8.914 1 98.12 142 VAL B N 1
ATOM 3466 C CA . VAL B 1 142 ? -8.016 -32.75 -7.727 1 98.12 142 VAL B CA 1
ATOM 3467 C C . VAL B 1 142 ? -7.469 -33.469 -6.496 1 98.12 142 VAL B C 1
ATOM 3469 O O . VAL B 1 142 ? -7.781 -34.656 -6.27 1 98.12 142 VAL B O 1
ATOM 3472 N N . ILE B 1 143 ? -6.688 -32.781 -5.777 1 97.06 143 ILE B N 1
ATOM 3473 C CA . ILE B 1 143 ? -6.141 -33.312 -4.527 1 97.06 143 ILE B CA 1
ATOM 3474 C C . ILE B 1 143 ? -6.703 -32.531 -3.352 1 97.06 143 ILE B C 1
ATOM 3476 O O . ILE B 1 143 ? -6.699 -31.281 -3.367 1 97.06 143 ILE B O 1
ATOM 3480 N N . LEU B 1 144 ? -7.199 -33.219 -2.387 1 95.38 144 LEU B N 1
ATOM 3481 C CA . LEU B 1 144 ? -7.648 -32.594 -1.151 1 95.38 144 LEU B CA 1
ATOM 3482 C C . LEU B 1 144 ? -6.508 -32.5 -0.146 1 95.38 144 LEU B C 1
ATOM 3484 O O . LEU B 1 144 ? -5.891 -33.5 0.203 1 95.38 144 LEU B O 1
ATOM 3488 N N . PHE B 1 145 ? -6.281 -31.281 0.268 1 94.06 145 PHE B N 1
ATOM 3489 C CA . PHE B 1 145 ? -5.211 -31.031 1.225 1 94.06 145 PHE B CA 1
ATOM 3490 C C . PHE B 1 145 ? -5.473 -29.75 1.997 1 94.06 145 PHE B C 1
ATOM 3492 O O . PHE B 1 145 ? -5.914 -28.75 1.42 1 94.06 145 PHE B O 1
ATOM 3499 N N . PRO B 1 146 ? -5.184 -29.469 3.297 1 88.06 146 PRO B N 1
ATOM 3500 C CA . PRO B 1 146 ? -4.742 -30.531 4.207 1 88.06 146 PRO B CA 1
ATOM 3501 C C . PRO B 1 146 ? -5.883 -31.453 4.629 1 88.06 146 PRO B C 1
ATOM 3503 O O . PRO B 1 146 ? -7.047 -31.188 4.328 1 88.06 146 PRO B O 1
ATOM 3506 N N . LYS B 1 147 ? -5.445 -32.469 5.219 1 72.06 147 LYS B N 1
ATOM 3507 C CA . LYS B 1 147 ? -6.457 -33.375 5.773 1 72.06 147 LYS B CA 1
ATOM 3508 C C . LYS B 1 147 ? -7.215 -32.688 6.914 1 72.06 147 LYS B C 1
ATOM 3510 O O . LYS B 1 147 ? -6.652 -31.891 7.648 1 72.06 147 LYS B O 1
ATOM 3515 N N . ARG B 1 148 ? -8.5 -32.938 6.84 1 65.25 148 ARG B N 1
ATOM 3516 C CA . ARG B 1 148 ? -9.258 -32.5 8.008 1 65.25 148 ARG B CA 1
ATOM 3517 C C . ARG B 1 148 ? -8.805 -33.25 9.266 1 65.25 148 ARG B C 1
ATOM 3519 O O . ARG B 1 148 ? -8.266 -34.344 9.172 1 65.25 148 ARG B O 1
ATOM 3526 N N . LYS B 1 149 ? -8.625 -32.625 10.375 1 59.84 149 LYS B N 1
ATOM 3527 C CA . LYS B 1 149 ? -8.203 -33.156 11.664 1 59.84 149 LYS B CA 1
ATOM 3528 C C . LYS B 1 149 ? -8.75 -34.562 11.859 1 59.84 149 LYS B C 1
ATOM 3530 O O . LYS B 1 149 ? -8.062 -35.438 12.422 1 59.84 149 LYS B O 1
ATOM 3535 N N . ASP B 1 150 ? -9.945 -34.688 11.391 1 56.72 150 ASP B N 1
ATOM 3536 C CA . ASP B 1 150 ? -10.641 -35.938 11.727 1 56.72 150 ASP B CA 1
ATOM 3537 C C . ASP B 1 150 ? -10.383 -37 10.672 1 56.72 150 ASP B C 1
ATOM 3539 O O . ASP B 1 150 ? -10.789 -38.156 10.844 1 56.72 150 ASP B O 1
ATOM 3543 N N . GLU B 1 151 ? -9.633 -36.5 9.703 1 61.19 151 GLU B N 1
ATOM 3544 C CA . GLU B 1 151 ? -9.469 -37.5 8.648 1 61.19 151 GLU B CA 1
ATOM 3545 C C . GLU B 1 151 ? -8.172 -38.281 8.828 1 61.19 151 GLU B C 1
ATOM 3547 O O . GLU B 1 151 ? -7.094 -37.688 8.945 1 61.19 151 GLU B O 1
ATOM 3552 N N . LEU B 1 152 ? -8.188 -39.5 9.289 1 55.81 152 LEU B N 1
ATOM 3553 C CA . LEU B 1 152 ? -7.082 -40.438 9.523 1 55.81 152 LEU B CA 1
ATOM 3554 C C . LEU B 1 152 ? -6.238 -40.594 8.266 1 55.81 152 LEU B C 1
ATOM 3556 O O . LEU B 1 152 ? -5.02 -40.781 8.344 1 55.81 152 LEU B O 1
ATOM 3560 N N . ASN B 1 153 ? -6.961 -40.562 7.086 1 58.88 153 ASN B N 1
ATOM 3561 C CA . ASN B 1 153 ? -6.27 -40.938 5.859 1 58.88 153 ASN B CA 1
ATOM 3562 C C . ASN B 1 153 ? -5.914 -39.719 5.016 1 58.88 153 ASN B C 1
ATOM 3564 O O . ASN B 1 153 ? -5.734 -39.812 3.801 1 58.88 153 ASN B O 1
ATOM 3568 N N . GLY B 1 154 ? -5.633 -38.656 5.625 1 70.69 154 GLY B N 1
ATOM 3569 C CA . GLY B 1 154 ? -5.324 -37.469 4.812 1 70.69 154 GLY B CA 1
ATOM 3570 C C . GLY B 1 154 ? -3.855 -37.375 4.445 1 70.69 154 GLY B C 1
ATOM 3571 O O . GLY B 1 154 ? -3.014 -38.062 5.035 1 70.69 154 GLY B O 1
ATOM 3572 N N . LEU B 1 155 ? -3.568 -36.75 3.293 1 83.88 155 LEU B N 1
ATOM 3573 C CA . LEU B 1 155 ? -2.217 -36.594 2.766 1 83.88 155 LEU B CA 1
ATOM 3574 C C . LEU B 1 155 ? -1.365 -35.719 3.701 1 83.88 155 LEU B C 1
ATOM 3576 O O . LEU B 1 155 ? -1.808 -34.656 4.16 1 83.88 155 LEU B O 1
ATOM 3580 N N . SER B 1 156 ? -0.232 -36.312 4.098 1 89.88 156 SER B N 1
ATOM 3581 C CA . SER B 1 156 ? 0.758 -35.5 4.805 1 89.88 156 SER B CA 1
ATOM 3582 C C . SER B 1 156 ? 1.415 -34.5 3.871 1 89.88 156 SER B C 1
ATOM 3584 O O . SER B 1 156 ? 1.264 -34.562 2.65 1 89.88 156 SER B O 1
ATOM 3586 N N . SER B 1 157 ? 2.123 -33.562 4.418 1 93.62 157 SER B N 1
ATOM 3587 C CA . SER B 1 157 ? 2.85 -32.594 3.617 1 93.62 157 SER B CA 1
ATOM 3588 C C . SER B 1 157 ? 3.895 -33.281 2.734 1 93.62 157 SER B C 1
ATOM 3590 O O . SER B 1 157 ? 4.094 -32.875 1.585 1 93.62 157 SER B O 1
ATOM 3592 N N . ASP B 1 158 ? 4.484 -34.312 3.291 1 94.56 158 ASP B N 1
ATOM 3593 C CA . ASP B 1 158 ? 5.473 -35.031 2.516 1 94.56 158 ASP B CA 1
ATOM 3594 C C . ASP B 1 158 ? 4.816 -35.781 1.359 1 94.56 158 ASP B C 1
ATOM 3596 O O . ASP B 1 158 ? 5.391 -35.906 0.273 1 94.56 158 ASP B O 1
ATOM 3600 N N . ASP B 1 159 ? 3.686 -36.312 1.657 1 94.81 159 ASP B N 1
ATOM 3601 C CA . ASP B 1 159 ? 2.945 -37 0.607 1 94.81 159 ASP B CA 1
ATOM 3602 C C . ASP B 1 159 ? 2.545 -36.031 -0.509 1 94.81 159 ASP B C 1
ATOM 3604 O O . ASP B 1 159 ? 2.6 -36.375 -1.688 1 94.81 159 ASP B O 1
ATOM 3608 N N . LEU B 1 160 ? 2.104 -34.906 -0.118 1 96.75 160 LEU B N 1
ATOM 3609 C CA . LEU B 1 160 ? 1.749 -33.906 -1.11 1 96.75 160 LEU B CA 1
ATOM 3610 C C . LEU B 1 160 ? 2.936 -33.594 -2.02 1 96.75 160 LEU B C 1
ATOM 3612 O O . LEU B 1 160 ? 2.787 -33.531 -3.242 1 96.75 160 LEU B O 1
ATOM 3616 N N . VAL B 1 161 ? 4.133 -33.406 -1.429 1 97.88 161 VAL B N 1
ATOM 3617 C CA . VAL B 1 161 ? 5.344 -33.094 -2.188 1 97.88 161 VAL B CA 1
ATOM 3618 C C . VAL B 1 161 ? 5.617 -34.219 -3.18 1 97.88 161 VAL B C 1
ATOM 3620 O O . VAL B 1 161 ? 5.922 -33.969 -4.348 1 97.88 161 VAL B O 1
ATOM 3623 N N . LYS B 1 162 ? 5.484 -35.469 -2.689 1 97.56 162 LYS B N 1
ATOM 3624 C CA . LYS B 1 162 ? 5.723 -36.625 -3.541 1 97.56 162 LYS B CA 1
ATOM 3625 C C . LYS B 1 162 ? 4.773 -36.625 -4.738 1 97.56 162 LYS B C 1
ATOM 3627 O O . LYS B 1 162 ? 5.199 -36.844 -5.875 1 97.56 162 LYS B O 1
ATOM 3632 N N . VAL B 1 163 ? 3.539 -36.406 -4.434 1 97.44 163 VAL B N 1
ATOM 3633 C CA . VAL B 1 163 ? 2.527 -36.438 -5.484 1 97.44 163 VAL B CA 1
ATOM 3634 C C . VAL B 1 163 ? 2.812 -35.312 -6.5 1 97.44 163 VAL B C 1
ATOM 3636 O O . VAL B 1 163 ? 2.738 -35.562 -7.711 1 97.44 163 VAL B O 1
ATOM 3639 N N . LEU B 1 164 ? 3.137 -34.125 -6.082 1 98.44 164 LEU B N 1
ATOM 3640 C CA . LEU B 1 164 ? 3.422 -33 -6.977 1 98.44 164 LEU B CA 1
ATOM 3641 C C . LEU B 1 164 ? 4.648 -33.281 -7.836 1 98.44 164 LEU B C 1
ATOM 3643 O O . LEU B 1 164 ? 4.699 -32.906 -9.008 1 98.44 164 LEU B O 1
ATOM 3647 N N . ARG B 1 165 ? 5.633 -33.969 -7.305 1 98.19 165 ARG B N 1
ATOM 3648 C CA . ARG B 1 165 ? 6.816 -34.375 -8.062 1 98.19 165 ARG B CA 1
ATOM 3649 C C . ARG B 1 165 ? 6.465 -35.375 -9.133 1 98.19 165 ARG B C 1
ATOM 3651 O O . ARG B 1 165 ? 7.023 -35.344 -10.234 1 98.19 165 ARG B O 1
ATOM 3658 N N . GLU B 1 166 ? 5.586 -36.281 -8.742 1 98.19 166 GLU B N 1
ATOM 3659 C CA . GLU B 1 166 ? 5.137 -37.281 -9.719 1 98.19 166 GLU B CA 1
ATOM 3660 C C . GLU B 1 166 ? 4.469 -36.594 -10.922 1 98.19 166 GLU B C 1
ATOM 3662 O O . GLU B 1 166 ? 4.598 -37.062 -12.047 1 98.19 166 GLU B O 1
ATOM 3667 N N . PHE B 1 167 ? 3.783 -35.531 -10.641 1 98.25 167 PHE B N 1
ATOM 3668 C CA . PHE B 1 167 ? 3.164 -34.75 -11.711 1 98.25 167 PHE B CA 1
ATOM 3669 C C . PHE B 1 167 ? 4.203 -33.906 -12.43 1 98.25 167 PHE B C 1
ATOM 3671 O O . PHE B 1 167 ? 3.875 -33.188 -13.383 1 98.25 167 PHE B O 1
ATOM 3678 N N . GLU B 1 168 ? 5.461 -33.844 -11.938 1 98.19 168 GLU B N 1
ATOM 3679 C CA . GLU B 1 168 ? 6.562 -33.062 -12.484 1 98.19 168 GLU B CA 1
ATOM 3680 C C . GLU B 1 168 ? 6.242 -31.578 -12.453 1 98.19 168 GLU B C 1
ATOM 3682 O O . GLU B 1 168 ? 6.512 -30.859 -13.414 1 98.19 168 GLU B O 1
ATOM 3687 N N . VAL B 1 169 ? 5.648 -31.141 -11.391 1 98.69 169 VAL B N 1
ATOM 3688 C CA . VAL B 1 169 ? 5.227 -29.75 -11.25 1 98.69 169 VAL B CA 1
ATOM 3689 C C . VAL B 1 169 ? 6.445 -28.828 -11.25 1 98.69 169 VAL B C 1
ATOM 3691 O O . VAL B 1 169 ? 7.414 -29.078 -10.531 1 98.69 169 VAL B O 1
ATOM 3694 N N . ASP B 1 170 ? 6.352 -27.812 -12.07 1 98.5 170 ASP B N 1
ATOM 3695 C CA . ASP B 1 170 ? 7.41 -26.797 -12.133 1 98.5 170 ASP B CA 1
ATOM 3696 C C . ASP B 1 170 ? 7.102 -25.625 -11.203 1 98.5 170 ASP B C 1
ATOM 3698 O O . ASP B 1 170 ? 7.988 -25.125 -10.508 1 98.5 170 ASP B O 1
ATOM 3702 N N . PHE B 1 171 ? 5.875 -25.172 -11.219 1 98.75 171 PHE B N 1
ATOM 3703 C CA . PHE B 1 171 ? 5.461 -24 -10.438 1 98.75 171 PHE B CA 1
ATOM 3704 C C . PHE B 1 171 ? 4.168 -24.297 -9.68 1 98.75 171 PHE B C 1
ATOM 3706 O O . PHE B 1 171 ? 3.281 -24.984 -10.203 1 98.75 171 PHE B O 1
ATOM 3713 N N . ILE B 1 172 ? 4.074 -23.734 -8.484 1 98.88 172 ILE B N 1
ATOM 3714 C CA . ILE B 1 172 ? 2.861 -23.781 -7.68 1 98.88 172 ILE B CA 1
ATOM 3715 C C . ILE B 1 172 ? 2.24 -22.391 -7.594 1 98.88 172 ILE B C 1
ATOM 3717 O O . ILE B 1 172 ? 2.896 -21.438 -7.176 1 98.88 172 ILE B O 1
ATOM 3721 N N . LEU B 1 173 ? 1.003 -22.312 -7.98 1 98.94 173 LEU B N 1
ATOM 3722 C CA . LEU B 1 173 ? 0.282 -21.047 -7.984 1 98.94 173 LEU B CA 1
ATOM 3723 C C . LEU B 1 173 ? -0.861 -21.062 -6.977 1 98.94 173 LEU B C 1
ATOM 3725 O O . LEU B 1 173 ? -1.825 -21.812 -7.141 1 98.94 173 LEU B O 1
ATOM 3729 N N . LEU B 1 174 ? -0.704 -20.281 -5.965 1 98.75 174 LEU B N 1
ATOM 3730 C CA . LEU B 1 174 ? -1.807 -20.094 -5.027 1 98.75 174 LEU B CA 1
ATOM 3731 C C . LEU B 1 174 ? -2.795 -19.062 -5.555 1 98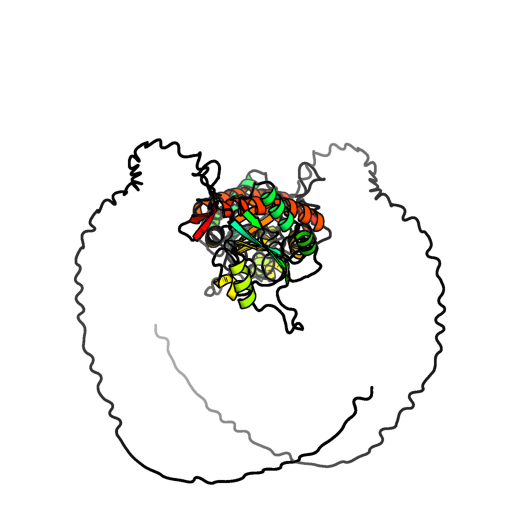.75 174 LEU B C 1
ATOM 3733 O O . LEU B 1 174 ? -2.418 -17.922 -5.836 1 98.75 174 LEU B O 1
ATOM 3737 N N . ALA B 1 175 ? -3.998 -19.406 -5.727 1 98.31 175 ALA B N 1
ATOM 3738 C CA . ALA B 1 175 ? -5.059 -18.578 -6.305 1 98.31 175 ALA B CA 1
ATOM 3739 C C . ALA B 1 175 ? -6.289 -18.562 -5.398 1 98.31 175 ALA B C 1
ATOM 3741 O O . ALA B 1 175 ? -7.367 -19 -5.797 1 98.31 175 ALA B O 1
ATOM 3742 N N . GLY B 1 176 ? -6.121 -17.984 -4.254 1 97 176 GLY B N 1
ATOM 3743 C CA . GLY B 1 176 ? -7.176 -17.938 -3.254 1 97 176 GLY B CA 1
ATOM 3744 C C . GLY B 1 176 ? -7.156 -19.141 -2.322 1 97 176 GLY B C 1
ATOM 3745 O O . GLY B 1 176 ? -8.211 -19.656 -1.95 1 97 176 GLY B O 1
ATOM 3746 N N . TYR B 1 177 ? -5.98 -19.625 -2.078 1 96.94 177 TYR B N 1
ATOM 3747 C CA . TYR B 1 177 ? -5.809 -20.703 -1.111 1 96.94 177 TYR B CA 1
ATOM 3748 C C . TYR B 1 177 ? -5.711 -20.156 0.307 1 96.94 177 TYR B C 1
ATOM 3750 O O . TYR B 1 177 ? -4.859 -19.312 0.596 1 96.94 177 TYR B O 1
ATOM 3758 N N . LEU B 1 178 ? -6.496 -20.641 1.241 1 94.19 178 LEU B N 1
ATOM 3759 C CA . LEU B 1 178 ? -6.676 -19.938 2.514 1 94.19 178 LEU B CA 1
ATOM 3760 C C . LEU B 1 178 ? -5.91 -20.656 3.629 1 94.19 178 LEU B C 1
ATOM 3762 O O . LEU B 1 178 ? -6 -20.25 4.793 1 94.19 178 LEU B O 1
ATOM 3766 N N . LYS B 1 179 ? -5.105 -21.672 3.303 1 92.06 179 LYS B N 1
ATOM 3767 C CA . LYS B 1 179 ? -4.312 -22.375 4.309 1 92.06 179 LYS B CA 1
ATOM 3768 C C . LYS B 1 179 ? -2.836 -22 4.199 1 92.06 179 LYS B C 1
ATOM 3770 O O . LYS B 1 179 ? -2.359 -21.641 3.119 1 92.06 179 LYS B O 1
ATOM 3775 N N . LEU B 1 180 ? -2.189 -22.078 5.293 1 91.12 180 LEU B N 1
ATOM 3776 C CA . LEU B 1 180 ? -0.746 -21.875 5.273 1 91.12 180 LEU B CA 1
ATOM 3777 C C . LEU B 1 180 ? -0.047 -22.984 4.504 1 91.12 180 LEU B C 1
ATOM 3779 O O . LEU B 1 180 ? -0.378 -24.156 4.668 1 91.12 180 LEU B O 1
ATOM 3783 N N . VAL B 1 181 ? 0.828 -22.625 3.66 1 94.25 181 VAL B N 1
ATOM 3784 C CA . VAL B 1 181 ? 1.637 -23.594 2.928 1 94.25 181 VAL B CA 1
ATOM 3785 C C . VAL B 1 181 ? 2.627 -24.266 3.877 1 94.25 181 VAL B C 1
ATOM 3787 O O . VAL B 1 181 ? 3.367 -23.594 4.594 1 94.25 181 VAL B O 1
ATOM 3790 N N . PRO B 1 182 ? 2.643 -25.562 3.939 1 94.12 182 PRO B N 1
ATOM 3791 C CA . PRO B 1 182 ? 3.543 -26.219 4.887 1 94.12 182 PRO B CA 1
ATOM 3792 C C . PRO B 1 182 ? 5.016 -26.016 4.539 1 94.12 182 PRO B C 1
ATOM 3794 O O . PRO B 1 182 ? 5.371 -25.953 3.359 1 94.12 182 PRO B O 1
ATOM 3797 N N . PRO B 1 183 ? 5.844 -25.969 5.547 1 95.44 183 PRO B N 1
ATOM 3798 C CA . PRO B 1 183 ? 7.27 -25.734 5.32 1 95.44 183 PRO B CA 1
ATOM 3799 C C . PRO B 1 183 ? 7.898 -26.766 4.391 1 95.44 183 PRO B C 1
ATOM 3801 O O . PRO B 1 183 ? 8.836 -26.453 3.656 1 95.44 183 PRO B O 1
ATOM 3804 N N . GLU B 1 184 ? 7.441 -28.016 4.414 1 95.88 184 GLU B N 1
ATOM 3805 C CA . GLU B 1 184 ? 7.953 -29.078 3.547 1 95.88 184 GLU B CA 1
ATOM 3806 C C . GLU B 1 184 ? 7.793 -28.719 2.074 1 95.88 184 GLU B C 1
ATOM 3808 O O . GLU B 1 184 ? 8.672 -29 1.258 1 95.88 184 GLU B O 1
ATOM 3813 N N . LEU B 1 185 ? 6.699 -28.141 1.78 1 97.12 185 LEU B N 1
ATOM 3814 C CA . LEU B 1 185 ? 6.438 -27.719 0.406 1 97.12 185 LEU B CA 1
ATOM 3815 C C . LEU B 1 185 ? 7.348 -26.578 0.002 1 97.12 185 LEU B C 1
ATOM 3817 O O . LEU B 1 185 ? 7.867 -26.547 -1.116 1 97.12 185 LEU B O 1
ATOM 3821 N N . ILE B 1 186 ? 7.535 -25.594 0.874 1 97 186 ILE B N 1
ATOM 3822 C CA . ILE B 1 186 ? 8.391 -24.438 0.619 1 97 186 ILE B CA 1
ATOM 3823 C C . ILE B 1 186 ? 9.82 -24.906 0.355 1 97 186 ILE B C 1
ATOM 3825 O O . ILE B 1 186 ? 10.484 -24.406 -0.558 1 97 186 ILE B O 1
ATOM 3829 N N . ARG B 1 187 ? 10.25 -25.844 1.095 1 96.44 187 ARG B N 1
ATOM 3830 C CA . ARG B 1 187 ? 11.602 -26.375 0.933 1 96.44 187 ARG B CA 1
ATOM 3831 C C . ARG B 1 187 ? 11.734 -27.125 -0.386 1 96.44 187 ARG B C 1
ATOM 3833 O O . ARG B 1 187 ? 12.789 -27.094 -1.027 1 96.44 187 ARG B O 1
ATOM 3840 N N . ALA B 1 188 ? 10.703 -27.828 -0.782 1 97.44 188 ALA B N 1
ATOM 3841 C CA . ALA B 1 188 ? 10.727 -28.656 -1.991 1 97.44 188 ALA B CA 1
ATOM 3842 C C . ALA B 1 188 ? 10.664 -27.781 -3.244 1 97.44 188 ALA B C 1
ATOM 3844 O O . ALA B 1 188 ? 11.18 -28.156 -4.297 1 97.44 188 ALA B O 1
ATOM 3845 N N . TYR B 1 189 ? 10.039 -26.641 -3.168 1 97.56 189 TYR B N 1
ATOM 3846 C CA . TYR B 1 189 ? 9.852 -25.734 -4.301 1 97.56 189 TYR B CA 1
ATOM 3847 C C . TYR B 1 189 ? 10.352 -24.328 -3.971 1 97.56 189 TYR B C 1
ATOM 3849 O O . TYR B 1 189 ? 9.586 -23.359 -4.031 1 97.56 189 TYR B O 1
ATOM 3857 N N . PRO B 1 190 ? 11.641 -24.203 -3.674 1 93.81 190 PRO B N 1
ATOM 3858 C CA . PRO B 1 190 ? 12.18 -22.891 -3.301 1 93.81 190 PRO B CA 1
ATOM 3859 C C . PRO B 1 190 ? 12.094 -21.875 -4.434 1 93.81 190 PRO B C 1
ATOM 3861 O O . PRO B 1 190 ? 12.641 -22.094 -5.52 1 93.81 190 PRO B O 1
ATOM 3864 N N . ARG B 1 191 ? 11.367 -20.781 -4.219 1 92.75 191 ARG B N 1
ATOM 3865 C CA . ARG B 1 191 ? 11.188 -19.688 -5.156 1 92.75 191 ARG B CA 1
ATOM 3866 C C . ARG B 1 191 ? 10.32 -20.094 -6.34 1 92.75 191 ARG B C 1
ATOM 3868 O O . ARG B 1 191 ? 10.391 -19.5 -7.414 1 92.75 191 ARG B O 1
ATOM 3875 N N . PHE B 1 192 ? 9.523 -21.188 -6.102 1 97.62 192 PHE B N 1
ATOM 3876 C CA . PHE B 1 192 ? 8.688 -21.656 -7.203 1 97.62 192 PHE B CA 1
ATOM 3877 C C . PHE B 1 192 ? 7.223 -21.688 -6.793 1 97.62 192 PHE B C 1
ATOM 3879 O O . PHE B 1 192 ? 6.398 -22.328 -7.465 1 97.62 192 PHE B O 1
ATOM 3886 N N . ILE B 1 193 ? 6.918 -21.078 -5.672 1 98.75 193 ILE B N 1
ATOM 3887 C CA . ILE B 1 193 ? 5.543 -20.938 -5.207 1 98.75 193 ILE B CA 1
ATOM 3888 C C . ILE B 1 193 ? 5.152 -19.453 -5.215 1 98.75 193 ILE B C 1
ATOM 3890 O O . ILE B 1 193 ? 5.875 -18.609 -4.676 1 98.75 193 ILE B O 1
ATOM 3894 N N . PHE B 1 194 ? 3.994 -19.188 -5.805 1 98.81 194 PHE B N 1
ATOM 3895 C CA . PHE B 1 194 ? 3.533 -17.812 -5.969 1 98.81 194 PHE B CA 1
ATOM 3896 C C . PHE B 1 194 ? 2.109 -17.656 -5.449 1 98.81 194 PHE B C 1
ATOM 3898 O O . PHE B 1 194 ? 1.286 -18.562 -5.59 1 98.81 194 PHE B O 1
ATOM 3905 N N . ASN B 1 195 ? 1.876 -16.547 -4.898 1 98.69 195 ASN B N 1
ATOM 3906 C CA . ASN B 1 195 ? 0.54 -16.219 -4.414 1 98.69 195 ASN B CA 1
ATOM 3907 C C . ASN B 1 195 ? 0.056 -14.883 -4.98 1 98.69 195 ASN B C 1
ATOM 3909 O O . ASN B 1 195 ? 0.853 -13.969 -5.191 1 98.69 195 ASN B O 1
ATOM 3913 N N . ILE B 1 196 ? -1.225 -14.781 -5.227 1 98.81 196 ILE B N 1
ATOM 3914 C CA . ILE B 1 196 ? -1.843 -13.5 -5.562 1 98.81 196 ILE B CA 1
ATOM 3915 C C . ILE B 1 196 ? -2.637 -12.984 -4.363 1 98.81 196 ILE B C 1
ATOM 3917 O O . ILE B 1 196 ? -3.385 -13.734 -3.734 1 98.81 196 ILE B O 1
ATOM 3921 N N . HIS B 1 197 ? -2.424 -11.789 -3.951 1 98.81 197 HIS B N 1
ATOM 3922 C CA . HIS B 1 197 ? -3.115 -11.133 -2.848 1 98.81 197 HIS B CA 1
ATOM 3923 C C . HIS B 1 197 ? -3.865 -9.891 -3.326 1 98.81 197 HIS B C 1
ATOM 3925 O O . HIS B 1 197 ? -3.332 -9.102 -4.105 1 98.81 197 HIS B O 1
ATOM 3931 N N . PRO B 1 198 ? -5.137 -9.758 -2.949 1 98.81 198 PRO B N 1
ATOM 3932 C CA . PRO B 1 198 ? -5.992 -8.703 -3.5 1 98.81 198 PRO B CA 1
ATOM 3933 C C . PRO B 1 198 ? -5.785 -7.359 -2.812 1 98.81 198 PRO B C 1
ATOM 3935 O O . PRO B 1 198 ? -6.758 -6.688 -2.455 1 98.81 198 PRO B O 1
ATOM 3938 N N . SER B 1 199 ? -4.547 -6.898 -2.699 1 98.81 199 SER B N 1
ATOM 3939 C CA . SER B 1 199 ? -4.148 -5.559 -2.281 1 98.81 199 SER B CA 1
ATOM 3940 C C . SER B 1 199 ? -2.715 -5.25 -2.695 1 98.81 199 SER B C 1
ATOM 3942 O O . SER B 1 199 ? -2.039 -6.094 -3.287 1 98.81 199 SER B O 1
ATOM 3944 N N . LEU B 1 200 ? -2.287 -4.051 -2.443 1 98.81 200 LEU B N 1
ATOM 3945 C CA . LEU B 1 200 ? -0.903 -3.664 -2.689 1 98.81 200 LEU B CA 1
ATOM 3946 C C . LEU B 1 200 ? -0.031 -3.963 -1.476 1 98.81 200 LEU B C 1
ATOM 3948 O O . LEU B 1 200 ? 0.227 -3.078 -0.657 1 98.81 200 LEU B O 1
ATOM 3952 N N . LEU B 1 201 ? 0.442 -5.16 -1.401 1 98.69 201 LEU B N 1
ATOM 3953 C CA . LEU B 1 201 ? 1.279 -5.559 -0.276 1 98.69 201 LEU B CA 1
ATOM 3954 C C . LEU B 1 201 ? 2.482 -4.633 -0.136 1 98.69 201 LEU B C 1
ATOM 3956 O O . LEU B 1 201 ? 2.99 -4.113 -1.132 1 98.69 201 LEU B O 1
ATOM 3960 N N . PRO B 1 202 ? 2.818 -4.449 1.148 1 98.19 202 PRO B N 1
ATOM 3961 C CA . PRO B 1 202 ? 2.406 -5.125 2.381 1 98.19 202 PRO B CA 1
ATOM 3962 C C . PRO B 1 202 ? 1.101 -4.57 2.949 1 98.19 202 PRO B C 1
ATOM 3964 O O . PRO B 1 202 ? 0.598 -5.078 3.955 1 98.19 202 PRO B O 1
ATOM 3967 N N . ALA B 1 203 ? 0.493 -3.572 2.293 1 98.5 203 ALA B N 1
ATOM 3968 C CA . ALA B 1 203 ? -0.767 -3.029 2.795 1 98.5 203 ALA B CA 1
ATOM 3969 C C . ALA B 1 203 ? -1.855 -4.098 2.814 1 98.5 203 ALA B C 1
ATOM 3971 O O . ALA B 1 203 ? -2.062 -4.801 1.821 1 98.5 203 ALA B O 1
ATOM 3972 N N . PHE B 1 204 ? -2.486 -4.25 4.016 1 98.44 204 PHE B N 1
ATOM 3973 C CA . PHE B 1 204 ? -3.645 -5.113 4.195 1 98.44 204 PHE B CA 1
ATOM 3974 C C . PHE B 1 204 ? -3.283 -6.566 3.914 1 98.44 204 PHE B C 1
ATOM 3976 O O . PHE B 1 204 ? -4.035 -7.281 3.248 1 98.44 204 PHE B O 1
ATOM 3983 N N . GLY B 1 205 ? -2.104 -6.922 4.258 1 97.88 205 GLY B N 1
ATOM 3984 C CA . GLY B 1 205 ? -1.619 -8.289 4.168 1 97.88 205 GLY B CA 1
ATOM 3985 C C . GLY B 1 205 ? -1.447 -8.953 5.523 1 97.88 205 GLY B C 1
ATOM 3986 O O . GLY B 1 205 ? -1.663 -8.32 6.559 1 97.88 205 GLY B O 1
ATOM 3987 N N . GLY B 1 206 ? -1.1 -10.195 5.492 1 95.56 206 GLY B N 1
ATOM 3988 C CA . GLY B 1 206 ? -0.854 -10.93 6.723 1 95.56 206 GLY B CA 1
ATOM 3989 C C . GLY B 1 206 ? -2.061 -11.711 7.203 1 95.56 206 GLY B C 1
ATOM 3990 O O . GLY B 1 206 ? -3.051 -11.844 6.48 1 95.56 206 GLY B O 1
ATOM 3991 N N . GLU B 1 207 ? -1.906 -12.188 8.43 1 92.19 207 GLU B N 1
ATOM 3992 C CA . GLU B 1 207 ? -2.957 -13.023 9.008 1 92.19 207 GLU B CA 1
ATOM 3993 C C . GLU B 1 207 ? -4.258 -12.242 9.156 1 92.19 207 GLU B C 1
ATOM 3995 O O . GLU B 1 207 ? -4.258 -11.102 9.641 1 92.19 207 GLU B O 1
ATOM 4000 N N . GLY B 1 208 ? -5.301 -12.789 8.727 1 93.75 208 GLY B N 1
ATOM 4001 C CA . GLY B 1 208 ? -6.605 -12.172 8.906 1 93.75 208 GLY B CA 1
ATOM 4002 C C . GLY B 1 208 ? -7.074 -11.398 7.688 1 93.75 208 GLY B C 1
ATOM 4003 O O . GLY B 1 208 ? -8.242 -11 7.605 1 93.75 208 GLY B O 1
ATOM 4004 N N . TYR B 1 209 ? -6.215 -11.242 6.785 1 96.69 209 TYR B N 1
ATOM 4005 C CA . TYR B 1 209 ? -6.559 -10.5 5.578 1 96.69 209 TYR B CA 1
ATOM 4006 C C . TYR B 1 209 ? -6.766 -11.445 4.398 1 96.69 209 TYR B C 1
ATOM 4008 O O . TYR B 1 209 ? -5.824 -11.742 3.664 1 96.69 209 TYR B O 1
ATOM 4016 N N . TYR B 1 210 ? -8.016 -11.836 4.18 1 95 210 TYR B N 1
ATOM 4017 C CA . TYR B 1 210 ? -8.383 -12.68 3.053 1 95 210 TYR B CA 1
ATOM 4018 C C . TYR B 1 210 ? -9.781 -12.328 2.545 1 95 210 TYR B C 1
ATOM 4020 O O . TYR B 1 210 ? -10.617 -11.844 3.307 1 95 210 TYR B O 1
ATOM 4028 N N . GLY B 1 211 ? -9.898 -12.578 1.272 1 94.75 211 GLY B N 1
ATOM 4029 C CA . GLY B 1 211 ? -11.211 -12.398 0.677 1 94.75 211 GLY B CA 1
ATOM 4030 C C . GLY B 1 211 ? -11.766 -11 0.883 1 94.75 211 GLY B C 1
ATOM 4031 O O . GLY B 1 211 ? -11.07 -10.008 0.66 1 94.75 211 GLY B O 1
ATOM 4032 N N . MET B 1 212 ? -13.016 -10.953 1.337 1 97.75 212 MET B N 1
ATOM 4033 C CA . MET B 1 212 ? -13.734 -9.688 1.458 1 97.75 212 MET B CA 1
ATOM 4034 C C . MET B 1 212 ? -13.18 -8.859 2.611 1 97.75 212 MET B C 1
ATOM 4036 O O . MET B 1 212 ? -13.328 -7.633 2.631 1 97.75 212 MET B O 1
ATOM 4040 N N . LYS B 1 213 ? -12.523 -9.484 3.547 1 98.31 213 LYS B N 1
ATOM 4041 C CA . LYS B 1 213 ? -11.945 -8.766 4.68 1 98.31 213 LYS B CA 1
ATOM 4042 C C . LYS B 1 213 ? -10.914 -7.742 4.211 1 98.31 213 LYS B C 1
ATOM 4044 O O . LYS B 1 213 ? -10.789 -6.664 4.793 1 98.31 213 LYS B O 1
ATOM 4049 N N . VAL B 1 214 ? -10.188 -8.094 3.168 1 98.75 214 VAL B N 1
ATOM 4050 C CA . VAL B 1 214 ? -9.18 -7.195 2.621 1 98.75 214 VAL B CA 1
ATOM 4051 C C . VAL B 1 214 ? -9.852 -5.93 2.088 1 98.75 214 VAL B C 1
ATOM 4053 O O . VAL B 1 214 ? -9.461 -4.816 2.449 1 98.75 214 VAL B O 1
ATOM 4056 N N . HIS B 1 215 ? -10.836 -6.098 1.291 1 98.88 215 HIS B N 1
ATOM 4057 C CA . HIS B 1 215 ? -11.492 -4.977 0.629 1 98.88 215 HIS B CA 1
ATOM 4058 C C . HIS B 1 215 ? -12.219 -4.09 1.637 1 98.88 215 HIS B C 1
ATOM 4060 O O . HIS B 1 215 ? -12.234 -2.867 1.496 1 98.88 215 HIS B O 1
ATOM 4066 N N . LYS B 1 216 ? -12.836 -4.738 2.588 1 98.69 216 LYS B N 1
ATOM 4067 C CA . LYS B 1 216 ? -13.484 -3.979 3.654 1 98.69 216 LYS B CA 1
ATOM 4068 C C . LYS B 1 216 ? -12.469 -3.137 4.422 1 98.69 216 LYS B C 1
ATOM 4070 O O . LYS B 1 216 ? -12.734 -1.98 4.754 1 98.69 216 LYS B O 1
ATOM 4075 N N . ALA B 1 217 ? -11.328 -3.725 4.719 1 98.5 217 ALA B N 1
ATOM 4076 C CA . ALA B 1 217 ? -10.273 -3.006 5.426 1 98.5 217 ALA B CA 1
ATOM 4077 C C . ALA B 1 217 ? -9.773 -1.819 4.609 1 98.5 217 ALA B C 1
ATOM 4079 O O . ALA B 1 217 ? -9.508 -0.747 5.156 1 98.5 217 ALA B O 1
ATOM 4080 N N . VAL B 1 218 ? -9.602 -2.039 3.318 1 98.75 218 VAL B N 1
ATOM 4081 C CA . VAL B 1 218 ? -9.164 -0.97 2.43 1 98.75 218 VAL B CA 1
ATOM 4082 C C . VAL B 1 218 ? -10.148 0.194 2.49 1 98.75 218 VAL B C 1
ATOM 4084 O O . VAL B 1 218 ? -9.75 1.345 2.686 1 98.75 218 VAL B O 1
ATOM 4087 N N . ILE B 1 219 ? -11.406 -0.112 2.369 1 98.38 219 ILE B N 1
ATOM 4088 C CA . ILE B 1 219 ? -12.438 0.916 2.385 1 98.38 219 ILE B CA 1
ATOM 4089 C C . ILE B 1 219 ? -12.422 1.647 3.725 1 98.38 219 ILE B C 1
ATOM 4091 O O . ILE B 1 219 ? -12.43 2.881 3.766 1 98.38 219 ILE B O 1
ATOM 4095 N N . ALA B 1 220 ? -12.359 0.903 4.777 1 97.62 220 ALA B N 1
ATOM 4096 C CA . ALA B 1 220 ? -12.438 1.463 6.125 1 97.62 220 ALA B CA 1
ATOM 4097 C C . ALA B 1 220 ? -11.25 2.383 6.402 1 97.62 220 ALA B C 1
ATOM 4099 O O . ALA B 1 220 ? -11.375 3.357 7.152 1 97.62 220 ALA B O 1
ATOM 4100 N N . SER B 1 221 ? -10.133 2.148 5.852 1 97.81 221 SER B N 1
ATOM 4101 C CA . SER B 1 221 ? -8.914 2.9 6.125 1 97.81 221 SER B CA 1
ATOM 4102 C C . SER B 1 221 ? -8.945 4.27 5.453 1 97.81 221 SER B C 1
ATOM 4104 O O . SER B 1 221 ? -8.211 5.18 5.848 1 97.81 221 SER B O 1
ATOM 4106 N N . GLY B 1 222 ? -9.695 4.336 4.34 1 97.81 222 GLY B N 1
ATOM 4107 C CA . GLY B 1 222 ? -9.695 5.539 3.523 1 97.81 222 GLY B CA 1
ATOM 4108 C C . GLY B 1 222 ? -8.633 5.523 2.441 1 97.81 222 GLY B C 1
ATOM 4109 O O . GLY B 1 222 ? -8.414 6.531 1.768 1 97.81 222 GLY B O 1
ATOM 4110 N N . ALA B 1 223 ? -7.953 4.391 2.256 1 98.62 223 ALA B N 1
ATOM 4111 C CA . ALA B 1 223 ? -6.938 4.293 1.212 1 98.62 223 ALA B CA 1
ATOM 4112 C C . ALA B 1 223 ? -7.516 4.645 -0.155 1 98.62 223 ALA B C 1
ATOM 4114 O O . ALA B 1 223 ? -8.664 4.309 -0.456 1 98.62 223 ALA B O 1
ATOM 4115 N N . ARG B 1 224 ? -6.695 5.281 -0.959 1 98.62 224 ARG B N 1
ATOM 4116 C CA . ARG B 1 224 ? -7.16 5.727 -2.27 1 98.62 224 ARG B CA 1
ATOM 4117 C C . ARG B 1 224 ? -6.672 4.793 -3.371 1 98.62 224 ARG B C 1
ATOM 4119 O O . ARG B 1 224 ? -7.055 4.941 -4.531 1 98.62 224 ARG B O 1
ATOM 4126 N N . TYR B 1 225 ? -5.848 3.873 -2.98 1 98.81 225 TYR B N 1
ATOM 4127 C CA . TYR B 1 225 ? -5.32 2.887 -3.918 1 98.81 225 TYR B CA 1
ATOM 4128 C C . TYR B 1 225 ? -5.371 1.485 -3.322 1 98.81 225 TYR B C 1
ATOM 4130 O O . TYR B 1 225 ? -5.117 1.301 -2.129 1 98.81 225 TYR B O 1
ATOM 4138 N N . SER B 1 226 ? -5.742 0.605 -4.066 1 98.81 226 SER B N 1
ATOM 4139 C CA . SER B 1 226 ? -5.625 -0.831 -3.832 1 98.81 226 SER B CA 1
ATOM 4140 C C . SER B 1 226 ? -5.062 -1.545 -5.059 1 98.81 226 SER B C 1
ATOM 4142 O O . SER B 1 226 ? -4.375 -0.933 -5.879 1 98.81 226 SER B O 1
ATOM 4144 N N . GLY B 1 227 ? -5.238 -2.854 -5.09 1 98.81 227 GLY B N 1
ATOM 4145 C CA . GLY B 1 227 ? -4.715 -3.561 -6.246 1 98.81 227 GLY B CA 1
ATOM 4146 C C . GLY B 1 227 ? -4.496 -5.039 -5.996 1 98.81 227 GLY B C 1
ATOM 4147 O O . GLY B 1 227 ? -5.199 -5.648 -5.18 1 98.81 227 GLY B O 1
ATOM 4148 N N . ALA B 1 228 ? -3.65 -5.547 -6.781 1 98.88 228 ALA B N 1
ATOM 4149 C CA . ALA B 1 228 ? -3.277 -6.957 -6.699 1 98.88 228 ALA B CA 1
ATOM 4150 C C . ALA B 1 228 ? -1.761 -7.121 -6.641 1 98.88 228 ALA B C 1
ATOM 4152 O O . ALA B 1 228 ? -1.024 -6.371 -7.285 1 98.88 228 ALA B O 1
ATOM 4153 N N . THR B 1 229 ? -1.339 -8.07 -5.855 1 98.88 229 THR B N 1
ATOM 4154 C CA . THR B 1 229 ? 0.082 -8.375 -5.723 1 98.88 229 THR B CA 1
ATOM 4155 C C . THR B 1 229 ? 0.349 -9.852 -5.984 1 98.88 229 THR B C 1
ATOM 4157 O O . THR B 1 229 ? -0.371 -10.719 -5.48 1 98.88 229 THR B O 1
ATOM 4160 N N . ILE B 1 230 ? 1.267 -10.117 -6.836 1 98.94 230 ILE B N 1
ATOM 4161 C CA . ILE B 1 230 ? 1.825 -11.461 -6.93 1 98.94 230 ILE B CA 1
ATOM 4162 C C . ILE B 1 230 ? 3.199 -11.492 -6.262 1 98.94 230 ILE B C 1
ATOM 4164 O O . ILE B 1 230 ? 4.066 -10.672 -6.566 1 98.94 230 ILE B O 1
ATOM 4168 N N . HIS B 1 231 ? 3.346 -12.438 -5.348 1 98.69 231 HIS B N 1
ATOM 4169 C CA . HIS B 1 231 ? 4.59 -12.5 -4.59 1 98.69 231 HIS B CA 1
ATOM 4170 C C . HIS B 1 231 ? 5.035 -13.938 -4.375 1 98.69 231 HIS B C 1
ATOM 4172 O O . HIS B 1 231 ? 4.23 -14.867 -4.5 1 98.69 231 HIS B O 1
ATOM 4178 N N . PHE B 1 232 ? 6.289 -14.109 -4.098 1 98.25 232 PHE B N 1
ATOM 4179 C CA . PHE B 1 232 ? 6.824 -15.406 -3.691 1 98.25 232 PHE B CA 1
ATOM 4180 C C . PHE B 1 232 ? 6.281 -15.812 -2.326 1 98.25 232 PHE B C 1
ATOM 4182 O O . PHE B 1 232 ? 5.957 -14.961 -1.501 1 98.25 232 PHE B O 1
ATOM 4189 N N . VAL B 1 233 ? 6.172 -17.094 -2.164 1 97.81 233 VAL B N 1
ATOM 4190 C CA . VAL B 1 233 ? 5.609 -17.609 -0.915 1 97.81 233 VAL B CA 1
ATOM 4191 C C . VAL B 1 233 ? 6.734 -18.109 -0.009 1 97.81 233 VAL B C 1
ATOM 4193 O O . VAL B 1 233 ? 7.633 -18.812 -0.46 1 97.81 233 VAL B O 1
ATOM 4196 N N . ASP B 1 234 ? 6.695 -17.625 1.203 1 93.94 234 ASP B N 1
ATOM 4197 C CA . ASP B 1 234 ? 7.574 -18.141 2.244 1 93.94 234 ASP B CA 1
ATOM 4198 C C . ASP B 1 234 ? 6.766 -18.656 3.438 1 93.94 234 ASP B C 1
ATOM 4200 O O . ASP B 1 234 ? 5.594 -19 3.297 1 93.94 234 ASP B O 1
ATOM 4204 N N . GLU B 1 235 ? 7.328 -18.734 4.555 1 92.56 235 GLU B N 1
ATOM 4205 C CA . GLU B 1 235 ? 6.699 -19.438 5.676 1 92.56 235 GLU B CA 1
ATOM 4206 C C . GLU B 1 235 ? 5.723 -18.516 6.414 1 92.56 235 GLU B C 1
ATOM 4208 O O . GLU B 1 235 ? 5.043 -18.953 7.344 1 92.56 235 GLU B O 1
ATOM 4213 N N . GLN B 1 236 ? 5.633 -17.281 5.992 1 92.5 236 GLN B N 1
ATOM 4214 C CA . GLN B 1 236 ? 4.715 -16.328 6.598 1 92.5 236 GLN B CA 1
ATOM 4215 C C . GLN B 1 236 ? 3.74 -15.773 5.562 1 92.5 236 GLN B C 1
ATOM 4217 O O . GLN B 1 236 ? 4.082 -15.641 4.387 1 92.5 236 GLN B O 1
ATOM 4222 N N . TYR B 1 237 ? 2.6 -15.453 6.059 1 93.12 237 TYR B N 1
ATOM 4223 C CA . TYR B 1 237 ? 1.588 -14.914 5.156 1 93.12 237 TYR B CA 1
ATOM 4224 C C . TYR B 1 237 ? 2.059 -13.609 4.523 1 93.12 237 TYR B C 1
ATOM 4226 O O . TYR B 1 237 ? 2.365 -12.648 5.23 1 93.12 237 TYR B O 1
ATOM 4234 N N . ASP B 1 238 ? 2.127 -13.57 3.25 1 96.06 238 ASP B N 1
ATOM 4235 C CA . ASP B 1 238 ? 2.172 -12.383 2.4 1 96.06 238 ASP B CA 1
ATOM 4236 C C . ASP B 1 238 ? 3.459 -11.594 2.629 1 96.06 238 ASP B C 1
ATOM 4238 O O . ASP B 1 238 ? 3.469 -10.367 2.51 1 96.06 238 ASP B O 1
ATOM 4242 N N . THR B 1 239 ? 4.574 -12.258 3.023 1 94.62 239 THR B N 1
ATOM 4243 C CA . THR B 1 239 ? 5.793 -11.531 3.357 1 94.62 239 THR B CA 1
ATOM 4244 C C . THR B 1 239 ? 6.863 -11.758 2.293 1 94.62 239 THR B C 1
ATOM 4246 O O . THR B 1 239 ? 7.895 -11.078 2.289 1 94.62 239 THR B O 1
ATOM 4249 N N . GLY B 1 240 ? 6.668 -12.688 1.404 1 95.94 240 GLY B N 1
ATOM 4250 C CA . GLY B 1 240 ? 7.68 -12.945 0.393 1 95.94 240 GLY B CA 1
ATOM 4251 C C . GLY B 1 240 ? 7.863 -11.789 -0.576 1 95.94 240 GLY B C 1
ATOM 4252 O O . GLY B 1 240 ? 7.023 -10.891 -0.646 1 95.94 240 GLY B O 1
ATOM 4253 N N . ARG B 1 241 ? 8.906 -11.844 -1.324 1 96.56 241 ARG B N 1
ATOM 4254 C CA . ARG B 1 241 ? 9.258 -10.773 -2.25 1 96.56 241 ARG B CA 1
ATOM 4255 C C . ARG B 1 241 ? 8.172 -10.586 -3.305 1 96.56 241 ARG B C 1
ATOM 4257 O O . ARG B 1 241 ? 7.625 -11.555 -3.822 1 96.56 241 ARG B O 1
ATOM 4264 N N . ILE B 1 242 ? 7.938 -9.375 -3.586 1 98.56 242 ILE B N 1
ATOM 4265 C CA . ILE B 1 242 ? 6.914 -9.016 -4.562 1 98.56 242 ILE B CA 1
ATOM 4266 C C . ILE B 1 242 ? 7.477 -9.156 -5.973 1 98.56 242 ILE B C 1
ATOM 4268 O O . ILE B 1 242 ? 8.57 -8.664 -6.266 1 98.56 242 ILE B O 1
ATOM 4272 N N . LEU B 1 243 ? 6.762 -9.789 -6.805 1 98.62 243 LEU B N 1
ATOM 4273 C CA . LEU B 1 243 ? 7.172 -10 -8.188 1 98.62 243 LEU B CA 1
ATOM 4274 C C . LEU B 1 243 ? 6.445 -9.039 -9.125 1 98.62 243 LEU B C 1
ATOM 4276 O O . LEU B 1 243 ? 7.023 -8.547 -10.094 1 98.62 243 LEU B O 1
ATOM 4280 N N . ALA B 1 244 ? 5.18 -8.766 -8.828 1 98.69 244 ALA B N 1
ATOM 4281 C CA . ALA B 1 244 ? 4.375 -7.902 -9.688 1 98.69 244 ALA B CA 1
ATOM 4282 C C . ALA B 1 244 ? 3.199 -7.309 -8.914 1 98.69 244 ALA B C 1
ATOM 4284 O O . ALA B 1 244 ? 2.682 -7.93 -7.984 1 98.69 244 ALA B O 1
ATOM 4285 N N . GLN B 1 245 ? 2.791 -6.152 -9.352 1 98.81 245 GLN B N 1
ATOM 4286 C CA . GLN B 1 245 ? 1.613 -5.5 -8.789 1 98.81 245 GLN B CA 1
ATOM 4287 C C . GLN B 1 245 ? 0.864 -4.707 -9.859 1 98.81 245 GLN B C 1
ATOM 4289 O O . GLN B 1 245 ? 1.459 -4.262 -10.844 1 98.81 245 GLN B O 1
ATOM 4294 N N . LYS B 1 246 ? -0.37 -4.594 -9.633 1 98.75 246 LYS B N 1
ATOM 4295 C CA . LYS B 1 246 ? -1.224 -3.672 -10.375 1 98.75 246 LYS B CA 1
ATOM 4296 C C . LYS B 1 246 ? -2.139 -2.891 -9.438 1 98.75 246 LYS B C 1
ATOM 4298 O O . LYS B 1 246 ? -2.82 -3.479 -8.594 1 98.75 246 LYS B O 1
ATOM 4303 N N . ALA B 1 247 ? -2.109 -1.583 -9.602 1 98.75 247 ALA B N 1
ATOM 4304 C CA . ALA B 1 247 ? -2.908 -0.729 -8.727 1 98.75 247 ALA B CA 1
ATOM 4305 C C . ALA B 1 247 ? -4.262 -0.415 -9.352 1 98.75 247 ALA B C 1
ATOM 4307 O O . ALA B 1 247 ? -4.391 -0.361 -10.578 1 98.75 247 ALA B O 1
ATOM 4308 N N . VAL B 1 248 ? -5.23 -0.225 -8.5 1 98.75 248 VAL B N 1
ATOM 4309 C CA . VAL B 1 248 ? -6.523 0.319 -8.898 1 98.75 248 VAL B CA 1
ATOM 4310 C C . VAL B 1 248 ? -6.918 1.456 -7.957 1 98.75 248 VAL B C 1
ATOM 4312 O O . VAL B 1 248 ? -6.543 1.455 -6.781 1 98.75 248 VAL B O 1
ATOM 4315 N N . PRO B 1 249 ? -7.66 2.41 -8.453 1 98.56 249 PRO B N 1
ATOM 4316 C CA . PRO B 1 249 ? -8.141 3.465 -7.559 1 98.56 249 PRO B CA 1
ATOM 4317 C C . PRO B 1 249 ? -9.273 2.996 -6.648 1 98.56 249 PRO B C 1
ATOM 4319 O O . PRO B 1 249 ? -10.039 2.1 -7.02 1 98.56 249 PRO B O 1
ATOM 4322 N N . VAL B 1 250 ? -9.289 3.484 -5.449 1 98.5 250 VAL B N 1
ATOM 4323 C CA . VAL B 1 250 ? -10.453 3.398 -4.578 1 98.5 250 VAL B CA 1
ATOM 4324 C C . VAL B 1 250 ? -11.305 4.656 -4.73 1 98.5 250 VAL B C 1
ATOM 4326 O O . VAL B 1 250 ? -10.883 5.75 -4.352 1 98.5 250 VAL B O 1
ATOM 4329 N N . LEU B 1 251 ? -12.445 4.504 -5.25 1 96.94 251 LEU B N 1
ATOM 4330 C CA . LEU B 1 251 ? -13.289 5.66 -5.527 1 96.94 251 LEU B CA 1
ATOM 4331 C C . LEU B 1 251 ? -14.023 6.109 -4.27 1 96.94 251 LEU B C 1
ATOM 4333 O O . LEU B 1 251 ? -14.242 5.309 -3.355 1 96.94 251 LEU B O 1
ATOM 4337 N N . ALA B 1 252 ? -14.469 7.32 -4.23 1 94.69 252 ALA B N 1
ATOM 4338 C CA . ALA B 1 252 ? -15.031 7.977 -3.053 1 94.69 252 ALA B CA 1
ATOM 4339 C C . ALA B 1 252 ? -16.25 7.219 -2.535 1 94.69 252 ALA B C 1
ATOM 4341 O O . ALA B 1 252 ? -16.469 7.137 -1.324 1 94.69 252 ALA B O 1
ATOM 4342 N N . ILE B 1 253 ? -16.984 6.621 -3.412 1 93.12 253 ILE B N 1
ATOM 4343 C CA . ILE B 1 253 ? -18.25 6.051 -2.988 1 93.12 253 ILE B CA 1
ATOM 4344 C C . ILE B 1 253 ? -18.219 4.535 -3.16 1 93.12 253 ILE B C 1
ATOM 4346 O O . ILE B 1 253 ? -19.266 3.881 -3.174 1 93.12 253 ILE B O 1
ATOM 4350 N N . ASP B 1 254 ? -17.109 4 -3.27 1 96.81 254 ASP B N 1
ATOM 4351 C CA . ASP B 1 254 ? -16.984 2.559 -3.459 1 96.81 254 ASP B CA 1
ATOM 4352 C C . ASP B 1 254 ? -17.531 1.793 -2.26 1 96.81 254 ASP B C 1
ATOM 4354 O O . ASP B 1 254 ? -17.328 2.189 -1.112 1 96.81 254 ASP B O 1
ATOM 4358 N N . THR B 1 255 ? -18.234 0.748 -2.52 1 97.38 255 THR B N 1
ATOM 4359 C CA . THR B 1 255 ? -18.422 -0.31 -1.53 1 97.38 255 THR B CA 1
ATOM 4360 C C . THR B 1 255 ? -17.281 -1.332 -1.615 1 97.38 255 THR B C 1
ATOM 4362 O O . THR B 1 255 ? -16.516 -1.34 -2.582 1 97.38 255 THR B O 1
ATOM 4365 N N . ALA B 1 256 ? -17.188 -2.195 -0.616 1 98.44 256 ALA B N 1
ATOM 4366 C CA . ALA B 1 256 ? -16.188 -3.254 -0.633 1 98.44 256 ALA B CA 1
ATOM 4367 C C . ALA B 1 256 ? -16.391 -4.188 -1.822 1 98.44 256 ALA B C 1
ATOM 4369 O O . ALA B 1 256 ? -15.43 -4.641 -2.439 1 98.44 256 ALA B O 1
ATOM 4370 N N . GLU B 1 257 ? -17.625 -4.465 -2.145 1 98.62 257 GLU B N 1
ATOM 4371 C CA . GLU B 1 257 ? -17.953 -5.359 -3.25 1 98.62 257 GLU B CA 1
ATOM 4372 C C . GLU B 1 257 ? -17.531 -4.762 -4.59 1 98.62 257 GLU B C 1
ATOM 4374 O O . GLU B 1 257 ? -17 -5.465 -5.449 1 98.62 257 GLU B O 1
ATOM 4379 N N . GLU B 1 258 ? -17.797 -3.457 -4.727 1 98.69 258 GLU B N 1
ATOM 4380 C CA . GLU B 1 258 ? -17.422 -2.775 -5.961 1 98.69 258 GLU B CA 1
ATOM 4381 C C . GLU B 1 258 ? -15.898 -2.75 -6.129 1 98.69 258 GLU B C 1
ATOM 4383 O O . GLU B 1 258 ? -15.391 -2.986 -7.227 1 98.69 258 GLU B O 1
ATOM 4388 N N . LEU B 1 259 ? -15.234 -2.5 -5.031 1 98.75 259 LEU B N 1
ATOM 4389 C CA . LEU B 1 259 ? -13.773 -2.506 -5.062 1 98.75 259 LEU B CA 1
ATOM 4390 C C . LEU B 1 259 ? -13.242 -3.902 -5.367 1 98.75 259 LEU B C 1
ATOM 4392 O O . LEU B 1 259 ? -12.328 -4.059 -6.172 1 98.75 259 LEU B O 1
ATOM 4396 N N . ALA B 1 260 ? -13.844 -4.914 -4.758 1 98.81 260 ALA B N 1
ATOM 4397 C CA . ALA B 1 260 ? -13.43 -6.301 -4.973 1 98.81 260 ALA B CA 1
ATOM 4398 C C . ALA B 1 260 ? -13.531 -6.68 -6.445 1 98.81 260 ALA B C 1
ATOM 4400 O O . ALA B 1 260 ? -12.633 -7.328 -6.984 1 98.81 260 ALA B O 1
ATOM 4401 N N . ALA B 1 261 ? -14.594 -6.281 -7.043 1 98.75 261 ALA B N 1
ATOM 4402 C CA . ALA B 1 261 ? -14.797 -6.59 -8.461 1 98.75 261 ALA B CA 1
ATOM 4403 C C . ALA B 1 261 ? -13.734 -5.922 -9.32 1 98.75 261 ALA B C 1
ATOM 4405 O O . ALA B 1 261 ? -13.227 -6.527 -10.266 1 98.75 261 ALA B O 1
ATOM 4406 N N . ARG B 1 262 ? -13.422 -4.652 -8.984 1 98.81 262 ARG B N 1
ATOM 4407 C CA . ARG B 1 262 ? -12.398 -3.92 -9.727 1 98.81 262 ARG B CA 1
ATOM 4408 C C . ARG B 1 262 ? -11.031 -4.574 -9.562 1 98.81 262 ARG B C 1
ATOM 4410 O O . ARG B 1 262 ? -10.297 -4.73 -10.539 1 98.81 262 ARG B O 1
ATOM 4417 N N . VAL B 1 263 ? -10.68 -5.02 -8.391 1 98.88 263 VAL B N 1
ATOM 4418 C CA . VAL B 1 263 ? -9.406 -5.668 -8.102 1 98.88 263 VAL B CA 1
ATOM 4419 C C . VAL B 1 263 ? -9.344 -7.016 -8.82 1 98.88 263 VAL B C 1
ATOM 4421 O O . VAL B 1 263 ? -8.312 -7.371 -9.398 1 98.88 263 VAL B O 1
ATOM 4424 N N . LEU B 1 264 ? -10.414 -7.758 -8.805 1 98.75 264 LEU B N 1
ATOM 4425 C CA . LEU B 1 264 ? -10.469 -9.094 -9.391 1 98.75 264 LEU B CA 1
ATOM 4426 C C . LEU B 1 264 ? -10.172 -9.039 -10.891 1 98.75 264 LEU B C 1
ATOM 4428 O O . LEU B 1 264 ? -9.477 -9.906 -11.422 1 98.75 264 LEU B O 1
ATOM 4432 N N . ARG B 1 265 ? -10.703 -8.055 -11.539 1 98.69 265 ARG B N 1
ATOM 4433 C CA . ARG B 1 265 ? -10.43 -7.895 -12.969 1 98.69 265 ARG B CA 1
ATOM 4434 C C . ARG B 1 265 ? -8.938 -7.754 -13.234 1 98.69 265 ARG B C 1
ATOM 4436 O O . ARG B 1 265 ? -8.414 -8.344 -14.18 1 98.69 265 ARG B O 1
ATOM 4443 N N . GLU B 1 266 ? -8.289 -7.008 -12.367 1 98.81 266 GLU B N 1
ATOM 4444 C CA . GLU B 1 266 ? -6.844 -6.832 -12.531 1 98.81 266 GLU B CA 1
ATOM 4445 C C . GLU B 1 266 ? -6.09 -8.102 -12.141 1 98.81 266 GLU B C 1
ATOM 4447 O O . GLU B 1 266 ? -5.051 -8.414 -12.719 1 98.81 266 GLU B O 1
ATOM 4452 N N . GLU B 1 267 ? -6.602 -8.82 -11.164 1 98.81 267 GLU B N 1
ATOM 4453 C CA . GLU B 1 267 ? -5.988 -10.078 -10.758 1 98.81 267 GLU B CA 1
ATOM 4454 C C . GLU B 1 267 ? -5.922 -11.062 -11.922 1 98.81 267 GLU B C 1
ATOM 4456 O O . GLU B 1 267 ? -4.891 -11.695 -12.156 1 98.81 267 GLU B O 1
ATOM 4461 N N . HIS B 1 268 ? -7.012 -11.211 -12.609 1 98.88 268 HIS B N 1
ATOM 4462 C CA . HIS B 1 268 ? -7.094 -12.141 -13.727 1 98.88 268 HIS B CA 1
ATOM 4463 C C . HIS B 1 268 ? -6.023 -11.844 -14.773 1 98.88 268 HIS B C 1
ATOM 4465 O O . HIS B 1 268 ? -5.324 -12.758 -15.227 1 98.88 268 HIS B O 1
ATOM 4471 N N . LYS B 1 269 ? -5.895 -10.602 -15.094 1 98.75 269 LYS B N 1
ATOM 4472 C CA . LYS B 1 269 ? -4.914 -10.195 -16.094 1 98.75 269 LYS B CA 1
ATOM 4473 C C . LYS B 1 269 ? -3.49 -10.383 -15.586 1 98.75 269 LYS B C 1
ATOM 4475 O O . LYS B 1 269 ? -2.645 -10.945 -16.281 1 98.75 269 LYS B O 1
ATOM 4480 N N . LEU B 1 270 ? -3.285 -9.977 -14.391 1 98.81 270 LEU B N 1
ATOM 4481 C CA . LEU B 1 270 ? -1.947 -9.961 -13.812 1 98.81 270 LEU B CA 1
ATOM 4482 C C . LEU B 1 270 ? -1.411 -11.375 -13.633 1 98.81 270 LEU B C 1
ATOM 4484 O O . LEU B 1 270 ? -0.25 -11.648 -13.953 1 98.81 270 LEU B O 1
ATOM 4488 N N . TYR B 1 271 ? -2.23 -12.273 -13.109 1 98.88 271 TYR B N 1
ATOM 4489 C CA . TYR B 1 271 ? -1.75 -13.625 -12.82 1 98.88 271 TYR B CA 1
ATOM 4490 C C . TYR B 1 271 ? -1.433 -14.375 -14.109 1 98.88 271 TYR B C 1
ATOM 4492 O O . TYR B 1 271 ? -0.48 -15.156 -14.156 1 98.88 271 TYR B O 1
ATOM 4500 N N . VAL B 1 272 ? -2.209 -14.125 -15.141 1 98.88 272 VAL B N 1
ATOM 4501 C CA . VAL B 1 272 ? -1.934 -14.719 -16.453 1 98.88 272 VAL B CA 1
ATOM 4502 C C . VAL B 1 272 ? -0.601 -14.195 -16.984 1 98.88 272 VAL B C 1
ATOM 4504 O O . VAL B 1 272 ? 0.247 -14.977 -17.422 1 98.88 272 VAL B O 1
ATOM 4507 N N . GLU B 1 273 ? -0.427 -12.93 -16.922 1 98.44 273 GLU B N 1
ATOM 4508 C CA . GLU B 1 273 ? 0.798 -12.312 -17.406 1 98.44 273 GLU B CA 1
ATOM 4509 C C . GLU B 1 273 ? 2.025 -12.852 -16.688 1 98.44 273 GLU B C 1
ATOM 4511 O O . GLU B 1 273 ? 3.025 -13.195 -17.312 1 98.44 273 GLU B O 1
ATOM 4516 N N . VAL B 1 274 ? 1.95 -12.914 -15.391 1 98.69 274 VAL B N 1
ATOM 4517 C CA . VAL B 1 274 ? 3.078 -13.352 -14.578 1 98.69 274 VAL B CA 1
ATOM 4518 C C . VAL B 1 274 ? 3.359 -14.828 -14.836 1 98.69 274 VAL B C 1
ATOM 4520 O O . VAL B 1 274 ? 4.52 -15.234 -14.969 1 98.69 274 VAL B O 1
ATOM 4523 N N . THR B 1 275 ? 2.301 -15.648 -14.898 1 98.81 275 THR B N 1
ATOM 4524 C CA . THR B 1 275 ? 2.475 -17.078 -15.156 1 98.81 275 THR B CA 1
ATOM 4525 C C . THR B 1 275 ? 3.121 -17.297 -16.531 1 98.81 275 THR B C 1
ATOM 4527 O O . THR B 1 275 ? 3.988 -18.156 -16.672 1 98.81 275 THR B O 1
ATOM 4530 N N . ALA B 1 276 ? 2.701 -16.516 -17.516 1 98.5 276 ALA B N 1
ATOM 4531 C CA . ALA B 1 276 ? 3.338 -16.594 -18.828 1 98.5 276 ALA B CA 1
ATOM 4532 C C . ALA B 1 276 ? 4.832 -16.281 -18.734 1 98.5 276 ALA B C 1
ATOM 4534 O O . ALA B 1 276 ? 5.652 -16.984 -19.312 1 98.5 276 ALA B O 1
ATOM 4535 N N . ALA B 1 277 ? 5.137 -15.258 -18.016 1 98.12 277 ALA B N 1
ATOM 4536 C CA . ALA B 1 277 ? 6.535 -14.867 -17.859 1 98.12 277 ALA B CA 1
ATOM 4537 C C . ALA B 1 277 ? 7.332 -15.977 -17.172 1 98.12 277 ALA B C 1
ATOM 4539 O O . ALA B 1 277 ? 8.477 -16.25 -17.547 1 98.12 277 ALA B O 1
ATOM 4540 N N . LEU B 1 278 ? 6.734 -16.562 -16.156 1 98.19 278 LEU B N 1
ATOM 4541 C CA . LEU B 1 278 ? 7.363 -17.688 -15.453 1 98.19 278 LEU B CA 1
ATOM 4542 C C . LEU B 1 278 ? 7.668 -18.828 -16.422 1 98.19 278 LEU B C 1
ATOM 4544 O O . LEU B 1 278 ? 8.789 -19.344 -16.438 1 98.19 278 LEU B O 1
ATOM 4548 N N . CYS B 1 279 ? 6.711 -19.156 -17.234 1 98 279 CYS B N 1
ATOM 4549 C CA . CYS B 1 279 ? 6.809 -20.297 -18.141 1 98 279 CYS B CA 1
ATOM 4550 C C . CYS B 1 279 ? 7.781 -20 -19.266 1 98 279 CYS B C 1
ATOM 4552 O O . CYS B 1 279 ? 8.234 -20.922 -19.953 1 98 279 CYS B O 1
ATOM 4554 N N . GLU B 1 280 ? 8.109 -18.766 -19.453 1 96.81 280 GLU B N 1
ATOM 4555 C CA . GLU B 1 280 ? 9.031 -18.344 -20.5 1 96.81 280 GLU B CA 1
ATOM 4556 C C . GLU B 1 280 ? 10.398 -18 -19.938 1 96.81 280 GLU B C 1
ATOM 4558 O O . GLU B 1 280 ? 11.25 -17.438 -20.641 1 96.81 280 GLU B O 1
ATOM 4563 N N . ASP B 1 281 ? 10.594 -18.188 -18.641 1 95.75 281 ASP B N 1
ATOM 4564 C CA . ASP B 1 281 ? 11.852 -17.953 -17.953 1 95.75 281 ASP B CA 1
ATOM 4565 C C . ASP B 1 281 ? 12.273 -16.484 -18.062 1 95.75 281 ASP B C 1
ATOM 4567 O O . ASP B 1 281 ? 13.438 -16.188 -18.359 1 95.75 281 ASP B O 1
ATOM 4571 N N . ARG B 1 282 ? 11.32 -15.594 -17.812 1 97.19 282 ARG B N 1
ATOM 4572 C CA . ARG B 1 282 ? 11.602 -14.172 -17.984 1 97.19 282 ARG B CA 1
ATOM 4573 C C . ARG B 1 282 ? 11.781 -13.477 -16.641 1 97.19 282 ARG B C 1
ATOM 4575 O O . ARG B 1 282 ? 11.789 -12.242 -16.562 1 97.19 282 ARG B O 1
ATOM 4582 N N . ILE B 1 283 ? 11.891 -14.203 -15.555 1 97.25 283 ILE B N 1
ATOM 4583 C CA . ILE B 1 283 ? 12.156 -13.609 -14.25 1 97.25 283 ILE B CA 1
ATOM 4584 C C . ILE B 1 283 ? 13.656 -13.375 -14.086 1 97.25 283 ILE B C 1
ATOM 4586 O O . ILE B 1 283 ? 14.461 -14.281 -14.328 1 97.25 283 ILE B O 1
ATOM 4590 N N . VAL B 1 284 ? 13.984 -12.188 -13.75 1 95.88 284 VAL B N 1
ATOM 4591 C CA . VAL B 1 284 ? 15.367 -11.805 -13.484 1 95.88 284 VAL B CA 1
ATOM 4592 C C . VAL B 1 284 ? 15.484 -11.211 -12.078 1 95.88 284 VAL B C 1
ATOM 4594 O O . VAL B 1 284 ? 14.5 -10.703 -11.531 1 95.88 284 VAL B O 1
ATOM 4597 N N . TRP B 1 285 ? 16.672 -11.32 -11.523 1 95.31 285 TRP B N 1
ATOM 4598 C CA . TRP B 1 285 ? 16.875 -10.859 -10.148 1 95.31 285 TRP B CA 1
ATOM 4599 C C . TRP B 1 285 ? 17.891 -9.734 -10.102 1 95.31 285 TRP B C 1
ATOM 4601 O O . TRP B 1 285 ? 18.984 -9.844 -10.672 1 95.31 285 TRP B O 1
ATOM 4611 N N . ARG B 1 286 ? 17.516 -8.719 -9.453 1 94.81 286 ARG B N 1
ATOM 4612 C CA . ARG B 1 286 ? 18.469 -7.656 -9.148 1 94.81 286 ARG B CA 1
ATOM 4613 C C . ARG B 1 286 ? 19.531 -8.141 -8.156 1 94.81 286 ARG B C 1
ATOM 4615 O O . ARG B 1 286 ? 19.328 -9.141 -7.465 1 94.81 286 ARG B O 1
ATOM 4622 N N . GLU B 1 287 ? 20.578 -7.297 -8.062 1 94.25 287 GLU B N 1
ATOM 4623 C CA . GLU B 1 287 ? 21.656 -7.617 -7.117 1 94.25 287 GLU B CA 1
ATOM 4624 C C . GLU B 1 287 ? 21.141 -7.609 -5.684 1 94.25 287 GLU B C 1
ATOM 4626 O O . GLU B 1 287 ? 21.594 -8.391 -4.848 1 94.25 287 GLU B O 1
ATOM 4631 N N . ASP B 1 288 ? 20.188 -6.82 -5.461 1 94.38 288 ASP B N 1
ATOM 4632 C CA . ASP B 1 288 ? 19.656 -6.703 -4.102 1 94.38 288 ASP B CA 1
ATOM 4633 C C . ASP B 1 288 ? 18.578 -7.742 -3.838 1 94.38 288 ASP B C 1
ATOM 4635 O O . ASP B 1 288 ? 17.906 -7.699 -2.807 1 94.38 288 ASP B O 1
ATOM 4639 N N . GLY B 1 289 ? 18.297 -8.586 -4.738 1 94.88 289 GLY B N 1
ATOM 4640 C CA . GLY B 1 289 ? 17.406 -9.719 -4.531 1 94.88 289 GLY B CA 1
ATOM 4641 C C . GLY B 1 289 ? 15.969 -9.445 -4.961 1 94.88 289 GLY B C 1
ATOM 4642 O O . GLY B 1 289 ? 15.086 -10.273 -4.754 1 94.88 289 GLY B O 1
ATOM 4643 N N . VAL B 1 290 ? 15.727 -8.297 -5.578 1 95.75 290 VAL B N 1
ATOM 4644 C CA . VAL B 1 290 ? 14.383 -7.945 -6.043 1 95.75 290 VAL B CA 1
ATOM 4645 C C . VAL B 1 290 ? 14.117 -8.609 -7.395 1 95.75 290 VAL B C 1
ATOM 4647 O O . VAL B 1 290 ? 14.898 -8.445 -8.336 1 95.75 290 VAL B O 1
ATOM 4650 N N . PRO B 1 291 ? 13.047 -9.336 -7.461 1 97.44 291 PRO B N 1
ATOM 4651 C CA . PRO B 1 291 ? 12.727 -9.969 -8.742 1 97.44 291 PRO B CA 1
ATOM 4652 C C . PRO B 1 291 ? 12.062 -9.008 -9.727 1 97.44 291 PRO B C 1
ATOM 4654 O O . PRO B 1 291 ? 11.258 -8.164 -9.328 1 97.44 291 PRO B O 1
ATOM 4657 N N . LEU B 1 292 ? 12.398 -9.164 -10.992 1 97.56 292 LEU B N 1
ATOM 4658 C CA . LEU B 1 292 ? 11.836 -8.398 -12.102 1 97.56 292 LEU B CA 1
ATOM 4659 C C . LEU B 1 292 ? 11.375 -9.32 -13.227 1 97.56 292 LEU B C 1
ATOM 4661 O O . LEU B 1 292 ? 11.742 -10.492 -13.258 1 97.56 292 LEU B O 1
ATOM 4665 N N . ILE B 1 293 ? 10.516 -8.789 -14.023 1 97.81 293 ILE B N 1
ATOM 4666 C CA . ILE B 1 293 ? 10.07 -9.508 -15.219 1 97.81 293 ILE B CA 1
ATOM 4667 C C . ILE B 1 293 ? 10.625 -8.82 -16.469 1 97.81 293 ILE B C 1
ATOM 4669 O O . ILE B 1 293 ? 10.438 -7.613 -16.656 1 97.81 293 ILE B O 1
ATOM 4673 N N . ARG B 1 294 ? 11.289 -9.539 -17.234 1 96.81 294 ARG B N 1
ATOM 4674 C CA . ARG B 1 294 ? 11.828 -9.023 -18.484 1 96.81 294 ARG B CA 1
ATOM 4675 C C . ARG B 1 294 ? 10.734 -8.906 -19.547 1 96.81 294 ARG B C 1
ATOM 4677 O O . ARG B 1 294 ? 9.93 -9.82 -19.719 1 96.81 294 ARG B O 1
ATOM 4684 N N . SER B 1 295 ? 10.688 -7.828 -20.219 1 93.88 295 SER B N 1
ATOM 4685 C CA . SER B 1 295 ? 9.711 -7.617 -21.281 1 93.88 295 SER B CA 1
ATOM 4686 C C . SER B 1 295 ? 9.898 -8.625 -22.406 1 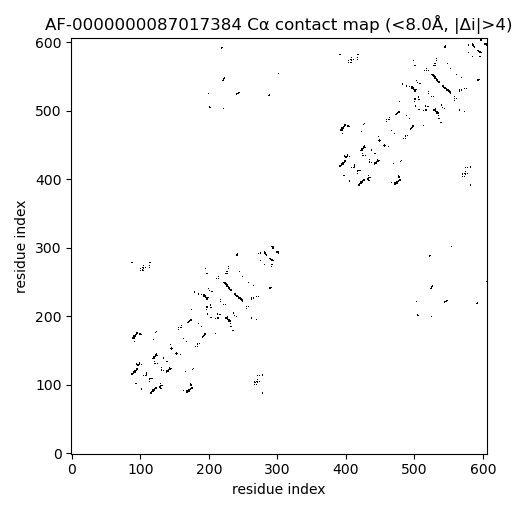93.88 295 SER B C 1
ATOM 4688 O O . SER B 1 295 ? 11.023 -8.945 -22.797 1 93.88 295 SER B O 1
ATOM 4690 N N . LYS B 1 296 ? 8.789 -9.078 -22.859 1 89.56 296 LYS B N 1
ATOM 4691 C CA . LYS B 1 296 ? 8.828 -10.008 -23.984 1 89.56 296 LYS B CA 1
ATOM 4692 C C . LYS B 1 296 ? 9.25 -9.305 -25.266 1 89.56 296 LYS B C 1
ATOM 4694 O O . LYS B 1 296 ? 9.977 -9.883 -26.078 1 89.56 296 LYS B O 1
ATOM 4699 N N . GLU B 1 297 ? 8.828 -8.055 -25.406 1 89.38 297 GLU B N 1
ATOM 4700 C CA . GLU B 1 297 ? 9.016 -7.285 -26.641 1 89.38 297 GLU B CA 1
ATOM 4701 C C . GLU B 1 297 ? 10.383 -6.605 -26.656 1 89.38 297 GLU B C 1
ATOM 4703 O O . GLU B 1 297 ? 11.008 -6.484 -27.719 1 89.38 297 GLU B O 1
ATOM 4708 N N . ASN B 1 298 ? 10.766 -6.145 -25.453 1 89.56 298 ASN B N 1
ATOM 4709 C CA . ASN B 1 298 ? 12.023 -5.426 -25.328 1 89.56 298 ASN B CA 1
ATOM 4710 C C . ASN B 1 298 ? 12.891 -6.004 -24.203 1 89.56 298 ASN B C 1
ATOM 4712 O O . ASN B 1 298 ? 12.711 -5.656 -23.031 1 89.56 298 ASN B O 1
ATOM 4716 N N . PRO B 1 299 ? 13.828 -6.73 -24.578 1 85.19 299 PRO B N 1
ATOM 4717 C CA . PRO B 1 299 ? 14.625 -7.453 -23.578 1 85.19 299 PRO B CA 1
ATOM 4718 C C . PRO B 1 299 ? 15.391 -6.52 -22.656 1 85.19 299 PRO B C 1
ATOM 4720 O O . PRO B 1 299 ? 15.891 -6.953 -21.609 1 85.19 299 PRO B O 1
ATOM 4723 N N . GLU B 1 300 ? 15.43 -5.301 -22.953 1 86.88 300 GLU B N 1
ATOM 4724 C CA . GLU B 1 300 ? 16.172 -4.359 -22.109 1 86.88 300 GLU B CA 1
ATOM 4725 C C . GLU B 1 300 ? 15.25 -3.676 -21.109 1 86.88 300 GLU B C 1
ATOM 4727 O O . GLU B 1 300 ? 15.719 -2.902 -20.266 1 86.88 300 GLU B O 1
ATOM 4732 N N . GLU B 1 301 ? 14.008 -4.117 -21.234 1 90.38 301 GLU B N 1
ATOM 4733 C CA . GLU B 1 301 ? 13.023 -3.508 -20.344 1 90.38 301 GLU B CA 1
ATOM 4734 C C . GLU B 1 301 ? 12.539 -4.504 -19.297 1 90.38 301 GLU B C 1
ATOM 4736 O O . GLU B 1 301 ? 12.305 -5.676 -19.594 1 90.38 301 GLU B O 1
ATOM 4741 N N . TYR B 1 302 ? 12.539 -4.004 -18.094 1 91.19 302 TYR B N 1
ATOM 4742 C CA . TYR B 1 302 ? 12.102 -4.824 -16.969 1 91.19 302 TYR B CA 1
ATOM 4743 C C . TYR B 1 302 ? 10.961 -4.156 -16.219 1 91.19 302 TYR B C 1
ATOM 4745 O O . TYR B 1 302 ? 10.844 -2.928 -16.219 1 91.19 302 TYR B O 1
ATOM 4753 N N . TYR B 1 303 ? 10.133 -5.039 -15.688 1 88.19 303 TYR B N 1
ATOM 4754 C CA . TYR B 1 303 ? 9.078 -4.508 -14.836 1 88.19 303 TYR B CA 1
ATOM 4755 C C . TYR B 1 303 ? 8.773 -5.465 -13.688 1 88.19 303 TYR B C 1
ATOM 4757 O O . TYR B 1 303 ? 9.055 -6.66 -13.781 1 88.19 303 TYR B O 1
#

InterPro domains:
  IPR001555 Phosphoribosylglycinamide formyltransferase, active site [PS00373] (227-250)
  IPR002376 Formyl transferase, N-terminal [PF00551] (91-275)
  IPR004607 Phosphoribosylglycinamide formyltransferase [MF_01930] (91-281)
  IPR004607 Phosphoribosylglycinamide formyltransferase [TIGR00639] (91-283)
  IPR004607 Phosphoribosylglycinamide formyltransferase [cd08645] (91-278)
  IPR036477 Formyl transferase, N-terminal domain superfamily [SSF53328] (91-298)

Foldseek 3Di:
DDPDDDDDDDDDDDDDDDDDDDDDDDDDYYDDDDDDDDDDDDDDPDPPPDDPDPPPPPPPPPPPPPVPPPPPPDPPVPVPPPCPVPQQQAEEEEEAAAQCPLVVLQQVCCVVPLASHHHQAYEYQDCPHNNNVVCVVVVHHYAHDDDDPPDPPGADLVNVLVVCVVSVHQAYEYDHHDDFRDQSNCVSHPQRYKYKAFWDPPQQWFPPRGDLNSLQVCVVVVPQKTAMWMFGDDRTTPPGATEDIDMDTDDPPDDSVNSSVVRVVRSSVVSNVVSRQVRVVQWDADPVGHIWGADPVDRVDID/DDDDDDDYDDDDDDDDDDDDDDDDD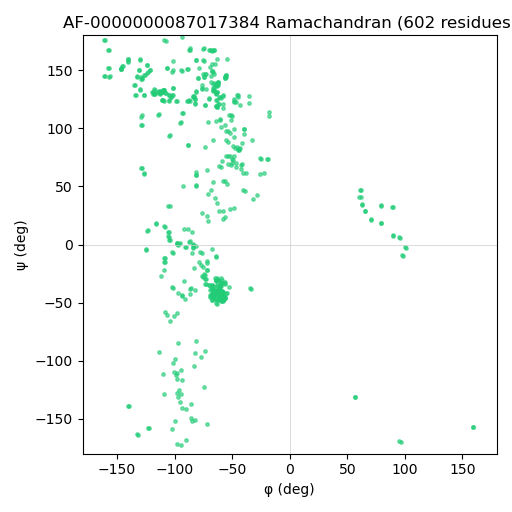DDDDDDCPDDDDPDPPPPPPDPPPPPPDPDPPPPPPPPPPPVPPPPPPDPPPPVPPPCPVPQQQAEEEEEAAAQCPLVVLQQVCCVVPLASHHHQAYEYQDCPHNNNVVCVVVVHHYAHDDDDPPDPPGADLVNVLVVCVVSVHQAYEYDHHDDFNDQSNCVSHPQRYKYKAFWDPPQQWFPPRGDLNSLQVCVVVVPQKTAMWMFGDDRTTPPGATEDIDMDTDDPPDDSVNSSVVRVVRSSVVSNVVSRQVRVVQWDADPVGHIWGADPVHRVDID

Nearest PDB structures (foldseek):
  2ywr-assembly1_A  TM=9.146E-01  e=7.834E-21  Aquifex aeolicus
  3p9x-assembly1_B  TM=9.274E-01  e=2.916E-20  Halalkalibacterium halodurans C-125
  3av3-assembly1_A  TM=9.288E-01  e=1.601E-18  Geobacillus kaustophilus HTA426
  4zyv-assembly1_A  TM=8.791E-01  e=3.349E-19  Homo sapiens
  3gar-assembly1_A-2  TM=8.822E-01  e=5.525E-19  Escherichia coli